Protein 6DM4 (pdb70)

Solvent-accessible surface area: 26187 Å² total

Foldseek 3Di:
DCLQVVQVVVQCVDPQEDAPQEDPVSVQVVVVPDPDQKHKYQHPVVPPDDDQFWRKIKMWGADPVGIDMWIWTAGPNGWIWTADPVVRDTHTFDADPVGDVVRVVCVRNVVVVVVRVVD/DADDDD/DPQQVVLVVVQCVDPQEDAPQDDPVSVVVDVVPDDDAKHKYQDPCVPPDPPQFWRKIKIWGQEVVGIDIWIWTAGPNRWIWTADPVVRDTHTFDADPVGDVVRVVCVRNVVRVVVNVVD/DCLQVVLVVVQCVDPQEDAPQADPVSVQVVVVPDPDQKHKYQDPVCPVDDPNFWRKIKMWGQEPVGIDMWIWTQGPNRWIWTADPVPRDTDTFDADPVGDVVRVVCVRNVVRVVVHVVD/DQDDD/DACQVVLVVVQCPDPQEDAVQADPVSVQVVVVPDQDAKHKYQHPVVVVDDPPQWRKIKMWGAAPVGIDMWIWTAGNNRWIWTADVPVRDTHTFDADPVGDVVSVVCVSNVVRVVVNVVD/DADDPD

B-factor: mean 51.55, std 21.87, range [19.97, 186.71]

Radius of gyration: 26.0 Å; Cα contacts (8 Å, |Δi|>4): 800; chains: 7; bounding box: 56×60×78 Å

Structure (mmCIF, N/CA/C/O backbone):
data_6DM4
#
_entry.id   6DM4
#
_cell.length_a   44.454
_cell.length_b   45.035
_cell.length_c   74.748
_cell.angle_alpha   72.60
_cell.angle_beta   90.14
_cell.angle_gamma   77.55
#
_symmetry.space_group_name_H-M   'P 1'
#
loop_
_entity.id
_entity.type
_entity.pdbx_description
1 polymer RavO
2 polymer 'Shc1 phospho-Tyr317 peptide'
3 non-polymer 'SULFATE ION'
4 water water
#
loop_
_atom_site.group_PDB
_atom_site.id
_atom_site.type_symbol
_atom_site.label_atom_id
_atom_site.label_alt_id
_atom_site.label_comp_id
_atom_site.label_asym_id
_atom_site.label_entity_id
_atom_site.label_seq_id
_atom_site.pdbx_PDB_ins_code
_atom_site.Cartn_x
_atom_site.Cartn_y
_atom_site.Cartn_z
_atom_site.occupancy
_atom_site.B_iso_or_equiv
_atom_site.auth_seq_id
_atom_site.auth_comp_id
_atom_site.auth_asym_id
_atom_site.auth_atom_id
_atom_site.pdbx_PDB_model_num
ATOM 1 N N . SER A 1 2 ? -19.706 20.554 -38.969 1.00 99.41 226 SER A N 1
ATOM 2 C CA . SER A 1 2 ? -20.576 19.582 -39.620 1.00 97.96 226 SER A CA 1
ATOM 3 C C . SER A 1 2 ? -21.347 20.220 -40.776 1.00 93.13 226 SER A C 1
ATOM 4 O O . SER A 1 2 ? -21.939 19.527 -41.605 1.00 91.32 226 SER A O 1
ATOM 7 N N . GLU A 1 3 ? -21.331 21.551 -40.831 1.00 90.11 227 GLU A N 1
ATOM 8 C CA . GLU A 1 3 ? -22.022 22.296 -41.873 1.00 83.25 227 GLU A CA 1
ATOM 9 C C . GLU A 1 3 ? -21.060 23.032 -42.794 1.00 73.73 227 GLU A C 1
ATOM 10 O O . GLU A 1 3 ? -21.499 23.837 -43.624 1.00 68.22 227 GLU A O 1
ATOM 16 N N . LYS A 1 4 ? -19.757 22.770 -42.676 1.00 70.39 228 LYS A N 1
ATOM 17 C CA . LYS A 1 4 ? -18.790 23.498 -43.487 1.00 65.14 228 LYS A CA 1
ATOM 18 C C . LYS A 1 4 ? -18.931 23.174 -44.969 1.00 56.98 228 LYS A C 1
ATOM 19 O O . LYS A 1 4 ? -18.514 23.974 -45.813 1.00 55.52 228 LYS A O 1
ATOM 25 N N . ILE A 1 5 ? -19.534 22.032 -45.311 1.00 54.15 229 ILE A N 1
ATOM 26 C CA . ILE A 1 5 ? -19.754 21.717 -46.722 1.00 51.28 229 ILE A CA 1
ATOM 27 C C . ILE A 1 5 ? -20.680 22.743 -47.361 1.00 49.71 229 ILE A C 1
ATOM 28 O O . ILE A 1 5 ? -20.478 23.151 -48.511 1.00 46.59 229 ILE A O 1
ATOM 33 N N . TYR A 1 6 ? -21.708 23.182 -46.633 1.00 51.76 230 TYR A N 1
ATOM 34 C CA . TYR A 1 6 ? -22.632 24.153 -47.207 1.00 50.93 230 TYR A CA 1
ATOM 35 C C . TYR A 1 6 ? -21.971 25.511 -47.397 1.00 48.59 230 TYR A C 1
ATOM 36 O O . TYR A 1 6 ? -22.315 26.239 -48.332 1.00 46.35 230 TYR A O 1
ATOM 45 N N . LYS A 1 7 ? -21.015 25.866 -46.537 1.00 50.30 231 LYS A N 1
ATOM 46 C CA . LYS A 1 7 ? -20.305 27.124 -46.737 1.00 51.48 231 LYS A CA 1
ATOM 47 C C . LYS A 1 7 ? -19.384 27.050 -47.951 1.00 46.29 231 LYS A C 1
ATOM 48 O O . LYS A 1 7 ? -19.233 28.038 -48.680 1.00 43.58 231 LYS A O 1
ATOM 54 N N . VAL A 1 8 ? -18.764 25.890 -48.190 1.00 43.35 232 VAL A N 1
ATOM 55 C CA . VAL A 1 8 ? -17.937 25.730 -49.383 1.00 40.91 232 VAL A CA 1
ATOM 56 C C . VAL A 1 8 ? -18.805 25.736 -50.635 1.00 39.65 232 VAL A C 1
ATOM 57 O O . VAL A 1 8 ? -18.446 26.340 -51.653 1.00 37.19 232 VAL A O 1
ATOM 61 N N . MET A 1 9 ? -19.962 25.070 -50.579 1.00 40.28 233 MET A N 1
ATOM 62 C CA . MET A 1 9 ? -20.883 25.083 -51.710 1.00 38.72 233 MET A CA 1
ATOM 63 C C . MET A 1 9 ? -21.395 26.488 -51.980 1.00 38.94 233 MET A C 1
ATOM 64 O O . MET A 1 9 ? -21.523 26.896 -53.140 1.00 37.96 233 MET A O 1
ATOM 69 N N . GLU A 1 10 ? -21.704 27.237 -50.919 1.00 35.31 234 GLU A N 1
ATOM 70 C CA . GLU A 1 10 ? -22.107 28.631 -51.076 1.00 38.16 234 GLU A CA 1
ATOM 71 C C . GLU A 1 10 ? -21.052 29.416 -51.840 1.00 36.82 234 GLU A C 1
ATOM 72 O O . GLU A 1 10 ? -21.368 30.148 -52.785 1.00 37.41 234 GLU A O 1
ATOM 78 N N . GLU A 1 11 ? -19.785 29.268 -51.445 1.00 39.11 235 GLU A N 1
ATOM 79 C CA . GLU A 1 11 ? -18.708 30.015 -52.084 1.00 39.02 235 GLU A CA 1
ATOM 80 C C . GLU A 1 11 ? -18.623 29.693 -53.571 1.00 35.61 235 GLU A C 1
ATOM 81 O O . GLU A 1 11 ? -18.377 30.582 -54.392 1.00 33.00 235 GLU A O 1
ATOM 87 N N . ILE A 1 12 ? -18.837 28.429 -53.936 1.00 29.34 236 ILE A N 1
ATOM 88 C CA . ILE A 1 12 ? -18.733 28.029 -55.338 1.00 32.88 236 ILE A CA 1
ATOM 89 C C . ILE A 1 12 ? -19.964 28.470 -56.118 1.00 32.35 236 ILE A C 1
ATOM 90 O O . ILE A 1 12 ? -19.854 29.068 -57.195 1.00 31.88 236 ILE A O 1
ATOM 95 N N . PHE A 1 13 ? -21.155 28.188 -55.587 1.00 32.62 237 PHE A N 1
ATOM 96 C CA . PHE A 1 13 ? -22.373 28.348 -56.373 1.00 30.62 237 PHE A CA 1
ATOM 97 C C . PHE A 1 13 ? -22.762 29.806 -56.580 1.00 31.64 237 PHE A C 1
ATOM 98 O O . PHE A 1 13 ? -23.514 30.101 -57.517 1.00 29.11 237 PHE A O 1
ATOM 106 N N . VAL A 1 14 ? -22.286 30.728 -55.738 1.00 31.68 238 VAL A N 1
ATOM 107 C CA . VAL A 1 14 ? -22.581 32.142 -55.970 1.00 38.70 238 VAL A CA 1
ATOM 108 C C . VAL A 1 14 ? -21.622 32.780 -56.961 1.00 36.38 238 VAL A C 1
ATOM 109 O O . VAL A 1 14 ? -21.870 33.908 -57.405 1.00 34.81 238 VAL A O 1
ATOM 113 N N . ASP A 1 15 ? -20.535 32.104 -57.313 1.00 30.45 239 ASP A N 1
ATOM 114 C CA . ASP A 1 15 ? -19.511 32.716 -58.143 1.00 33.42 239 ASP A CA 1
ATOM 115 C C . ASP A 1 15 ? -19.966 32.749 -59.598 1.00 32.60 239 ASP A C 1
ATOM 116 O O . ASP A 1 15 ? -20.653 31.841 -60.074 1.00 30.28 239 ASP A O 1
ATOM 121 N N . ARG A 1 16 ? -19.572 33.811 -60.306 1.00 35.51 240 ARG A N 1
ATOM 122 C CA . ARG A 1 16 ? -20.010 33.981 -61.689 1.00 34.71 240 ARG A CA 1
ATOM 123 C C . ARG A 1 16 ? -19.493 32.884 -62.608 1.00 33.30 240 ARG A C 1
ATOM 124 O O . ARG A 1 16 ? -20.094 32.642 -63.663 1.00 30.07 240 ARG A O 1
ATOM 132 N N . HIS A 1 17 ? -18.399 32.213 -62.239 1.00 30.66 241 HIS A N 1
ATOM 133 C CA . HIS A 1 17 ? -17.888 31.126 -63.062 1.00 31.14 241 HIS A CA 1
ATOM 134 C C . HIS A 1 17 ? -18.777 29.892 -63.020 1.00 30.22 241 HIS A C 1
ATOM 135 O O . HIS A 1 17 ? -18.679 29.051 -63.922 1.00 30.95 241 HIS A O 1
ATOM 142 N N . TYR A 1 18 ? -19.635 29.757 -62.010 1.00 28.13 242 TYR A N 1
ATOM 143 C CA . TYR A 1 18 ? -20.492 28.581 -61.917 1.00 28.73 242 TYR A CA 1
ATOM 144 C C . TYR A 1 18 ? -21.682 28.708 -62.862 1.00 30.98 242 TYR A C 1
ATOM 145 O O . TYR A 1 18 ? -22.434 29.684 -62.797 1.00 29.08 242 TYR A O 1
ATOM 154 N N . LYS A 1 19 ? -21.868 27.699 -63.712 1.00 29.79 243 LYS A N 1
ATOM 155 C CA . LYS A 1 19 ? -22.908 27.685 -64.743 1.00 30.88 243 LYS A CA 1
ATOM 156 C C . LYS A 1 19 ? -23.921 26.596 -64.407 1.00 31.49 243 LYS A C 1
ATOM 157 O O . LYS A 1 19 ? -23.721 25.429 -64.755 1.00 32.68 243 LYS A O 1
ATOM 163 N N . GLU A 1 20 ? -25.023 26.982 -63.749 1.00 29.14 244 GLU A N 1
ATOM 164 C CA . GLU A 1 20 ? -25.997 25.992 -63.301 1.00 31.47 244 GLU A CA 1
ATOM 165 C C . GLU A 1 20 ? -26.769 25.353 -64.449 1.00 34.07 244 GLU A C 1
ATOM 166 O O . GLU A 1 20 ? -27.334 24.270 -64.266 1.00 37.04 244 GLU A O 1
ATOM 172 N N . ASN A 1 21 ? -26.818 25.984 -65.618 1.00 32.93 245 ASN A N 1
ATOM 173 C CA . ASN A 1 21 ? -27.594 25.454 -66.729 1.00 38.14 245 ASN A CA 1
ATOM 174 C C . ASN A 1 21 ? -26.743 24.686 -67.733 1.00 38.93 245 ASN A C 1
ATOM 175 O O . ASN A 1 21 ? -27.236 24.345 -68.815 1.00 38.82 245 ASN A O 1
ATOM 180 N N . ILE A 1 22 ? -25.488 24.395 -67.399 1.00 36.67 246 ILE A N 1
ATOM 181 C CA . ILE A 1 22 ? -24.587 23.655 -68.276 1.00 37.06 246 ILE A CA 1
ATOM 182 C C . ILE A 1 22 ? -24.331 22.305 -67.627 1.00 40.46 246 ILE A C 1
ATOM 183 O O . ILE A 1 22 ? -23.615 22.211 -66.622 1.00 41.31 246 ILE A O 1
ATOM 188 N N . ARG A 1 23 ? -24.915 21.250 -68.186 1.00 45.25 247 ARG A N 1
ATOM 189 C CA . ARG A 1 23 ? -24.758 19.924 -67.597 1.00 51.16 247 ARG A CA 1
ATOM 190 C C . ARG A 1 23 ? -24.145 18.853 -68.497 1.00 51.87 247 ARG A C 1
ATOM 191 O O . ARG A 1 23 ? -23.319 18.063 -68.040 1.00 54.76 247 ARG A O 1
ATOM 199 N N . THR A 1 24 ? -24.539 18.814 -69.766 1.00 47.33 248 THR A N 1
ATOM 200 C CA . THR A 1 24 ? -24.017 17.787 -70.648 1.00 45.56 248 THR A CA 1
ATOM 201 C C . THR A 1 24 ? -22.722 18.243 -71.311 1.00 40.67 248 THR A C 1
ATOM 202 O O . THR A 1 24 ? -22.388 19.431 -71.334 1.00 38.06 248 THR A O 1
ATOM 206 N N . GLY A 1 25 ? -21.987 17.271 -71.858 1.00 40.82 249 GLY A N 1
ATOM 207 C CA . GLY A 1 25 ? -20.812 17.601 -72.647 1.00 38.44 249 GLY A CA 1
ATOM 208 C C . GLY A 1 25 ? -21.142 18.436 -73.867 1.00 36.55 249 GLY A C 1
ATOM 209 O O . GLY A 1 25 ? -20.364 19.314 -74.254 1.00 32.88 249 GLY A O 1
ATOM 210 N N . GLU A 1 26 ? -22.299 18.177 -74.484 1.00 38.85 250 GLU A N 1
ATOM 211 C CA . GLU A 1 26 ? -22.749 18.991 -75.610 1.00 41.15 250 GLU A CA 1
ATOM 212 C C . GLU A 1 26 ? -22.934 20.443 -75.196 1.00 37.56 250 GLU A C 1
ATOM 213 O O . GLU A 1 26 ? -22.539 21.360 -75.925 1.00 35.40 250 GLU A O 1
ATOM 219 N N . GLU A 1 27 ? -23.521 20.672 -74.019 1.00 37.92 251 GLU A N 1
ATOM 220 C CA . GLU A 1 27 ? -23.754 22.043 -73.577 1.00 36.23 251 GLU A CA 1
ATOM 221 C C . GLU A 1 27 ? -22.443 22.762 -73.287 1.00 32.53 251 GLU A C 1
ATOM 222 O O . GLU A 1 27 ? -22.326 23.968 -73.538 1.00 30.60 251 GLU A O 1
ATOM 228 N N . VAL A 1 28 ? -21.446 22.037 -72.759 1.00 31.66 252 VAL A N 1
ATOM 229 C CA . VAL A 1 28 ? -20.118 22.610 -72.541 1.00 28.45 252 VAL A CA 1
ATOM 230 C C . VAL A 1 28 ? -19.495 23.046 -73.862 1.00 27.97 252 VAL A C 1
ATOM 231 O O . VAL A 1 28 ? -18.968 24.158 -73.984 1.00 28.27 252 VAL A O 1
ATOM 235 N N . LYS A 1 29 ? -19.509 22.158 -74.861 1.00 29.24 253 LYS A N 1
ATOM 236 C CA . LYS A 1 29 ? -18.975 22.522 -76.170 1.00 31.08 253 LYS A CA 1
ATOM 237 C C . LYS A 1 29 ? -19.699 23.729 -76.748 1.00 31.40 253 LYS A C 1
ATOM 238 O O . LYS A 1 29 ? -19.067 24.638 -77.299 1.00 30.60 253 LYS A O 1
ATOM 244 N N . GLN A 1 30 ? -21.027 23.746 -76.646 1.00 30.76 254 GLN A N 1
ATOM 245 C CA . GLN A 1 30 ? -21.792 24.879 -77.153 1.00 32.07 254 GLN A CA 1
ATOM 246 C C . GLN A 1 30 ? -21.421 26.166 -76.426 1.00 30.46 254 GLN A C 1
ATOM 247 O O . GLN A 1 30 ? -21.336 27.232 -77.045 1.00 32.53 254 GLN A O 1
ATOM 253 N N . TYR A 1 31 ? -21.179 26.086 -75.114 1.00 28.45 255 TYR A N 1
ATOM 254 C CA . TYR A 1 31 ? -20.829 27.285 -74.357 1.00 30.78 255 TYR A CA 1
ATOM 255 C C . TYR A 1 31 ? -19.537 27.910 -74.877 1.00 29.13 255 TYR A C 1
ATOM 256 O O . TYR A 1 31 ? -19.484 29.110 -75.166 1.00 29.14 255 TYR A O 1
ATOM 265 N N . PHE A 1 32 ? -18.483 27.106 -75.013 1.00 28.16 256 PHE A N 1
ATOM 266 C CA . PHE A 1 32 ? -17.193 27.638 -75.431 1.00 28.54 256 PHE A CA 1
ATOM 267 C C . PHE A 1 32 ? -17.130 27.964 -76.911 1.00 33.80 256 PHE A C 1
ATOM 268 O O . PHE A 1 32 ? -16.120 28.520 -77.358 1.00 36.84 256 PHE A O 1
ATOM 276 N N . SER A 1 33 ? -18.176 27.648 -77.675 1.00 33.55 257 SER A N 1
ATOM 277 C CA . SER A 1 33 ? -18.214 28.063 -79.071 1.00 37.93 257 SER A CA 1
ATOM 278 C C . SER A 1 33 ? -18.234 29.580 -79.195 1.00 40.95 257 SER A C 1
ATOM 279 O O . SER A 1 33 ? -17.668 30.131 -80.145 1.00 43.77 257 SER A O 1
ATOM 282 N N . LYS A 1 34 ? -18.870 30.269 -78.248 1.00 39.12 258 LYS A N 1
ATOM 283 C CA A LYS A 1 34 ? -19.002 31.721 -78.263 0.50 42.01 258 LYS A CA 1
ATOM 284 C CA B LYS A 1 34 ? -18.968 31.720 -78.284 0.50 42.00 258 LYS A CA 1
ATOM 285 C C . LYS A 1 34 ? -18.297 32.416 -77.109 1.00 40.19 258 LYS A C 1
ATOM 286 O O . LYS A 1 34 ? -17.888 33.571 -77.253 1.00 43.38 258 LYS A O 1
ATOM 297 N N . SER A 1 35 ? -18.156 31.755 -75.968 1.00 50.27 259 SER A N 1
ATOM 298 C CA . SER A 1 35 ? -17.615 32.412 -74.788 1.00 46.31 259 SER A CA 1
ATOM 299 C C . SER A 1 35 ? -16.098 32.539 -74.858 1.00 45.49 259 SER A C 1
ATOM 300 O O . SER A 1 35 ? -15.399 31.650 -75.355 1.00 45.67 259 SER A O 1
ATOM 303 N N . LYS A 1 36 ? -15.594 33.666 -74.358 1.00 45.09 260 LYS A N 1
ATOM 304 C CA . LYS A 1 36 ? -14.170 33.881 -74.157 1.00 44.18 260 LYS A CA 1
ATOM 305 C C . LYS A 1 36 ? -13.765 33.727 -72.691 1.00 39.02 260 LYS A C 1
ATOM 306 O O . LYS A 1 36 ? -12.679 34.170 -72.306 1.00 38.21 260 LYS A O 1
ATOM 312 N N . ALA A 1 37 ? -14.619 33.113 -71.873 1.00 37.43 261 ALA A N 1
ATOM 313 C CA . ALA A 1 37 ? -14.311 32.916 -70.461 1.00 35.45 261 ALA A CA 1
ATOM 314 C C . ALA A 1 37 ? -13.094 32.014 -70.294 1.00 34.95 261 ALA A C 1
ATOM 315 O O . ALA A 1 37 ? -12.842 31.120 -71.104 1.00 35.23 261 ALA A O 1
ATOM 317 N N . GLU A 1 38 ? -12.335 32.243 -69.217 1.00 33.37 262 GLU A N 1
ATOM 318 C CA . GLU A 1 38 ? -11.144 31.428 -68.996 1.00 36.27 262 GLU A CA 1
ATOM 319 C C . GLU A 1 38 ? -11.510 30.028 -68.521 1.00 32.18 262 GLU A C 1
ATOM 320 O O . GLU A 1 38 ? -10.841 29.054 -68.881 1.00 34.44 262 GLU A O 1
ATOM 326 N N . PHE A 1 39 ? -12.554 29.903 -67.707 1.00 29.05 263 PHE A N 1
ATOM 327 C CA . PHE A 1 39 ? -13.032 28.586 -67.308 1.00 28.78 263 PHE A CA 1
ATOM 328 C C . PHE A 1 39 ? -14.455 28.718 -66.800 1.00 27.08 263 PHE A C 1
ATOM 329 O O . PHE A 1 39 ? -14.929 29.818 -66.512 1.00 28.20 263 PHE A O 1
ATOM 337 N N . ILE A 1 40 ? -15.136 27.578 -66.703 1.00 27.86 264 ILE A N 1
ATOM 338 C CA . ILE A 1 40 ? -16.406 27.508 -65.995 1.00 28.41 264 ILE A CA 1
ATOM 339 C C . ILE A 1 40 ? -16.332 26.426 -64.930 1.00 29.14 264 ILE A C 1
ATOM 340 O O . ILE A 1 40 ? -15.510 25.510 -64.986 1.00 29.37 264 ILE A O 1
ATOM 345 N N . LEU A 1 41 ? -17.221 26.547 -63.956 1.00 27.89 265 LEU A N 1
ATOM 346 C CA . LEU A 1 41 ? -17.528 25.487 -63.013 1.00 27.35 265 LEU A CA 1
ATOM 347 C C . LEU A 1 41 ? -18.948 25.003 -63.273 1.00 29.17 265 LEU A C 1
ATOM 348 O O . LEU A 1 41 ? -19.802 25.759 -63.752 1.00 28.28 265 LEU A O 1
ATOM 353 N N . ARG A 1 42 ? -19.195 23.732 -62.977 1.00 30.02 266 ARG A N 1
ATOM 354 C CA . ARG A 1 42 ? -20.481 23.149 -63.329 1.00 29.83 266 ARG A CA 1
ATOM 355 C C . ARG A 1 42 ? -20.744 21.955 -62.436 1.00 30.10 266 ARG A C 1
ATOM 356 O O . ARG A 1 42 ? -19.835 21.416 -61.798 1.00 30.15 266 ARG A O 1
ATOM 364 N N . TRP A 1 43 ? -22.005 21.540 -62.414 1.00 32.19 267 TRP A N 1
ATOM 365 C CA . TRP A 1 43 ? -22.398 20.356 -61.663 1.00 37.32 267 TRP A CA 1
ATOM 366 C C . TRP A 1 43 ? -21.861 19.107 -62.364 1.00 37.12 267 TRP A C 1
ATOM 367 O O . TRP A 1 43 ? -22.183 18.854 -63.526 1.00 36.38 267 TRP A O 1
ATOM 378 N N . SER A 1 44 ? -21.026 18.344 -61.663 1.00 36.50 268 SER A N 1
ATOM 379 C CA . SER A 1 44 ? -20.311 17.221 -62.257 1.00 37.35 268 SER A CA 1
ATOM 380 C C . SER A 1 44 ? -21.226 16.028 -62.498 1.00 41.98 268 SER A C 1
ATOM 381 O O . SER A 1 44 ? -22.178 15.784 -61.749 1.00 43.71 268 SER A O 1
ATOM 384 N N . SER A 1 45 ? -20.900 15.260 -63.543 1.00 44.49 269 SER A N 1
ATOM 385 C CA . SER A 1 45 ? -21.633 14.038 -63.851 1.00 48.59 269 SER A CA 1
ATOM 386 C C . SER A 1 45 ? -21.534 13.001 -62.740 1.00 49.92 269 SER A C 1
ATOM 387 O O . SER A 1 45 ? -22.406 12.130 -62.639 1.00 52.23 269 SER A O 1
ATOM 390 N N . ALA A 1 46 ? -20.491 13.066 -61.909 1.00 48.68 270 ALA A N 1
ATOM 391 C CA . ALA A 1 46 ? -20.297 12.062 -60.869 1.00 51.11 270 ALA A CA 1
ATOM 392 C C . ALA A 1 46 ? -21.353 12.125 -59.776 1.00 51.69 270 ALA A C 1
ATOM 393 O O . ALA A 1 46 ? -21.453 11.180 -58.987 1.00 52.25 270 ALA A O 1
ATOM 395 N N . ASN A 1 47 ? -22.137 13.203 -59.706 1.00 52.09 271 ASN A N 1
ATOM 396 C CA . ASN A 1 47 ? -23.134 13.319 -58.646 1.00 56.22 271 ASN A CA 1
ATOM 397 C C . ASN A 1 47 ? -24.255 12.299 -58.820 1.00 66.77 271 ASN A C 1
ATOM 398 O O . ASN A 1 47 ? -24.709 11.696 -57.841 1.00 66.38 271 ASN A O 1
ATOM 403 N N . GLU A 1 48 ? -24.709 12.089 -60.055 1.00 78.54 272 GLU A N 1
ATOM 404 C CA . GLU A 1 48 ? -25.709 11.074 -60.358 1.00 86.28 272 GLU A CA 1
ATOM 405 C C . GLU A 1 48 ? -25.094 9.735 -60.747 1.00 91.60 272 GLU A C 1
ATOM 406 O O . GLU A 1 48 ? -25.808 8.727 -60.779 1.00 96.65 272 GLU A O 1
ATOM 412 N N . SER A 1 49 ? -23.789 9.699 -61.018 1.00 92.27 273 SER A N 1
ATOM 413 C CA . SER A 1 49 ? -23.148 8.540 -61.626 1.00 98.03 273 SER A CA 1
ATOM 414 C C . SER A 1 49 ? -22.912 7.400 -60.642 1.00 101.53 273 SER A C 1
ATOM 415 O O . SER A 1 49 ? -23.693 6.445 -60.592 1.00 107.01 273 SER A O 1
ATOM 418 N N . ASP A 1 50 ? -21.834 7.479 -59.867 1.00 160.36 274 ASP A N 1
ATOM 419 C CA . ASP A 1 50 ? -21.371 6.342 -59.081 1.00 165.38 274 ASP A CA 1
ATOM 420 C C . ASP A 1 50 ? -21.130 6.796 -57.641 1.00 159.48 274 ASP A C 1
ATOM 421 O O . ASP A 1 50 ? -21.619 7.844 -57.200 1.00 152.13 274 ASP A O 1
ATOM 426 N N . THR A 1 51 ? -20.367 5.992 -56.893 1.00 163.09 275 THR A N 1
ATOM 427 C CA . THR A 1 51 ? -20.090 6.176 -55.469 1.00 158.19 275 THR A CA 1
ATOM 428 C C . THR A 1 51 ? -21.374 6.169 -54.648 1.00 153.83 275 THR A C 1
ATOM 429 O O . THR A 1 51 ? -22.468 5.976 -55.189 1.00 155.97 275 THR A O 1
ATOM 433 N N . GLU A 1 52 ? -21.253 6.362 -53.332 1.00 147.80 276 GLU A N 1
ATOM 434 C CA . GLU A 1 52 ? -22.406 6.398 -52.437 1.00 142.38 276 GLU A CA 1
ATOM 435 C C . GLU A 1 52 ? -22.269 7.595 -51.494 1.00 132.87 276 GLU A C 1
ATOM 436 O O . GLU A 1 52 ? -22.068 7.440 -50.288 1.00 133.60 276 GLU A O 1
ATOM 442 N N . ASN A 1 53 ? -22.364 8.790 -52.072 1.00 125.04 277 ASN A N 1
ATOM 443 C CA . ASN A 1 53 ? -22.565 10.040 -51.340 1.00 117.32 277 ASN A CA 1
ATOM 444 C C . ASN A 1 53 ? -21.501 10.260 -50.264 1.00 112.80 277 ASN A C 1
ATOM 445 O O . ASN A 1 53 ? -21.790 10.356 -49.070 1.00 108.94 277 ASN A O 1
ATOM 450 N N . LYS A 1 54 ? -20.250 10.346 -50.709 1.00 103.27 278 LYS A N 1
ATOM 451 C CA . LYS A 1 54 ? -19.177 10.831 -49.853 1.00 97.94 278 LYS A CA 1
ATOM 452 C C . LYS A 1 54 ? -18.693 12.217 -50.244 1.00 85.65 278 LYS A C 1
ATOM 453 O O . LYS A 1 54 ? -18.216 12.959 -49.383 1.00 81.67 278 LYS A O 1
ATOM 459 N N . TYR A 1 55 ? -18.827 12.590 -51.513 1.00 50.02 279 TYR A N 1
ATOM 460 C CA . TYR A 1 55 ? -18.458 13.914 -51.983 1.00 45.79 279 TYR A CA 1
ATOM 461 C C . TYR A 1 55 ? -19.619 14.534 -52.743 1.00 45.65 279 TYR A C 1
ATOM 462 O O . TYR A 1 55 ? -20.460 13.832 -53.309 1.00 49.50 279 TYR A O 1
ATOM 471 N N . VAL A 1 56 ? -19.652 15.858 -52.752 1.00 41.67 280 VAL A N 1
ATOM 472 C CA . VAL A 1 56 ? -20.372 16.605 -53.777 1.00 39.94 280 VAL A CA 1
ATOM 473 C C . VAL A 1 56 ? -19.362 16.963 -54.856 1.00 39.20 280 VAL A C 1
ATOM 474 O O . VAL A 1 56 ? -18.292 17.506 -54.556 1.00 38.34 280 VAL A O 1
ATOM 478 N N . PHE A 1 57 ? -19.686 16.647 -56.106 1.00 38.15 281 PHE A N 1
ATOM 479 C CA . PHE A 1 57 ? -18.725 16.738 -57.195 1.00 37.26 281 PHE A CA 1
ATOM 480 C C . PHE A 1 57 ? -18.978 17.993 -58.022 1.00 36.35 281 PHE A C 1
ATOM 481 O O . PHE A 1 57 ? -20.117 18.273 -58.411 1.00 34.88 281 PHE A O 1
ATOM 489 N N . ILE A 1 58 ? -17.909 18.739 -58.286 1.00 36.28 282 ILE A N 1
ATOM 490 C CA . ILE A 1 58 ? -17.946 19.939 -59.112 1.00 34.92 282 ILE A CA 1
ATOM 491 C C . ILE A 1 58 ? -16.864 19.806 -60.169 1.00 32.97 282 ILE A C 1
ATOM 492 O O . ILE A 1 58 ? -15.718 19.478 -59.846 1.00 32.59 282 ILE A O 1
ATOM 497 N N . ALA A 1 59 ? -17.217 20.061 -61.427 1.00 30.15 283 ALA A N 1
ATOM 498 C CA . ALA A 1 59 ? -16.245 20.004 -62.504 1.00 30.15 283 ALA A CA 1
ATOM 499 C C . ALA A 1 59 ? -15.897 21.407 -62.978 1.00 29.99 283 ALA A C 1
ATOM 500 O O . ALA A 1 59 ? -16.737 22.310 -62.976 1.00 31.17 283 ALA A O 1
ATOM 502 N N . ALA A 1 60 ? -14.639 21.582 -63.364 1.00 28.06 284 ALA A N 1
ATOM 503 C CA . ALA A 1 60 ? -14.211 22.750 -64.115 1.00 29.06 284 ALA A CA 1
ATOM 504 C C . ALA A 1 60 ? -14.029 22.367 -65.578 1.00 29.71 284 ALA A C 1
ATOM 505 O O . ALA A 1 60 ? -13.702 21.224 -65.895 1.00 31.48 284 ALA A O 1
ATOM 507 N N . SER A 1 61 ? -14.252 23.328 -66.469 1.00 29.73 285 SER A N 1
ATOM 508 C CA . SER A 1 61 ? -14.012 23.131 -67.891 1.00 31.80 285 SER A CA 1
ATOM 509 C C . SER A 1 61 ? -13.343 24.373 -68.454 1.00 31.87 285 SER A C 1
ATOM 510 O O . SER A 1 61 ? -13.638 25.492 -68.024 1.00 29.39 285 SER A O 1
ATOM 513 N N . PHE A 1 62 ? -12.429 24.174 -69.400 1.00 33.57 286 PHE A N 1
ATOM 514 C CA . PHE A 1 62 ? -11.816 25.285 -70.109 1.00 33.39 286 PHE A CA 1
ATOM 515 C C . PHE A 1 62 ? -11.451 24.813 -71.507 1.00 36.85 286 PHE A C 1
ATOM 516 O O . PHE A 1 62 ? -11.518 23.623 -71.821 1.00 38.01 286 PHE A O 1
ATOM 524 N N . GLN A 1 63 ? -11.069 25.763 -72.352 1.00 37.59 287 GLN A N 1
ATOM 525 C CA . GLN A 1 63 ? -10.769 25.480 -73.748 1.00 40.30 287 GLN A CA 1
ATOM 526 C C . GLN A 1 63 ? -9.339 25.886 -74.067 1.00 44.38 287 GLN A C 1
ATOM 527 O O . GLN A 1 63 ? -8.902 26.980 -73.697 1.00 44.27 287 GLN A O 1
ATOM 533 N N . ALA A 1 64 ? -8.621 24.999 -74.745 1.00 48.27 288 ALA A N 1
ATOM 534 C CA . ALA A 1 64 ? -7.341 25.286 -75.376 1.00 51.65 288 ALA A CA 1
ATOM 535 C C . ALA A 1 64 ? -7.466 25.008 -76.871 1.00 55.01 288 ALA A C 1
ATOM 536 O O . ALA A 1 64 ? -8.543 24.673 -77.371 1.00 53.93 288 ALA A O 1
ATOM 538 N N . SER A 1 65 ? -6.348 25.134 -77.592 1.00 60.10 289 SER A N 1
ATOM 539 C CA . SER A 1 65 ? -6.399 24.985 -79.042 1.00 63.75 289 SER A CA 1
ATOM 540 C C . SER A 1 65 ? -6.703 23.555 -79.473 1.00 64.72 289 SER A C 1
ATOM 541 O O . SER A 1 65 ? -7.124 23.344 -80.617 1.00 68.86 289 SER A O 1
ATOM 544 N N . ASP A 1 66 ? -6.514 22.572 -78.595 1.00 61.89 290 ASP A N 1
ATOM 545 C CA . ASP A 1 66 ? -6.826 21.187 -78.921 1.00 64.73 290 ASP A CA 1
ATOM 546 C C . ASP A 1 66 ? -8.198 20.756 -78.420 1.00 60.85 290 ASP A C 1
ATOM 547 O O . ASP A 1 66 ? -8.551 19.580 -78.553 1.00 63.07 290 ASP A O 1
ATOM 552 N N . GLY A 1 67 ? -8.981 21.672 -77.857 1.00 55.12 291 GLY A N 1
ATOM 553 C CA . GLY A 1 67 ? -10.327 21.342 -77.438 1.00 51.36 291 GLY A CA 1
ATOM 554 C C . GLY A 1 67 ? -10.623 21.664 -75.989 1.00 47.25 291 GLY A C 1
ATOM 555 O O . GLY A 1 67 ? -9.883 22.406 -75.337 1.00 44.72 291 GLY A O 1
ATOM 556 N N . ILE A 1 68 ? -11.705 21.109 -75.476 1.00 44.83 292 ILE A N 1
ATOM 557 C CA . ILE A 1 68 ? -12.147 21.381 -74.116 1.00 41.25 292 ILE A CA 1
ATOM 558 C C . ILE A 1 68 ? -11.505 20.372 -73.182 1.00 42.64 292 ILE A C 1
ATOM 559 O O . ILE A 1 68 ? -11.389 19.182 -73.508 1.00 40.76 292 ILE A O 1
ATOM 564 N N . HIS A 1 69 ? -11.047 20.865 -72.037 1.00 36.16 293 HIS A N 1
ATOM 565 C CA . HIS A 1 69 ? -10.502 20.051 -70.962 1.00 39.04 293 HIS A CA 1
ATOM 566 C C . HIS A 1 69 ? -11.321 20.277 -69.701 1.00 35.62 293 HIS A C 1
ATOM 567 O O . HIS A 1 69 ? -11.864 21.365 -69.477 1.00 35.45 293 HIS A O 1
ATOM 574 N N . SER A 1 70 ? -11.413 19.242 -68.874 1.00 34.21 294 SER A N 1
ATOM 575 C CA . SER A 1 70 ? -12.167 19.331 -67.638 1.00 33.18 294 SER A CA 1
ATOM 576 C C . SER A 1 70 ? -11.342 18.784 -66.480 1.00 34.66 294 SER A C 1
ATOM 577 O O . SER A 1 70 ? -10.408 18.002 -66.667 1.00 38.78 294 SER A O 1
ATOM 580 N N . ILE A 1 71 ? -11.677 19.246 -65.278 1.00 33.11 295 ILE A N 1
ATOM 581 C CA . ILE A 1 71 ? -11.082 18.772 -64.032 1.00 36.07 295 ILE A CA 1
ATOM 582 C C . ILE A 1 71 ? -12.224 18.499 -63.068 1.00 35.44 295 ILE A C 1
ATOM 583 O O . ILE A 1 71 ? -13.134 19.323 -62.937 1.00 32.94 295 ILE A O 1
ATOM 588 N N . ARG A 1 72 ? -12.189 17.355 -62.394 1.00 38.34 296 ARG A N 1
ATOM 589 C CA . ARG A 1 72 ? -13.237 17.018 -61.439 1.00 37.76 296 ARG A CA 1
ATOM 590 C C . ARG A 1 72 ? -12.761 17.287 -60.017 1.00 36.12 296 ARG A C 1
ATOM 591 O O . ARG A 1 72 ? -11.657 16.880 -59.640 1.00 38.11 296 ARG A O 1
ATOM 599 N N . TYR A 1 73 ? -13.599 17.970 -59.237 1.00 34.18 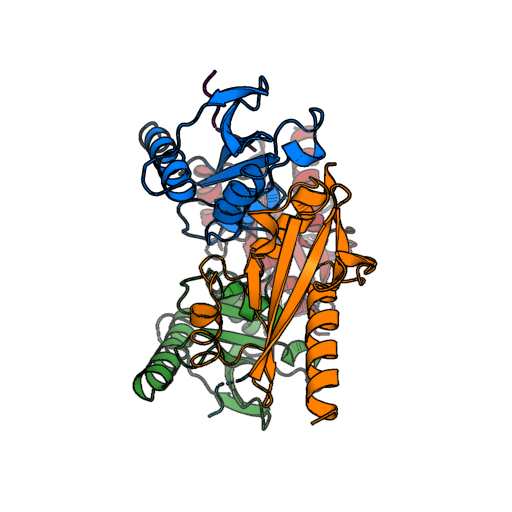297 TYR A N 1
ATOM 600 C CA . TYR A 1 73 ? -13.325 18.265 -57.838 1.00 35.57 297 TYR A CA 1
ATOM 601 C C . TYR A 1 73 ? -14.406 17.654 -56.958 1.00 36.63 297 TYR A C 1
ATOM 602 O O . TYR A 1 73 ? -15.535 17.423 -57.401 1.00 35.98 297 TYR A O 1
ATOM 611 N N . GLY A 1 74 ? -14.053 17.405 -55.704 1.00 37.34 298 GLY A N 1
ATOM 612 C CA . GLY A 1 74 ? -14.997 16.863 -54.745 1.00 37.97 298 GLY A CA 1
ATOM 613 C C . GLY A 1 74 ? -14.887 17.582 -53.418 1.00 38.73 298 GLY A C 1
ATOM 614 O O . GLY A 1 74 ? -13.805 18.004 -53.006 1.00 39.61 298 GLY A O 1
ATOM 615 N N . ILE A 1 75 ? -16.032 17.719 -52.751 1.00 38.61 299 ILE A N 1
ATOM 616 C CA . ILE A 1 75 ? -16.122 18.298 -51.414 1.00 40.07 299 ILE A CA 1
ATOM 617 C C . ILE A 1 75 ? -16.713 17.246 -50.487 1.00 42.45 299 ILE A C 1
ATOM 618 O O . ILE A 1 75 ? -17.801 16.724 -50.756 1.00 42.89 299 ILE A O 1
ATOM 623 N N . ASN A 1 76 ? -16.016 16.944 -49.393 1.00 43.65 300 ASN A N 1
ATOM 624 C CA . ASN A 1 76 ? -16.524 15.933 -48.480 1.00 44.89 300 ASN A CA 1
ATOM 625 C C . ASN A 1 76 ? -17.451 16.575 -47.446 1.00 46.45 300 ASN A C 1
ATOM 626 O O . ASN A 1 76 ? -17.646 17.791 -47.425 1.00 45.29 300 ASN A O 1
ATOM 631 N N . LYS A 1 77 ? -18.020 15.739 -46.568 1.00 62.25 301 LYS A N 1
ATOM 632 C CA . LYS A 1 77 ? -19.042 16.203 -45.629 1.00 65.05 301 LYS A CA 1
ATOM 633 C C . LYS A 1 77 ? -18.517 17.281 -44.688 1.00 65.29 301 LYS A C 1
ATOM 634 O O . LYS A 1 77 ? -19.290 18.129 -44.227 1.00 65.78 301 LYS A O 1
ATOM 640 N N . ASN A 1 78 ? -17.224 17.260 -44.374 1.00 64.89 302 ASN A N 1
ATOM 641 C CA . ASN A 1 78 ? -16.638 18.257 -43.492 1.00 65.31 302 ASN A CA 1
ATOM 642 C C . ASN A 1 78 ? -15.988 19.412 -44.252 1.00 60.74 302 ASN A C 1
ATOM 643 O O . ASN A 1 78 ? -15.184 20.148 -43.672 1.00 58.70 302 ASN A O 1
ATOM 648 N N . GLY A 1 79 ? -16.329 19.592 -45.528 1.00 56.48 303 GLY A N 1
ATOM 649 C CA . GLY A 1 79 ? -15.938 20.772 -46.273 1.00 53.70 303 GLY A CA 1
ATOM 650 C C . GLY A 1 79 ? -14.567 20.748 -46.909 1.00 52.78 303 GLY A C 1
ATOM 651 O O . GLY A 1 79 ? -14.130 21.781 -47.428 1.00 50.81 303 GLY A O 1
ATOM 652 N N . GLU A 1 80 ? -13.873 19.612 -46.890 1.00 54.50 304 GLU A N 1
ATOM 653 C CA . GLU A 1 80 ? -12.543 19.518 -47.475 1.00 50.16 304 GLU A CA 1
ATOM 654 C C . GLU A 1 80 ? -12.633 19.360 -48.989 1.00 47.06 304 GLU A C 1
ATOM 655 O O . GLU A 1 80 ? -13.500 18.644 -49.499 1.00 46.54 304 GLU A O 1
ATOM 661 N N . LEU A 1 81 ? -11.722 20.022 -49.701 1.00 45.56 305 LEU A N 1
ATOM 662 C CA . LEU A 1 81 ? -11.680 20.014 -51.158 1.00 44.68 305 LEU A CA 1
ATOM 663 C C . LEU A 1 81 ? -10.655 19.005 -51.663 1.00 44.07 305 LEU A C 1
ATOM 664 O O . LEU A 1 81 ? -9.614 18.780 -51.037 1.00 46.20 305 LEU A O 1
ATOM 669 N N . PHE A 1 82 ? -10.969 18.387 -52.801 1.00 42.96 306 PHE A N 1
ATOM 670 C CA . PHE A 1 82 ? -10.115 17.373 -53.404 1.00 44.14 306 PHE A CA 1
ATOM 671 C C . PHE A 1 82 ? -10.207 17.470 -54.919 1.00 42.40 306 PHE A C 1
ATOM 672 O O . PHE A 1 82 ? -11.280 17.740 -55.463 1.00 40.87 306 PHE A O 1
ATOM 680 N N . SER A 1 83 ? -9.083 17.246 -55.592 1.00 43.16 307 SER A N 1
ATOM 681 C CA . SER A 1 83 ? -9.091 16.964 -57.019 1.00 45.03 307 SER A CA 1
ATOM 682 C C . SER A 1 83 ? -9.237 15.460 -57.199 1.00 47.96 307 SER A C 1
ATOM 683 O O . SER A 1 83 ? -8.711 14.677 -56.403 1.00 46.85 307 SER A O 1
ATOM 686 N N . ILE A 1 84 ? -9.962 15.052 -58.236 1.00 44.27 308 ILE A N 1
ATOM 687 C CA . ILE A 1 84 ? -10.366 13.658 -58.366 1.00 46.41 308 ILE A CA 1
ATOM 688 C C . ILE A 1 84 ? -9.938 13.131 -59.727 1.00 51.35 308 ILE A C 1
ATOM 689 O O . ILE A 1 84 ? -10.310 13.693 -60.762 1.00 46.37 308 ILE A O 1
ATOM 694 N N . ASN A 1 85 ? -9.146 12.062 -59.718 1.00 51.11 309 ASN A N 1
ATOM 695 C CA . ASN A 1 85 ? -8.792 11.355 -60.943 1.00 52.32 309 ASN A CA 1
ATOM 696 C C . ASN A 1 85 ? -10.009 10.594 -61.457 1.00 52.64 309 ASN A C 1
ATOM 697 O O . ASN A 1 85 ? -10.475 9.654 -60.809 1.00 53.44 309 ASN A O 1
ATOM 702 N N . THR A 1 86 ? -10.521 10.983 -62.627 1.00 52.23 310 THR A N 1
ATOM 703 C CA . THR A 1 86 ? -11.781 10.419 -63.097 1.00 52.12 310 THR A CA 1
ATOM 704 C C . THR A 1 86 ? -11.653 8.985 -63.597 1.00 56.35 310 THR A C 1
ATOM 705 O O . THR A 1 86 ? -12.673 8.300 -63.724 1.00 57.70 310 THR A O 1
ATOM 709 N N . ALA A 1 87 ? -10.439 8.515 -63.888 1.00 58.68 311 ALA A N 1
ATOM 710 C CA . ALA A 1 87 ? -10.262 7.145 -64.353 1.00 63.10 311 ALA A CA 1
ATOM 711 C C . ALA A 1 87 ? -10.145 6.150 -63.210 1.00 66.05 311 ALA A C 1
ATOM 712 O O . ALA A 1 87 ? -10.531 4.986 -63.366 1.00 68.90 311 ALA A O 1
ATOM 714 N N . SER A 1 88 ? -9.621 6.586 -62.066 1.00 64.71 312 SER A N 1
ATOM 715 C CA . SER A 1 88 ? -9.413 5.727 -60.913 1.00 67.69 312 SER A CA 1
ATOM 716 C C . SER A 1 88 ? -10.246 6.127 -59.707 1.00 66.16 312 SER A C 1
ATOM 717 O O . SER A 1 88 ? -10.356 5.336 -58.763 1.00 69.18 312 SER A O 1
ATOM 720 N N . ASN A 1 89 ? -10.813 7.331 -59.713 1.00 61.69 313 ASN A N 1
ATOM 721 C CA . ASN A 1 89 ? -11.605 7.908 -58.631 1.00 61.23 313 ASN A CA 1
ATOM 722 C C . ASN A 1 89 ? -10.809 8.092 -57.344 1.00 62.23 313 ASN A C 1
ATOM 723 O O . ASN A 1 89 ? -11.403 8.327 -56.284 1.00 61.01 313 ASN A O 1
ATOM 728 N N . LYS A 1 90 ? -9.481 8.016 -57.411 1.00 65.09 314 LYS A N 1
ATOM 729 C CA . LYS A 1 90 ? -8.654 8.386 -56.271 1.00 67.39 314 LYS A CA 1
ATOM 730 C C . LYS A 1 90 ? -8.665 9.899 -56.081 1.00 63.62 314 LYS A C 1
ATOM 731 O O . LYS A 1 90 ? -8.683 10.666 -57.050 1.00 52.50 314 LYS A O 1
ATOM 737 N N . VAL A 1 91 ? -8.666 10.328 -54.821 1.00 61.38 315 VAL A N 1
ATOM 738 C CA . VAL A 1 91 ? -8.797 11.739 -54.481 1.00 55.19 315 VAL A CA 1
ATOM 739 C C . VAL A 1 91 ? -7.441 12.285 -54.058 1.00 54.96 315 VAL A C 1
ATOM 740 O O . VAL A 1 91 ? -6.555 11.555 -53.605 1.00 59.36 315 VAL A O 1
ATOM 744 N N . THR A 1 92 ? -7.283 13.599 -54.219 1.00 51.43 316 THR A N 1
ATOM 745 C CA . THR A 1 92 ? -6.068 14.303 -53.829 1.00 53.16 316 THR A CA 1
ATOM 746 C C . THR A 1 92 ? -6.434 15.604 -53.126 1.00 50.72 316 THR A C 1
ATOM 747 O O . THR A 1 92 ? -7.082 16.473 -53.724 1.00 47.86 316 THR A O 1
ATOM 751 N N . PRO A 1 93 ? -6.026 15.778 -51.871 1.00 52.82 317 PRO A N 1
ATOM 752 C CA . PRO A 1 93 ? -6.495 16.932 -51.096 1.00 50.78 317 PRO A CA 1
ATOM 753 C C . PRO A 1 93 ? -5.928 18.245 -51.610 1.00 49.81 317 PRO A C 1
ATOM 754 O O . PRO A 1 93 ? -4.795 18.321 -52.092 1.00 52.27 317 PRO A O 1
ATOM 758 N N . ILE A 1 94 ? -6.748 19.286 -51.498 1.00 45.21 318 ILE A N 1
ATOM 759 C CA . ILE A 1 94 ? -6.397 20.645 -51.892 1.00 52.70 318 ILE A CA 1
ATOM 760 C C . ILE A 1 94 ? -6.591 21.540 -50.677 1.00 51.45 318 ILE A C 1
ATOM 761 O O . ILE A 1 94 ? -7.704 21.633 -50.144 1.00 50.51 318 ILE A O 1
ATOM 766 N N . ASP A 1 95 ? -5.522 22.198 -50.240 1.00 53.67 319 ASP A N 1
ATOM 767 C CA . ASP A 1 95 ? -5.627 23.137 -49.130 1.00 55.38 319 ASP A CA 1
ATOM 768 C C . ASP A 1 95 ? -6.097 24.490 -49.643 1.00 49.42 319 ASP A C 1
ATOM 769 O O . ASP A 1 95 ? -5.650 24.959 -50.692 1.00 47.43 319 ASP A O 1
ATOM 774 N N . ILE A 1 96 ? -6.997 25.120 -48.895 1.00 47.70 320 ILE A N 1
ATOM 775 C CA . ILE A 1 96 ? -7.621 26.362 -49.342 1.00 47.10 320 ILE A CA 1
ATOM 776 C C . ILE A 1 96 ? -6.644 27.518 -49.173 1.00 49.52 320 ILE A C 1
ATOM 777 O O . ILE A 1 96 ? -6.112 27.747 -48.080 1.00 45.64 320 ILE A O 1
ATOM 782 N N . LEU A 1 97 ? -6.429 28.266 -50.253 1.00 41.62 321 LEU A N 1
ATOM 783 C CA . LEU A 1 97 ? -5.538 29.416 -50.234 1.00 46.38 321 LEU A CA 1
ATOM 784 C C . LEU A 1 97 ? -6.148 30.538 -49.391 1.00 44.78 321 LEU A C 1
ATOM 785 O O . LEU A 1 97 ? -7.348 30.520 -49.100 1.00 42.02 321 LEU A O 1
ATOM 790 N N . PRO A 1 98 ? -5.342 31.530 -48.989 1.00 46.69 322 PRO A N 1
ATOM 791 C CA . PRO A 1 98 ? -5.837 32.522 -48.012 1.00 47.47 322 PRO A CA 1
ATOM 792 C C . PRO A 1 98 ? -7.112 33.245 -48.422 1.00 50.15 322 PRO A C 1
ATOM 793 O O . PRO A 1 98 ? -7.926 33.570 -47.549 1.00 48.66 322 PRO A O 1
ATOM 797 N N . LEU A 1 99 ? -7.317 33.518 -49.708 1.00 47.59 323 LEU A N 1
ATOM 798 C CA . LEU A 1 99 ? -8.481 34.284 -50.139 1.00 47.44 323 LEU A CA 1
ATOM 799 C C . LEU A 1 99 ? -9.716 33.420 -50.377 1.00 47.52 323 LEU A C 1
ATOM 800 O O . LEU A 1 99 ? -10.747 33.942 -50.818 1.00 46.98 323 LEU A O 1
ATOM 805 N N . GLY A 1 100 ? -9.646 32.128 -50.103 1.00 46.59 324 GLY A N 1
ATOM 806 C CA . GLY A 1 100 ? -10.841 31.313 -50.064 1.00 45.20 324 GLY A CA 1
ATOM 807 C C . GLY A 1 100 ? -10.909 30.294 -51.188 1.00 40.97 324 GLY A C 1
ATOM 808 O O . GLY A 1 100 ? -9.957 30.074 -51.947 1.00 39.35 324 GLY A O 1
ATOM 809 N N . VAL A 1 101 ? -12.083 29.668 -51.282 1.00 41.15 325 VAL A N 1
ATOM 810 C CA . VAL A 1 101 ? -12.238 28.489 -52.126 1.00 39.75 325 VAL A CA 1
ATOM 811 C C . VAL A 1 101 ? -12.147 28.864 -53.599 1.00 36.86 325 VAL A C 1
ATOM 812 O O . VAL A 1 101 ? -11.445 28.207 -54.377 1.00 35.96 325 VAL A O 1
ATOM 816 N N . MET A 1 102 ? -12.860 29.915 -54.010 1.00 35.49 326 MET A N 1
ATOM 817 C CA . MET A 1 102 ? -12.825 30.290 -55.421 1.00 36.49 326 MET A CA 1
ATOM 818 C C . MET A 1 102 ? -11.432 30.756 -55.820 1.00 36.81 326 MET A C 1
ATOM 819 O O . MET A 1 102 ? -10.961 30.458 -56.923 1.00 35.29 326 MET A O 1
ATOM 824 N N . ALA A 1 103 ? -10.752 31.483 -54.929 1.00 37.34 327 ALA A N 1
ATOM 825 C CA . ALA A 1 103 ? -9.364 31.848 -55.192 1.00 38.91 327 ALA A CA 1
ATOM 826 C C . ALA A 1 103 ? -8.493 30.615 -55.355 1.00 38.49 327 ALA A C 1
ATOM 827 O O . ALA A 1 103 ? -7.534 30.630 -56.137 1.00 41.32 327 ALA A O 1
ATOM 829 N N . THR A 1 104 ? -8.825 29.533 -54.646 1.00 37.92 328 THR A N 1
ATOM 830 C CA . THR A 1 104 ? -8.050 28.301 -54.744 1.00 37.76 328 THR A CA 1
ATOM 831 C C . THR A 1 104 ? -8.319 27.590 -56.062 1.00 36.70 328 THR A C 1
ATOM 832 O O . THR A 1 104 ? -7.384 27.243 -56.797 1.00 35.48 328 THR A O 1
ATOM 836 N N . LEU A 1 105 ? -9.598 27.354 -56.368 1.00 33.75 329 LEU A N 1
ATOM 837 C CA . LEU A 1 105 ? -9.966 26.691 -57.614 1.00 34.27 329 LEU A CA 1
ATOM 838 C C . LEU A 1 105 ? -9.438 27.453 -58.820 1.00 33.65 329 LEU A C 1
ATOM 839 O O . LEU A 1 105 ? -8.935 26.845 -59.773 1.00 36.22 329 LEU A O 1
ATOM 844 N N . THR A 1 106 ? -9.515 28.785 -58.784 1.00 32.38 330 THR A N 1
ATOM 845 C CA . THR A 1 106 ? -9.013 29.586 -59.896 1.00 34.86 330 THR A CA 1
ATOM 846 C C . THR A 1 106 ? -7.538 29.298 -60.159 1.00 35.50 330 THR A C 1
ATOM 847 O O . THR A 1 106 ? -7.121 29.135 -61.313 1.00 34.77 330 THR A O 1
ATOM 851 N N . GLN A 1 107 ? -6.734 29.219 -59.097 1.00 33.78 331 GLN A N 1
ATOM 852 C CA . GLN A 1 107 ? -5.317 28.915 -59.276 1.00 35.33 331 GLN A CA 1
ATOM 853 C C . GLN A 1 107 ? -5.109 27.497 -59.793 1.00 35.41 331 GLN A C 1
ATOM 854 O O . GLN A 1 107 ? -4.279 27.274 -60.678 1.00 38.50 331 GLN A O 1
ATOM 860 N N . HIS A 1 108 ? -5.847 26.525 -59.257 1.00 33.99 332 HIS A N 1
ATOM 861 C CA A HIS A 1 108 ? -5.681 25.140 -59.694 0.50 33.24 332 HIS A CA 1
ATOM 862 C CA B HIS A 1 108 ? -5.661 25.147 -59.698 0.50 33.26 332 HIS A CA 1
ATOM 863 C C . HIS A 1 108 ? -6.077 24.972 -61.154 1.00 32.13 332 HIS A C 1
ATOM 864 O O . HIS A 1 108 ? -5.439 24.216 -61.897 1.00 31.75 332 HIS A O 1
ATOM 877 N N . ILE A 1 109 ? -7.128 25.674 -61.584 1.00 30.90 333 ILE A N 1
ATOM 878 C CA . ILE A 1 109 ? -7.629 25.527 -62.947 1.00 33.57 333 ILE A CA 1
ATOM 879 C C . ILE A 1 109 ? -6.760 26.293 -63.937 1.00 34.88 333 ILE A C 1
ATOM 880 O O . ILE A 1 109 ? -6.375 25.761 -64.984 1.00 36.98 333 ILE A O 1
ATOM 885 N N . THR A 1 110 ? -6.457 27.561 -63.642 1.00 33.61 334 THR A N 1
ATOM 886 C CA . THR A 1 110 ? -5.740 28.375 -64.619 1.00 36.48 334 THR A CA 1
ATOM 887 C C . THR A 1 110 ? -4.288 27.939 -64.760 1.00 35.62 334 THR A C 1
ATOM 888 O O . THR A 1 110 ? -3.738 27.979 -65.866 1.00 37.61 334 THR A O 1
ATOM 892 N N . GLN A 1 111 ? -3.653 27.512 -63.666 1.00 34.74 335 GLN A N 1
ATOM 893 C CA . GLN A 1 111 ? -2.306 26.967 -63.782 1.00 36.04 335 GLN A CA 1
ATOM 894 C C . GLN A 1 111 ? -2.315 25.667 -64.573 1.00 38.09 335 GLN A C 1
ATOM 895 O O . GLN A 1 111 ? -1.404 25.414 -65.369 1.00 38.69 335 GLN A O 1
ATOM 901 N N . ASN A 1 112 ? -3.344 24.833 -64.378 1.00 37.33 336 ASN A N 1
ATOM 902 C CA . ASN A 1 112 ? -3.455 23.605 -65.161 1.00 39.17 336 ASN A CA 1
ATOM 903 C C . ASN A 1 112 ? -3.687 23.915 -66.634 1.00 39.74 336 ASN A C 1
ATOM 904 O O . ASN A 1 112 ? -3.125 23.249 -67.513 1.00 42.89 336 ASN A O 1
ATOM 909 N N . LYS A 1 113 ? -4.517 24.920 -66.922 1.00 39.19 337 LYS A N 1
ATOM 910 C CA . LYS A 1 113 ? -4.686 25.360 -68.301 1.00 41.29 337 LYS A CA 1
ATOM 911 C C . LYS A 1 113 ? -3.365 25.853 -68.879 1.00 42.84 337 LYS A C 1
ATOM 912 O O . LYS A 1 113 ? -3.076 25.646 -70.066 1.00 44.03 337 LYS A O 1
ATOM 918 N N . GLU A 1 114 ? -2.550 26.511 -68.052 1.00 42.30 338 GLU A N 1
ATOM 919 C CA . GLU A 1 114 ? -1.257 27.002 -68.516 1.00 46.56 338 GLU A CA 1
ATOM 920 C C . GLU A 1 114 ? -0.346 25.853 -68.927 1.00 45.23 338 GLU A C 1
ATOM 921 O O . GLU A 1 114 ? 0.330 25.929 -69.960 1.00 46.65 338 GLU A O 1
ATOM 927 N N . LEU A 1 115 ? -0.317 24.778 -68.131 1.00 41.55 339 LEU A N 1
ATOM 928 C CA . LEU A 1 115 ? 0.495 23.615 -68.484 1.00 42.44 339 LEU A CA 1
ATOM 929 C C . LEU A 1 115 ? 0.053 23.020 -69.814 1.00 42.15 339 LEU A C 1
ATOM 930 O O . LEU A 1 115 ? 0.889 22.654 -70.649 1.00 44.92 339 LEU A O 1
ATOM 935 N N . ILE A 1 116 ? -1.261 22.913 -70.021 1.00 40.05 340 ILE A N 1
ATOM 936 C CA . ILE A 1 116 ? -1.788 22.367 -71.270 1.00 43.64 340 ILE A CA 1
ATOM 937 C C . ILE A 1 116 ? -1.362 23.228 -72.452 1.00 48.57 340 ILE A C 1
ATOM 938 O O . ILE A 1 116 ? -0.857 22.723 -73.463 1.00 51.30 340 ILE A O 1
ATOM 943 N N . GLU A 1 117 ? -1.555 24.546 -72.339 1.00 51.25 341 GLU A N 1
ATOM 944 C CA A GLU A 1 117 ? -1.276 25.451 -73.451 0.50 56.82 341 GLU A CA 1
ATOM 945 C CA B GLU A 1 117 ? -1.282 25.412 -73.479 0.50 56.82 341 GLU A CA 1
ATOM 946 C C . GLU A 1 117 ? 0.206 25.473 -73.803 1.00 58.92 341 GLU A C 1
ATOM 947 O O . GLU A 1 117 ? 0.572 25.598 -74.977 1.00 62.01 341 GLU A O 1
ATOM 958 N N . LYS A 1 118 ? 1.076 25.378 -72.796 1.00 57.28 342 LYS A N 1
ATOM 959 C CA . LYS A 1 118 ? 2.508 25.412 -73.080 1.00 62.90 342 LYS A CA 1
ATOM 960 C C . LYS A 1 118 ? 2.982 24.121 -73.735 1.00 62.31 342 LYS A C 1
ATOM 961 O O . LYS A 1 118 ? 3.950 24.137 -74.504 1.00 65.01 342 LYS A O 1
ATOM 967 N N . ALA A 1 119 ? 2.314 23.000 -73.454 1.00 59.28 343 ALA A N 1
ATOM 968 C CA . ALA A 1 119 ? 2.686 21.737 -74.080 1.00 59.33 343 ALA A CA 1
ATOM 969 C C . ALA A 1 119 ? 2.243 21.669 -75.536 1.00 62.89 343 ALA A C 1
ATOM 970 O O . ALA A 1 119 ? 2.857 20.953 -76.333 1.00 64.34 343 ALA A O 1
ATOM 972 N N . LEU A 1 120 ? 1.191 22.397 -75.897 1.00 92.06 344 LEU A N 1
ATOM 973 C CA . LEU A 1 120 ? 0.705 22.419 -77.270 1.00 96.06 344 LEU A CA 1
ATOM 974 C C . LEU A 1 120 ? 1.634 23.238 -78.161 1.00 100.73 344 LEU A C 1
ATOM 975 O O . LEU A 1 120 ? 1.693 23.038 -79.376 1.00 106.57 344 LEU A O 1
ATOM 980 N N . PRO B 2 1 ? -16.119 13.671 -72.373 1.00 101.51 902 PRO E N 1
ATOM 981 C CA . PRO B 2 1 ? -15.323 14.736 -71.756 1.00 97.42 902 PRO E CA 1
ATOM 982 C C . PRO B 2 1 ? -13.908 14.289 -71.399 1.00 95.46 902 PRO E C 1
ATOM 983 O O . PRO B 2 1 ? -13.732 13.244 -70.773 1.00 95.66 902 PRO E O 1
ATOM 987 N N . SER B 2 2 ? -12.913 15.076 -71.798 1.00 89.73 903 SER E N 1
ATOM 988 C CA . SER B 2 2 ? -11.522 14.771 -71.483 1.00 85.51 903 SER E CA 1
ATOM 989 C C . SER B 2 2 ? -11.088 15.450 -70.187 1.00 76.97 903 SER E C 1
ATOM 990 O O . SER B 2 2 ? -11.008 16.678 -70.111 1.00 73.18 903 SER E O 1
ATOM 1009 N N . VAL B 2 4 ? -8.488 16.154 -66.833 1.00 72.41 905 VAL E N 1
ATOM 1010 C CA . VAL B 2 4 ? -7.091 16.250 -66.428 1.00 76.68 905 VAL E CA 1
ATOM 1011 C C . VAL B 2 4 ? -6.869 15.391 -65.190 1.00 78.96 905 VAL E C 1
ATOM 1012 O O . VAL B 2 4 ? -7.345 15.720 -64.103 1.00 77.96 905 VAL E O 1
ATOM 1016 N N . ASN B 2 5 ? -6.148 14.287 -65.360 1.00 81.53 906 ASN E N 1
ATOM 1017 C CA . ASN B 2 5 ? -5.938 13.309 -64.303 1.00 83.30 906 ASN E CA 1
ATOM 1018 C C . ASN B 2 5 ? -4.459 13.236 -63.952 1.00 90.93 906 ASN E C 1
ATOM 1019 O O . ASN B 2 5 ? -3.602 13.197 -64.840 1.00 93.32 906 ASN E O 1
ATOM 1024 N N . VAL B 2 6 ? -4.165 13.213 -62.653 1.00 95.66 907 VAL E N 1
ATOM 1025 C CA . VAL B 2 6 ? -2.787 13.212 -62.176 1.00 104.76 907 VAL E CA 1
ATOM 1026 C C . VAL B 2 6 ? -2.362 11.797 -61.811 1.00 117.60 907 VAL E C 1
ATOM 1027 O O . VAL B 2 6 ? -1.463 11.223 -62.436 1.00 122.16 907 VAL E O 1
ATOM 1031 N N . GLN B 2 7 ? -2.999 11.232 -60.793 1.00 126.70 908 GLN E N 1
ATOM 1032 C CA . GLN B 2 7 ? -2.606 9.928 -60.281 1.00 135.09 908 GLN E CA 1
ATOM 1033 C C . GLN B 2 7 ? -3.602 8.844 -60.676 1.00 134.74 908 GLN E C 1
ATOM 1034 O O . GLN B 2 7 ? -3.314 7.999 -61.525 1.00 139.30 908 GLN E O 1
ATOM 1040 N N . SER C 1 2 ? -29.769 11.198 -48.067 1.00 104.39 226 SER B N 1
ATOM 1041 C CA . SER C 1 2 ? -29.337 12.556 -47.759 1.00 98.55 226 SER B CA 1
ATOM 1042 C C . SER C 1 2 ? -28.594 13.170 -48.937 1.00 95.09 226 SER B C 1
ATOM 1043 O O . SER C 1 2 ? -27.620 13.900 -48.755 1.00 93.54 226 SER B O 1
ATOM 1046 N N . GLU C 1 3 ? -29.059 12.872 -50.147 1.00 94.38 227 GLU B N 1
ATOM 1047 C CA . GLU C 1 3 ? -28.395 13.320 -51.365 1.00 91.95 227 GLU B CA 1
ATOM 1048 C C . GLU C 1 3 ? -29.011 14.577 -51.959 1.00 83.33 227 GLU B C 1
ATOM 1049 O O . GLU C 1 3 ? -28.284 15.436 -52.468 1.00 80.60 227 GLU B O 1
ATOM 1055 N N . LYS C 1 4 ? -30.340 14.628 -51.973 1.00 78.79 228 LYS B N 1
ATOM 1056 C CA . LYS C 1 4 ? -31.095 15.721 -52.589 1.00 73.05 228 LYS B CA 1
ATOM 1057 C C . LYS C 1 4 ? -30.917 17.128 -52.024 1.00 68.12 228 LYS B C 1
ATOM 1058 O O . LYS C 1 4 ? -31.168 18.109 -52.724 1.00 52.07 228 LYS B O 1
ATOM 1064 N N . ILE C 1 5 ? -30.492 17.240 -50.773 1.00 54.19 229 ILE B N 1
ATOM 1065 C CA . ILE C 1 5 ? -30.340 18.563 -50.173 1.00 49.11 229 ILE B CA 1
ATOM 1066 C C . ILE C 1 5 ? -29.270 19.365 -50.896 1.00 46.89 229 ILE B C 1
ATOM 1067 O O . ILE C 1 5 ? -29.357 20.594 -50.979 1.00 42.67 229 ILE B O 1
ATOM 1072 N N . TYR C 1 6 ? -28.260 18.693 -51.451 1.00 50.13 230 TYR B N 1
ATOM 1073 C CA . TYR C 1 6 ? -27.157 19.411 -52.079 1.00 48.75 230 TYR B CA 1
ATOM 1074 C C . TYR C 1 6 ? -27.608 20.141 -53.338 1.00 50.58 230 TYR B C 1
ATOM 1075 O O . TYR C 1 6 ? -27.162 21.265 -53.604 1.00 47.94 230 TYR B O 1
ATOM 1084 N N . LYS C 1 7 ? -28.516 19.510 -54.076 1.00 52.91 231 LYS B N 1
ATOM 1085 C CA . LYS C 1 7 ? -29.071 20.092 -55.288 1.00 54.45 231 LYS B CA 1
ATOM 1086 C C . LYS C 1 7 ? -29.950 21.274 -54.903 1.00 49.27 231 LYS B C 1
ATOM 1087 O O . LYS C 1 7 ? -29.798 22.370 -55.444 1.00 47.56 231 LYS B O 1
ATOM 1093 N N . VAL C 1 8 ? -30.871 21.054 -53.966 1.00 47.49 232 VAL B N 1
ATOM 1094 C CA . VAL C 1 8 ? -31.744 22.138 -53.515 1.00 42.02 232 VAL B CA 1
ATOM 1095 C C . VAL C 1 8 ? -30.910 23.350 -53.120 1.00 38.35 232 VAL B C 1
ATOM 1096 O O . VAL C 1 8 ? -31.250 24.494 -53.448 1.00 33.33 232 VAL B O 1
ATOM 1100 N N . MET C 1 9 ? -29.789 23.115 -52.431 1.00 38.23 233 MET B N 1
ATOM 1101 C CA . MET C 1 9 ? -28.919 24.216 -52.030 1.00 37.07 233 MET B CA 1
ATOM 1102 C C . MET C 1 9 ? -28.293 24.897 -53.238 1.00 35.93 233 MET B C 1
ATOM 1103 O O . MET C 1 9 ? -28.087 26.116 -53.233 1.00 32.42 233 MET B O 1
ATOM 1108 N N . GLU C 1 10 ? -27.995 24.133 -54.291 1.00 38.06 234 GLU B N 1
ATOM 1109 C CA . GLU C 1 10 ? -27.486 24.752 -55.508 1.00 38.09 234 GLU B CA 1
ATOM 1110 C C . GLU C 1 10 ? -28.525 25.679 -56.126 1.00 34.93 234 GLU B C 1
ATOM 1111 O O . GLU C 1 10 ? -28.192 26.785 -56.569 1.00 34.85 234 GLU B O 1
ATOM 1117 N N . GLU C 1 11 ? -29.791 25.247 -56.170 1.00 35.09 235 GLU B N 1
ATOM 1118 C CA . GLU C 1 11 ? -30.843 26.101 -56.720 1.00 34.74 235 GLU B CA 1
ATOM 1119 C C . GLU C 1 11 ? -30.941 27.412 -55.965 1.00 29.92 235 GLU B C 1
ATOM 1120 O O . GLU C 1 11 ? -31.199 28.458 -56.567 1.00 28.86 235 GLU B O 1
ATOM 1126 N N . ILE C 1 12 ? -30.770 27.372 -54.643 1.00 27.49 236 ILE B N 1
ATOM 1127 C CA . ILE C 1 12 ? -30.916 28.572 -53.823 1.00 26.98 236 ILE B CA 1
ATOM 1128 C C . ILE C 1 12 ? -29.695 29.473 -53.963 1.00 25.93 236 ILE B C 1
ATOM 1129 O O . ILE C 1 12 ? -29.824 30.677 -54.218 1.00 25.53 236 ILE B O 1
ATOM 1134 N N . PHE C 1 13 ? -28.496 28.899 -53.822 1.00 23.94 237 PHE B N 1
ATOM 1135 C CA . PHE C 1 13 ? -27.276 29.703 -53.813 1.00 25.75 237 PHE B CA 1
ATOM 1136 C C . PHE C 1 13 ? -27.022 30.408 -55.144 1.00 28.80 237 PHE B C 1
ATOM 1137 O O . PHE C 1 13 ? -26.446 31.503 -55.165 1.00 28.45 237 PHE B O 1
ATOM 1145 N N . VAL C 1 14 ? -27.391 29.784 -56.268 1.00 30.19 238 VAL B N 1
ATOM 1146 C CA . VAL C 1 14 ? -27.120 30.406 -57.564 1.00 31.63 238 VAL B CA 1
ATOM 1147 C C . VAL C 1 14 ? -28.111 31.515 -57.879 1.00 30.41 238 VAL B C 1
ATOM 1148 O O . VAL C 1 14 ? -27.849 32.338 -58.767 1.00 32.74 238 VAL B O 1
ATOM 1152 N N . ASP C 1 15 ? -29.234 31.563 -57.171 1.00 28.06 239 ASP B N 1
ATOM 1153 C CA . ASP C 1 15 ? -30.294 32.501 -57.500 1.00 29.94 239 ASP B CA 1
ATOM 1154 C C . ASP C 1 15 ? -29.854 33.941 -57.260 1.00 30.43 239 ASP B C 1
ATOM 1155 O O . ASP C 1 15 ? -29.096 34.234 -56.329 1.00 28.10 239 ASP B O 1
ATOM 1160 N N . ARG C 1 16 ? -30.335 34.843 -58.122 1.00 28.72 240 ARG B N 1
ATOM 1161 C CA . ARG C 1 16 ? -29.974 36.251 -58.012 1.00 26.60 240 ARG B CA 1
ATOM 1162 C C . ARG C 1 16 ? -30.388 36.850 -56.674 1.00 25.51 240 ARG B C 1
ATOM 1163 O O . ARG C 1 16 ? -29.797 37.843 -56.239 1.00 27.14 240 ARG B O 1
ATOM 1171 N N . HIS C 1 17 ? -31.412 36.288 -56.023 1.00 21.92 241 HIS B N 1
ATOM 1172 C CA . HIS C 1 17 ? -31.895 36.842 -54.767 1.00 23.03 241 HIS B CA 1
ATOM 1173 C C . HIS C 1 17 ? -31.000 36.479 -53.588 1.00 24.55 241 HIS B C 1
ATOM 1174 O O . HIS C 1 17 ? -31.081 37.135 -52.545 1.00 23.98 241 HIS B O 1
ATOM 1181 N N . TYR C 1 18 ? -30.173 35.449 -53.719 1.00 23.92 242 TYR B N 1
ATOM 1182 C CA . TYR C 1 18 ? -29.347 35.022 -52.596 1.00 25.43 242 TYR B CA 1
ATOM 1183 C C . TYR C 1 18 ? -28.153 35.958 -52.452 1.00 27.14 242 TYR B C 1
ATOM 1184 O O . TYR C 1 18 ? -27.405 36.174 -53.410 1.00 27.87 242 TYR B O 1
ATOM 1193 N N . LYS C 1 19 ? -27.968 36.510 -51.254 1.00 25.82 243 LYS B N 1
ATOM 1194 C CA . LYS C 1 19 ? -26.918 37.497 -51.008 1.00 29.38 243 LYS B CA 1
ATOM 1195 C C . LYS C 1 19 ? -25.938 36.939 -49.978 1.00 31.48 243 LYS B C 1
ATOM 1196 O O . LYS C 1 19 ? -26.189 37.006 -48.772 1.00 28.86 243 LYS B O 1
ATOM 1202 N N . GLU C 1 20 ? -24.813 36.401 -50.456 1.00 33.34 244 GLU B N 1
ATOM 1203 C CA . GLU C 1 20 ? -23.850 35.763 -49.563 1.00 35.87 244 GLU B CA 1
ATOM 1204 C C . GLU C 1 20 ? -23.152 36.752 -48.638 1.00 38.68 244 GLU B C 1
ATOM 1205 O O . GLU C 1 20 ? -22.593 36.335 -47.618 1.00 39.24 244 GLU B O 1
ATOM 1211 N N . ASN C 1 21 ? -23.164 38.043 -48.964 1.00 39.00 245 ASN B N 1
ATOM 1212 C CA . ASN C 1 21 ? -22.451 39.041 -48.181 1.00 42.75 245 ASN B CA 1
ATOM 1213 C C . ASN C 1 21 ? -23.353 39.801 -47.216 1.00 41.28 245 ASN B C 1
ATOM 1214 O O . ASN C 1 21 ? -22.901 40.770 -46.602 1.00 43.61 245 ASN B O 1
ATOM 1219 N N . ILE C 1 22 ? -24.605 39.382 -47.057 1.00 36.62 246 ILE B N 1
ATOM 1220 C CA . ILE C 1 22 ? -25.554 40.055 -46.173 1.00 37.16 246 ILE B CA 1
ATOM 1221 C C . ILE C 1 22 ? -25.840 39.126 -45.001 1.00 37.01 246 ILE B C 1
ATOM 1222 O O . ILE C 1 22 ? -26.494 38.087 -45.162 1.00 35.76 246 ILE B O 1
ATOM 1227 N N . ARG C 1 23 ? -25.360 39.500 -43.817 1.00 40.45 247 ARG B N 1
ATOM 1228 C CA . ARG C 1 23 ? -25.477 38.671 -42.623 1.00 42.15 247 ARG B CA 1
ATOM 1229 C C . ARG C 1 23 ? -26.163 39.368 -41.458 1.00 41.50 247 ARG B C 1
ATOM 1230 O O . ARG C 1 23 ? -26.888 38.719 -40.701 1.00 41.40 247 ARG B O 1
ATOM 1238 N N . THR C 1 24 ? -25.961 40.668 -41.294 1.00 41.35 248 THR B N 1
ATOM 1239 C CA . THR C 1 24 ? -26.513 41.409 -40.171 1.00 43.53 248 THR B CA 1
ATOM 1240 C C . THR C 1 24 ? -27.737 42.209 -40.600 1.00 39.83 248 THR B C 1
ATOM 1241 O O . THR C 1 24 ? -27.957 42.470 -41.785 1.00 35.86 248 THR B O 1
ATOM 1245 N N . GLY C 1 25 ? -28.541 42.598 -39.609 1.00 39.88 249 GLY B N 1
ATOM 1246 C CA . GLY C 1 25 ? -29.705 43.417 -39.896 1.00 39.77 249 GLY B CA 1
ATOM 1247 C C . GLY C 1 25 ? -29.344 44.773 -40.462 1.00 40.30 249 GLY B C 1
ATOM 1248 O O . GLY C 1 25 ? -30.103 45.340 -41.255 1.00 38.34 249 GLY B O 1
ATOM 1249 N N . GLU C 1 26 ? -28.188 45.311 -40.067 1.00 41.97 250 GLU B N 1
ATOM 1250 C CA . GLU C 1 26 ? -27.713 46.557 -40.656 1.00 44.60 250 GLU B CA 1
ATOM 1251 C C . GLU C 1 26 ? -27.440 46.389 -42.149 1.00 41.91 250 GLU B C 1
ATOM 1252 O O . GLU C 1 26 ? -27.772 47.268 -42.953 1.00 40.76 250 GLU B O 1
ATOM 1258 N N . GLU C 1 27 ? -26.841 45.261 -42.541 1.00 39.88 251 GLU B N 1
ATOM 1259 C CA . GLU C 1 27 ? -26.571 45.028 -43.958 1.00 38.46 251 GLU B CA 1
ATOM 1260 C C . GLU C 1 27 ? -27.851 44.761 -44.739 1.00 35.58 251 GLU B C 1
ATOM 1261 O O . GLU C 1 27 ? -27.924 45.089 -45.930 1.00 36.69 251 GLU B O 1
ATOM 1267 N N . VAL C 1 28 ? -28.862 44.173 -44.096 1.00 32.35 252 VAL B N 1
ATOM 1268 C CA . VAL C 1 28 ? -30.157 44.001 -44.750 1.00 32.50 252 VAL B CA 1
ATOM 1269 C C . VAL C 1 28 ? -30.800 45.360 -44.998 1.00 36.19 252 VAL B C 1
ATOM 1270 O O . VAL C 1 28 ? -31.325 45.632 -46.085 1.00 37.60 252 VAL B O 1
ATOM 1274 N N . LYS C 1 29 ? -30.754 46.238 -43.997 1.00 37.61 253 LYS B N 1
ATOM 1275 C CA . LYS C 1 29 ? -31.324 47.571 -44.156 1.00 41.48 253 LYS B CA 1
ATOM 1276 C C . LYS C 1 29 ? -30.578 48.368 -45.214 1.00 43.60 253 LYS B C 1
ATOM 1277 O O . LYS C 1 29 ? -31.195 49.088 -46.007 1.00 45.35 253 LYS B O 1
ATOM 1283 N N . GLN C 1 30 ? -29.248 48.251 -45.242 1.00 42.87 254 GLN B N 1
ATOM 1284 C CA A GLN C 1 30 ? -28.460 48.983 -46.227 0.50 46.13 254 GLN B CA 1
ATOM 1285 C CA B GLN C 1 30 ? -28.472 48.993 -46.228 0.50 46.15 254 GLN B CA 1
ATOM 1286 C C . GLN C 1 30 ? -28.807 48.550 -47.645 1.00 44.99 254 GLN B C 1
ATOM 1287 O O . GLN C 1 30 ? -28.807 49.372 -48.570 1.00 47.20 254 GLN B O 1
ATOM 1298 N N . TYR C 1 31 ? -29.108 47.263 -47.832 1.00 42.84 255 TYR B N 1
ATOM 1299 C CA . TYR C 1 31 ? -29.447 46.770 -49.162 1.00 42.86 255 TYR B CA 1
ATOM 1300 C C . TYR C 1 31 ? -30.765 47.358 -49.650 1.00 44.79 255 TYR B C 1
ATOM 1301 O O . TYR C 1 31 ? -30.842 47.901 -50.758 1.00 46.39 255 TYR B O 1
ATOM 1310 N N . PHE C 1 32 ? -31.821 47.243 -48.843 1.00 44.16 256 PHE B N 1
ATOM 1311 C CA . PHE C 1 32 ? -33.127 47.741 -49.256 1.00 47.25 256 PHE B CA 1
ATOM 1312 C C . PHE C 1 32 ? -33.205 49.261 -49.266 1.00 55.36 256 PHE B C 1
ATOM 1313 O O . PHE C 1 32 ? -34.195 49.806 -49.766 1.00 58.03 256 PHE B O 1
ATOM 1321 N N . SER C 1 33 ? -32.196 49.956 -48.738 1.00 59.53 257 SER B N 1
ATOM 1322 C CA . SER C 1 33 ? -32.150 51.405 -48.890 1.00 67.82 257 SER B CA 1
ATOM 1323 C C . SER C 1 33 ? -31.714 51.810 -50.292 1.00 71.81 257 SER B C 1
ATOM 1324 O O . SER C 1 33 ? -32.138 52.859 -50.789 1.00 77.09 257 SER B O 1
ATOM 1327 N N . LYS C 1 34 ? -30.888 50.992 -50.947 1.00 71.29 258 LYS B N 1
ATOM 1328 C CA . LYS C 1 34 ? -30.360 51.310 -52.266 1.00 76.82 258 LYS B CA 1
ATOM 1329 C C . LYS C 1 34 ? -30.937 50.454 -53.386 1.00 77.46 258 LYS B C 1
ATOM 1330 O O . LYS C 1 34 ? -30.749 50.798 -54.559 1.00 80.71 258 LYS B O 1
ATOM 1336 N N . SER C 1 35 ? -31.626 49.360 -53.071 1.00 75.56 259 SER B N 1
ATOM 1337 C CA . SER C 1 35 ? -32.181 48.473 -54.081 1.00 72.39 259 SER B CA 1
ATOM 1338 C C . SER C 1 35 ? -33.695 48.408 -53.951 1.00 71.53 259 SER B C 1
ATOM 1339 O O . SER C 1 35 ? -34.267 48.716 -52.901 1.00 73.88 259 SER B O 1
ATOM 1342 N N . LYS C 1 36 ? -34.340 47.988 -55.041 1.00 68.96 260 LYS B N 1
ATOM 1343 C CA . LYS C 1 36 ? -35.793 47.880 -55.103 1.00 68.74 260 LYS B CA 1
ATOM 1344 C C . LYS C 1 36 ? -36.253 46.458 -55.404 1.00 62.70 260 LYS B C 1
ATOM 1345 O O . LYS C 1 36 ? -37.412 46.252 -55.779 1.00 62.29 260 LYS B O 1
ATOM 1351 N N . ALA C 1 37 ? -35.369 45.473 -55.254 1.00 56.40 261 ALA B N 1
ATOM 1352 C CA . ALA C 1 37 ? -35.774 44.082 -55.382 1.00 48.64 261 ALA B CA 1
ATOM 1353 C C . ALA C 1 37 ? -36.836 43.746 -54.336 1.00 43.15 261 ALA B C 1
ATOM 1354 O O . ALA C 1 37 ? -36.927 44.376 -53.280 1.00 43.53 261 ALA B O 1
ATOM 1356 N N . GLU C 1 38 ? -37.658 42.742 -54.647 1.00 38.47 262 GLU B N 1
ATOM 1357 C CA . GLU C 1 38 ? -38.782 42.417 -53.775 1.00 39.14 262 GLU B CA 1
ATOM 1358 C C . GLU C 1 38 ? -38.350 41.663 -52.523 1.00 34.94 262 GLU B C 1
ATOM 1359 O O . GLU C 1 38 ? -38.995 41.792 -51.475 1.00 35.51 262 GLU B O 1
ATOM 1365 N N . PHE C 1 39 ? -37.279 40.880 -52.599 1.00 30.99 263 PHE B N 1
ATOM 1366 C CA . PHE C 1 39 ? -36.803 40.174 -51.417 1.00 30.21 263 PHE B CA 1
ATOM 1367 C C . PHE C 1 39 ? -35.357 39.768 -51.643 1.00 30.99 263 PHE B C 1
ATOM 1368 O O . PHE C 1 39 ? -34.837 39.835 -52.759 1.00 31.46 263 PHE B O 1
ATOM 1376 N N . ILE C 1 40 ? -34.706 39.352 -50.555 1.00 24.55 264 ILE B N 1
ATOM 1377 C CA . ILE C 1 40 ? -33.409 38.695 -50.636 1.00 27.19 264 ILE B CA 1
ATOM 1378 C C . ILE C 1 40 ? -33.495 37.386 -49.872 1.00 27.08 264 ILE B C 1
ATOM 1379 O O . ILE C 1 40 ? -34.390 37.175 -49.051 1.00 25.87 264 ILE B O 1
ATOM 1384 N N . LEU C 1 41 ? -32.548 36.501 -50.166 1.00 24.75 265 LEU B N 1
ATOM 1385 C CA . LEU C 1 41 ? -32.302 35.301 -49.383 1.00 24.21 265 LEU B CA 1
ATOM 1386 C C . LEU C 1 41 ? -30.925 35.428 -48.757 1.00 25.45 265 LEU B C 1
ATOM 1387 O O . LEU C 1 41 ? -30.014 35.996 -49.367 1.00 26.98 265 LEU B O 1
ATOM 1392 N N . ARG C 1 42 ? -30.781 34.939 -47.525 1.00 23.10 266 ARG B N 1
ATOM 1393 C CA . ARG C 1 42 ? -29.515 35.086 -46.827 1.00 24.62 266 ARG B CA 1
ATOM 1394 C C . ARG C 1 42 ? -29.302 33.882 -45.924 1.00 25.56 266 ARG B C 1
ATOM 1395 O O . ARG C 1 42 ? -30.238 33.149 -45.602 1.00 26.01 266 ARG B O 1
ATOM 1403 N N . TRP C 1 43 ? -28.043 33.679 -45.543 1.00 27.10 267 TRP B N 1
ATOM 1404 C CA . TRP C 1 43 ? -27.676 32.613 -44.619 1.00 27.14 267 TRP B CA 1
ATOM 1405 C C . TRP C 1 43 ? -28.260 32.920 -43.246 1.00 27.25 267 TRP B C 1
ATOM 1406 O O . TRP C 1 43 ? -27.952 33.958 -42.656 1.00 29.72 267 TRP B O 1
ATOM 1417 N N . SER C 1 44 ? -29.108 32.029 -42.741 1.00 25.04 268 SER B N 1
ATOM 1418 C CA . SER C 1 44 ? -29.858 32.333 -41.531 1.00 25.11 268 SER B CA 1
ATOM 1419 C C . SER C 1 44 ? -28.949 32.328 -40.311 1.00 30.63 268 SER B C 1
ATOM 1420 O O . SER C 1 44 ? -28.002 31.540 -40.223 1.00 27.28 268 SER B O 1
ATOM 1423 N N . SER C 1 45 ? -29.243 33.225 -39.366 1.00 31.74 269 SER B N 1
ATOM 1424 C CA . SER C 1 45 ? -28.516 33.274 -38.102 1.00 34.46 269 SER B CA 1
ATOM 1425 C C . SER C 1 45 ? -28.711 32.023 -37.258 1.00 32.55 269 SER B C 1
ATOM 1426 O O . SER C 1 45 ? -27.985 31.837 -36.268 1.00 34.30 269 SER B O 1
ATOM 1429 N N . ALA C 1 46 ? -29.671 31.170 -37.609 1.00 31.15 270 ALA B N 1
ATOM 1430 C CA . ALA C 1 46 ? -29.938 29.972 -36.827 1.00 34.83 270 ALA B CA 1
ATOM 1431 C C . ALA C 1 46 ? -28.972 28.838 -37.128 1.00 34.98 270 ALA B C 1
ATOM 1432 O O . ALA C 1 46 ? -28.942 27.862 -36.374 1.00 36.39 270 ALA B O 1
ATOM 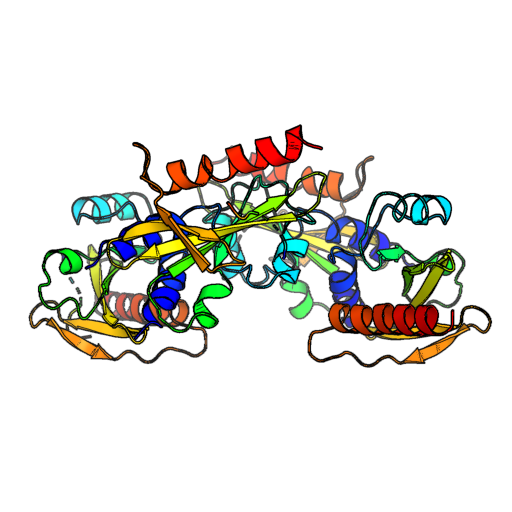1434 N N . ASN C 1 47 ? -28.178 28.937 -38.196 1.00 32.67 271 ASN B N 1
ATOM 1435 C CA . ASN C 1 47 ? -27.212 27.880 -38.484 1.00 33.97 271 ASN B CA 1
ATOM 1436 C C . ASN C 1 47 ? -26.098 27.826 -37.439 1.00 39.89 271 ASN B C 1
ATOM 1437 O O . ASN C 1 47 ? -25.667 26.735 -37.050 1.00 40.35 271 ASN B O 1
ATOM 1442 N N . GLU C 1 48 ? -25.614 28.984 -36.982 1.00 45.12 272 GLU B N 1
ATOM 1443 C CA . GLU C 1 48 ? -24.413 29.011 -36.147 1.00 54.77 272 GLU B CA 1
ATOM 1444 C C . GLU C 1 48 ? -24.613 28.243 -34.845 1.00 60.25 272 GLU B C 1
ATOM 1445 O O . GLU C 1 48 ? -23.815 27.365 -34.501 1.00 61.83 272 GLU B O 1
ATOM 1451 N N . SER C 1 49 ? -25.673 28.562 -34.106 1.00 66.47 273 SER B N 1
ATOM 1452 C CA . SER C 1 49 ? -25.860 28.038 -32.760 1.00 70.07 273 SER B CA 1
ATOM 1453 C C . SER C 1 49 ? -26.800 26.842 -32.710 1.00 68.22 273 SER B C 1
ATOM 1454 O O . SER C 1 49 ? -27.132 26.376 -31.616 1.00 72.81 273 SER B O 1
ATOM 1457 N N . ASP C 1 50 ? -27.235 26.328 -33.857 1.00 86.27 274 ASP B N 1
ATOM 1458 C CA . ASP C 1 50 ? -28.151 25.195 -33.845 1.00 86.55 274 ASP B CA 1
ATOM 1459 C C . ASP C 1 50 ? -27.407 23.918 -33.471 1.00 89.51 274 ASP B C 1
ATOM 1460 O O . ASP C 1 50 ? -26.340 23.621 -34.018 1.00 88.25 274 ASP B O 1
ATOM 1465 N N . THR C 1 51 ? -27.987 23.158 -32.543 1.00 92.02 275 THR B N 1
ATOM 1466 C CA . THR C 1 51 ? -27.426 21.913 -32.040 1.00 96.78 275 THR B CA 1
ATOM 1467 C C . THR C 1 51 ? -28.010 20.682 -32.733 1.00 97.40 275 THR B C 1
ATOM 1468 O O . THR C 1 51 ? -27.469 19.582 -32.570 1.00 101.93 275 THR B O 1
ATOM 1472 N N . GLU C 1 52 ? -29.063 20.847 -33.542 1.00 92.69 276 GLU B N 1
ATOM 1473 C CA . GLU C 1 52 ? -29.974 19.744 -33.836 1.00 94.55 276 GLU B CA 1
ATOM 1474 C C . GLU C 1 52 ? -29.598 18.870 -35.030 1.00 93.36 276 GLU B C 1
ATOM 1475 O O . GLU C 1 52 ? -30.100 17.740 -35.104 1.00 96.93 276 GLU B O 1
ATOM 1481 N N . ASN C 1 53 ? -28.785 19.350 -35.982 1.00 90.08 277 ASN B N 1
ATOM 1482 C CA . ASN C 1 53 ? -28.340 18.614 -37.165 1.00 90.13 277 ASN B CA 1
ATOM 1483 C C . ASN C 1 53 ? -29.386 18.550 -38.293 1.00 83.69 277 ASN B C 1
ATOM 1484 O O . ASN C 1 53 ? -29.025 18.196 -39.417 1.00 79.46 277 ASN B O 1
ATOM 1489 N N . LYS C 1 54 ? -30.636 18.962 -38.068 1.00 75.63 278 LYS B N 1
ATOM 1490 C CA A LYS C 1 54 ? -31.729 18.558 -38.951 0.50 77.79 278 LYS B CA 1
ATOM 1491 C CA B LYS C 1 54 ? -31.714 18.545 -38.961 0.50 77.81 278 LYS B CA 1
ATOM 1492 C C . LYS C 1 54 ? -31.860 19.438 -40.192 1.00 73.39 278 LYS B C 1
ATOM 1493 O O . LYS C 1 54 ? -32.092 18.930 -41.297 1.00 51.42 278 LYS B O 1
ATOM 1504 N N . TYR C 1 55 ? -31.746 20.754 -40.046 1.00 50.61 279 TYR B N 1
ATOM 1505 C CA . TYR C 1 55 ? -32.015 21.641 -41.172 1.00 47.70 279 TYR B CA 1
ATOM 1506 C C . TYR C 1 55 ? -30.825 22.529 -41.503 1.00 46.33 279 TYR B C 1
ATOM 1507 O O . TYR C 1 55 ? -30.019 22.872 -40.635 1.00 43.65 279 TYR B O 1
ATOM 1516 N N . VAL C 1 56 ? -30.739 22.906 -42.777 1.00 33.68 280 VAL B N 1
ATOM 1517 C CA . VAL C 1 56 ? -30.000 24.092 -43.196 1.00 32.15 280 VAL B CA 1
ATOM 1518 C C . VAL C 1 56 ? -30.992 25.242 -43.265 1.00 30.42 280 VAL B C 1
ATOM 1519 O O . VAL C 1 56 ? -32.043 25.129 -43.910 1.00 29.82 280 VAL B O 1
ATOM 1523 N N . PHE C 1 57 ? -30.679 26.345 -42.593 1.00 30.10 281 PHE B N 1
ATOM 1524 C CA . PHE C 1 57 ? -31.620 27.449 -42.467 1.00 26.50 281 PHE B CA 1
ATOM 1525 C C . PHE C 1 57 ? -31.271 28.574 -43.429 1.00 25.46 281 PHE B C 1
ATOM 1526 O O . PHE C 1 57 ? -30.125 29.031 -43.480 1.00 25.05 281 PHE B O 1
ATOM 1534 N N . ILE C 1 58 ? -32.269 29.011 -44.193 1.00 26.74 282 ILE B N 1
ATOM 1535 C CA . ILE C 1 58 ? -32.147 30.114 -45.136 1.00 27.07 282 ILE B CA 1
ATOM 1536 C C . ILE C 1 58 ? -33.237 31.116 -44.797 1.00 25.55 282 ILE B C 1
ATOM 1537 O O . ILE C 1 58 ? -34.394 30.733 -44.601 1.00 27.01 282 ILE B O 1
ATOM 1542 N N . ALA C 1 59 ? -32.868 32.384 -44.686 1.00 23.33 283 ALA B N 1
ATOM 1543 C CA . ALA C 1 59 ? -33.827 33.411 -44.323 1.00 24.37 283 ALA B CA 1
ATOM 1544 C C . ALA C 1 59 ? -34.135 34.276 -45.530 1.00 23.11 283 ALA B C 1
ATOM 1545 O O . ALA C 1 59 ? -33.260 34.564 -46.347 1.00 24.18 283 ALA B O 1
ATOM 1547 N N . ALA C 1 60 ? -35.389 34.685 -45.626 1.00 23.32 284 ALA B N 1
ATOM 1548 C CA . ALA C 1 60 ? -35.810 35.675 -46.599 1.00 25.49 284 ALA B CA 1
ATOM 1549 C C . ALA C 1 60 ? -36.076 36.981 -45.869 1.00 25.83 284 ALA B C 1
ATOM 1550 O O . ALA C 1 60 ? -36.573 36.976 -44.742 1.00 27.43 284 ALA B O 1
ATOM 1552 N N . SER C 1 61 ? -35.710 38.091 -46.491 1.00 27.36 285 SER B N 1
ATOM 1553 C CA . SER C 1 61 ? -35.991 39.409 -45.944 1.00 29.00 285 SER B CA 1
ATOM 1554 C C . SER C 1 61 ? -36.624 40.265 -47.030 1.00 29.14 285 SER B C 1
ATOM 1555 O O . SER C 1 61 ? -36.300 40.133 -48.212 1.00 30.49 285 SER B O 1
ATOM 1558 N N . PHE C 1 62 ? -37.546 41.133 -46.620 1.00 31.45 286 PHE B N 1
ATOM 1559 C CA . PHE C 1 62 ? -38.189 42.055 -47.544 1.00 34.62 286 PHE B CA 1
ATOM 1560 C C . PHE C 1 62 ? -38.627 43.293 -46.776 1.00 38.01 286 PHE B C 1
ATOM 1561 O O . PHE C 1 62 ? -38.733 43.284 -45.548 1.00 32.82 286 PHE B O 1
ATOM 1569 N N . GLN C 1 63 ? -38.883 44.362 -47.519 1.00 41.15 287 GLN B N 1
ATOM 1570 C CA . GLN C 1 63 ? -39.213 45.656 -46.946 1.00 46.82 287 GLN B CA 1
ATOM 1571 C C . GLN C 1 63 ? -40.672 45.968 -47.226 1.00 50.58 287 GLN B C 1
ATOM 1572 O O . GLN C 1 63 ? -41.109 45.930 -48.381 1.00 53.87 287 GLN B O 1
ATOM 1578 N N . ALA C 1 64 ? -41.424 46.246 -46.172 1.00 51.52 288 ALA B N 1
ATOM 1579 C CA . ALA C 1 64 ? -42.755 46.821 -46.281 1.00 57.08 288 ALA B CA 1
ATOM 1580 C C . ALA C 1 64 ? -42.699 48.273 -45.819 1.00 62.74 288 ALA B C 1
ATOM 1581 O O . ALA C 1 64 ? -41.662 48.762 -45.364 1.00 62.35 288 ALA B O 1
ATOM 1583 N N . SER C 1 65 ? -43.821 48.981 -45.960 1.00 70.18 289 SER B N 1
ATOM 1584 C CA . SER C 1 65 ? -43.916 50.292 -45.327 1.00 76.63 289 SER B CA 1
ATOM 1585 C C . SER C 1 65 ? -43.758 50.169 -43.818 1.00 77.93 289 SER B C 1
ATOM 1586 O O . SER C 1 65 ? -43.267 51.094 -43.161 1.00 81.61 289 SER B O 1
ATOM 1589 N N . ASP C 1 66 ? -44.166 49.025 -43.266 1.00 78.22 290 ASP B N 1
ATOM 1590 C CA . ASP C 1 66 ? -43.933 48.700 -41.863 1.00 79.39 290 ASP B CA 1
ATOM 1591 C C . ASP C 1 66 ? -42.453 48.783 -41.503 1.00 75.62 290 ASP B C 1
ATOM 1592 O O . ASP C 1 66 ? -42.086 49.320 -40.452 1.00 77.82 290 ASP B O 1
ATOM 1597 N N . GLY C 1 67 ? -41.596 48.262 -42.361 1.00 67.07 291 GLY B N 1
ATOM 1598 C CA . GLY C 1 67 ? -40.197 48.046 -42.077 1.00 61.60 291 GLY B CA 1
ATOM 1599 C C . GLY C 1 67 ? -39.774 46.735 -42.693 1.00 52.51 291 GLY B C 1
ATOM 1600 O O . GLY C 1 67 ? -40.499 46.148 -43.492 1.00 49.37 291 GLY B O 1
ATOM 1601 N N . ILE C 1 68 ? -38.595 46.255 -42.305 1.00 46.03 292 ILE B N 1
ATOM 1602 C CA . ILE C 1 68 ? -38.034 45.035 -42.870 1.00 43.77 292 ILE B CA 1
ATOM 1603 C C . ILE C 1 68 ? -38.556 43.831 -42.100 1.00 42.41 292 ILE B C 1
ATOM 1604 O O . ILE C 1 68 ? -38.497 43.795 -40.863 1.00 39.39 292 ILE B O 1
ATOM 1609 N N . HIS C 1 69 ? -39.061 42.841 -42.829 1.00 38.38 293 HIS B N 1
ATOM 1610 C CA . HIS C 1 69 ? -39.537 41.602 -42.239 1.00 38.91 293 HIS B CA 1
ATOM 1611 C C . HIS C 1 69 ? -38.678 40.445 -42.728 1.00 35.64 293 HIS B C 1
ATOM 1612 O O . HIS C 1 69 ? -38.100 40.493 -43.820 1.00 31.75 293 HIS B O 1
ATOM 1619 N N . SER C 1 70 ? -38.598 39.397 -41.916 1.00 34.14 294 SER B N 1
ATOM 1620 C CA . SER C 1 70 ? -37.862 38.206 -42.302 1.00 32.81 294 SER B CA 1
ATOM 1621 C C . SER C 1 70 ? -38.731 36.971 -42.119 1.00 34.09 294 SER B C 1
ATOM 1622 O O . SER C 1 70 ? -39.659 36.946 -41.306 1.00 36.53 294 SER B O 1
ATOM 1625 N N . ILE C 1 71 ? -38.400 35.941 -42.891 1.00 31.81 295 ILE B N 1
ATOM 1626 C CA . ILE C 1 71 ? -38.995 34.618 -42.777 1.00 31.49 295 ILE B CA 1
ATOM 1627 C C . ILE C 1 71 ? -37.854 33.614 -42.744 1.00 29.54 295 ILE B C 1
ATOM 1628 O O . ILE C 1 71 ? -36.911 33.723 -43.533 1.00 30.19 295 ILE B O 1
ATOM 1633 N N . ARG C 1 72 ? -37.922 32.647 -41.833 1.00 29.95 296 ARG B N 1
ATOM 1634 C CA . ARG C 1 72 ? -36.910 31.600 -41.759 1.00 27.62 296 ARG B CA 1
ATOM 1635 C C . ARG C 1 72 ? -37.410 30.335 -42.447 1.00 27.64 296 ARG B C 1
ATOM 1636 O O . ARG C 1 72 ? -38.523 29.868 -42.175 1.00 30.20 296 ARG B O 1
ATOM 1644 N N . TYR C 1 73 ? -36.584 29.786 -43.330 1.00 24.97 297 TYR B N 1
ATOM 1645 C CA . TYR C 1 73 ? -36.859 28.525 -43.996 1.00 27.43 297 TYR B CA 1
ATOM 1646 C C . TYR C 1 73 ? -35.812 27.502 -43.589 1.00 27.79 297 TYR B C 1
ATOM 1647 O O . TYR C 1 73 ? -34.694 27.855 -43.214 1.00 27.18 297 TYR B O 1
ATOM 1656 N N . GLY C 1 74 ? -36.189 26.235 -43.667 1.00 31.88 298 GLY B N 1
ATOM 1657 C CA . GLY C 1 74 ? -35.270 25.152 -43.391 1.00 31.86 298 GLY B CA 1
ATOM 1658 C C . GLY C 1 74 ? -35.412 24.064 -44.432 1.00 31.02 298 GLY B C 1
ATOM 1659 O O . GLY C 1 74 ? -36.503 23.792 -44.935 1.00 34.56 298 GLY B O 1
ATOM 1660 N N . ILE C 1 75 ? -34.284 23.443 -44.753 1.00 30.34 299 ILE B N 1
ATOM 1661 C CA . ILE C 1 75 ? -34.222 22.376 -45.743 1.00 34.65 299 ILE B CA 1
ATOM 1662 C C . ILE C 1 75 ? -33.584 21.170 -45.076 1.00 36.87 299 ILE B C 1
ATOM 1663 O O . ILE C 1 75 ? -32.462 21.264 -44.562 1.00 35.02 299 ILE B O 1
ATOM 1668 N N . ASN C 1 76 ? -34.298 20.046 -45.068 1.00 42.56 300 ASN B N 1
ATOM 1669 C CA . ASN C 1 76 ? -33.799 18.838 -44.432 1.00 46.72 300 ASN B CA 1
ATOM 1670 C C . ASN C 1 76 ? -32.914 18.059 -45.408 1.00 49.05 300 ASN B C 1
ATOM 1671 O O . ASN C 1 76 ? -32.737 18.441 -46.567 1.00 47.03 300 ASN B O 1
ATOM 1676 N N . LYS C 1 77 ? -32.359 16.939 -44.936 1.00 54.56 301 LYS B N 1
ATOM 1677 C CA . LYS C 1 77 ? -31.435 16.167 -45.763 1.00 58.93 301 LYS B CA 1
ATOM 1678 C C . LYS C 1 77 ? -32.113 15.593 -47.002 1.00 59.89 301 LYS B C 1
ATOM 1679 O O . LYS C 1 77 ? -31.447 15.348 -48.015 1.00 60.73 301 LYS B O 1
ATOM 1685 N N . ASN C 1 78 ? -33.426 15.379 -46.948 1.00 59.91 302 ASN B N 1
ATOM 1686 C CA . ASN C 1 78 ? -34.183 14.929 -48.110 1.00 60.56 302 ASN B CA 1
ATOM 1687 C C . ASN C 1 78 ? -34.442 16.043 -49.116 1.00 55.03 302 ASN B C 1
ATOM 1688 O O . ASN C 1 78 ? -35.148 15.814 -50.102 1.00 55.50 302 ASN B O 1
ATOM 1693 N N . GLY C 1 79 ? -33.894 17.236 -48.894 1.00 51.05 303 GLY B N 1
ATOM 1694 C CA . GLY C 1 79 ? -34.175 18.362 -49.758 1.00 47.04 303 GLY B CA 1
ATOM 1695 C C . GLY C 1 79 ? -35.573 18.923 -49.636 1.00 44.56 303 GLY B C 1
ATOM 1696 O O . GLY C 1 79 ? -35.993 19.696 -50.502 1.00 42.57 303 GLY B O 1
ATOM 1697 N N . GLU C 1 80 ? -36.311 18.554 -48.594 1.00 44.37 304 GLU B N 1
ATOM 1698 C CA . GLU C 1 80 ? -37.666 19.048 -48.413 1.00 43.05 304 GLU B CA 1
ATOM 1699 C C . GLU C 1 80 ? -37.642 20.411 -47.731 1.00 38.09 304 GLU B C 1
ATOM 1700 O O . GLU C 1 80 ? -36.771 20.702 -46.909 1.00 36.88 304 GLU B O 1
ATOM 1706 N N . LEU C 1 81 ? -38.607 21.250 -48.090 1.00 36.35 305 LEU B N 1
ATOM 1707 C CA . LEU C 1 81 ? -38.633 22.648 -47.682 1.00 35.50 305 LEU B CA 1
ATOM 1708 C C . LEU C 1 81 ? -39.655 22.862 -46.573 1.00 35.22 305 LEU B C 1
ATOM 1709 O O . LEU C 1 81 ? -40.725 22.245 -46.571 1.00 36.96 305 LEU B O 1
ATOM 1714 N N . PHE C 1 82 ? -39.316 23.739 -45.629 1.00 35.00 306 PHE B N 1
ATOM 1715 C CA . PHE C 1 82 ? -40.158 24.031 -44.478 1.00 34.86 306 PHE B CA 1
ATOM 1716 C C . PHE C 1 82 ? -40.063 25.516 -44.165 1.00 31.86 306 PHE B C 1
ATOM 1717 O O . PHE C 1 82 ? -38.993 26.111 -44.299 1.00 32.73 306 PHE B O 1
ATOM 1725 N N . SER C 1 83 ? -41.180 26.118 -43.775 1.00 30.94 307 SER B N 1
ATOM 1726 C CA . SER C 1 83 ? -41.119 27.400 -43.089 1.00 33.46 307 SER B CA 1
ATOM 1727 C C . SER C 1 83 ? -41.040 27.140 -41.590 1.00 32.99 307 SER B C 1
ATOM 1728 O O . SER C 1 83 ? -41.564 26.141 -41.089 1.00 33.93 307 SER B O 1
ATOM 1731 N N . ILE C 1 84 ? -40.377 28.045 -40.875 1.00 34.34 308 ILE B N 1
ATOM 1732 C CA . ILE C 1 84 ? -40.063 27.834 -39.466 1.00 36.43 308 ILE B CA 1
ATOM 1733 C C . ILE C 1 84 ? -40.539 29.030 -38.656 1.00 37.82 308 ILE B C 1
ATOM 1734 O O . ILE C 1 84 ? -40.107 30.163 -38.899 1.00 38.04 308 ILE B O 1
ATOM 1739 N N . ASN C 1 85 ? -41.430 28.779 -37.703 1.00 40.26 309 ASN B N 1
ATOM 1740 C CA . ASN C 1 85 ? -41.768 29.778 -36.699 1.00 42.95 309 ASN B CA 1
ATOM 1741 C C . ASN C 1 85 ? -40.596 29.915 -35.737 1.00 41.96 309 ASN B C 1
ATOM 1742 O O . ASN C 1 85 ? -40.223 28.948 -35.067 1.00 44.05 309 ASN B O 1
ATOM 1747 N N . THR C 1 86 ? -40.005 31.107 -35.677 1.00 39.97 310 THR B N 1
ATOM 1748 C CA . THR C 1 86 ? -38.775 31.299 -34.922 1.00 39.85 310 THR B CA 1
ATOM 174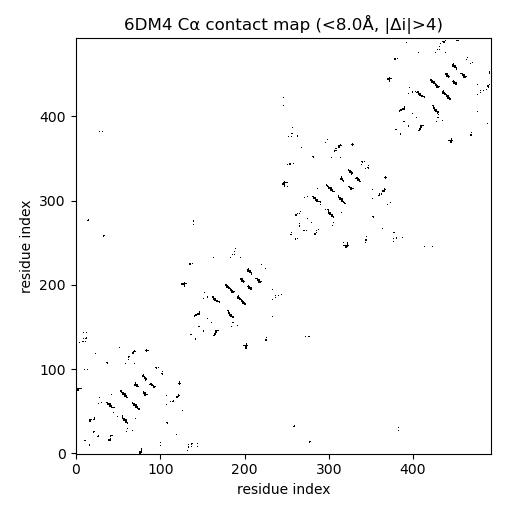9 C C . THR C 1 86 ? -39.004 31.478 -33.426 1.00 43.27 310 THR B C 1
ATOM 1750 O O . THR C 1 86 ? -38.031 31.471 -32.663 1.00 44.68 310 THR B O 1
ATOM 1754 N N . ALA C 1 87 ? -40.253 31.635 -32.984 1.00 45.73 311 ALA B N 1
ATOM 1755 C CA . ALA C 1 87 ? -40.519 31.724 -31.553 1.00 49.55 311 ALA B CA 1
ATOM 1756 C C . ALA C 1 87 ? -40.679 30.351 -30.915 1.00 54.50 311 ALA B C 1
ATOM 1757 O O . ALA C 1 87 ? -40.303 30.163 -29.751 1.00 58.53 311 ALA B O 1
ATOM 1759 N N . SER C 1 88 ? -41.229 29.387 -31.656 1.00 54.60 312 SER B N 1
ATOM 1760 C CA . SER C 1 88 ? -41.496 28.049 -31.147 1.00 57.56 312 SER B CA 1
ATOM 1761 C C . SER C 1 88 ? -40.644 26.965 -31.789 1.00 56.74 312 SER B C 1
ATOM 1762 O O . SER C 1 88 ? -40.579 25.858 -31.244 1.00 58.21 312 SER B O 1
ATOM 1765 N N . ASN C 1 89 ? -40.008 27.254 -32.926 1.00 53.06 313 ASN B N 1
ATOM 1766 C CA . ASN C 1 89 ? -39.216 26.330 -33.738 1.00 54.38 313 ASN B CA 1
ATOM 1767 C C . ASN C 1 89 ? -40.061 25.260 -34.420 1.00 55.35 313 ASN B C 1
ATOM 1768 O O . ASN C 1 89 ? -39.506 24.284 -34.943 1.00 55.44 313 ASN B O 1
ATOM 1773 N N . LYS C 1 90 ? -41.383 25.418 -34.445 1.00 55.24 314 LYS B N 1
ATOM 1774 C CA . LYS C 1 90 ? -42.242 24.487 -35.163 1.00 56.36 314 LYS B CA 1
ATOM 1775 C C . LYS C 1 90 ? -42.097 24.681 -36.669 1.00 51.34 314 LYS B C 1
ATOM 1776 O O . LYS C 1 90 ? -42.011 25.809 -37.162 1.00 48.83 314 LYS B O 1
ATOM 1782 N N . VAL C 1 91 ? -42.074 23.571 -37.406 1.00 50.99 315 VAL B N 1
ATOM 1783 C CA . VAL C 1 91 ? -41.867 23.603 -38.849 1.00 48.93 315 VAL B CA 1
ATOM 1784 C C . VAL C 1 91 ? -43.191 23.364 -39.560 1.00 50.11 315 VAL B C 1
ATOM 1785 O O . VAL C 1 91 ? -44.099 22.703 -39.035 1.00 52.89 315 VAL B O 1
ATOM 1789 N N . THR C 1 92 ? -43.302 23.921 -40.762 1.00 46.64 316 THR B N 1
ATOM 1790 C CA . THR C 1 92 ? -44.474 23.754 -41.620 1.00 47.91 316 THR B CA 1
ATOM 1791 C C . THR C 1 92 ? -43.992 23.364 -43.009 1.00 44.69 316 THR B C 1
ATOM 1792 O O . THR C 1 92 ? -43.306 24.171 -43.670 1.00 40.70 316 THR B O 1
ATOM 1796 N N . PRO C 1 93 ? -44.314 22.165 -43.491 1.00 48.03 317 PRO B N 1
ATOM 1797 C CA . PRO C 1 93 ? -43.812 21.747 -44.803 1.00 46.02 317 PRO B CA 1
ATOM 1798 C C . PRO C 1 93 ? -44.366 22.614 -45.922 1.00 45.08 317 PRO B C 1
ATOM 1799 O O . PRO C 1 93 ? -45.495 23.106 -45.866 1.00 45.46 317 PRO B O 1
ATOM 1803 N N . ILE C 1 94 ? -43.540 22.802 -46.946 1.00 42.48 318 ILE B N 1
ATOM 1804 C CA . ILE C 1 94 ? -43.893 23.571 -48.131 1.00 41.24 318 ILE B CA 1
ATOM 1805 C C . ILE C 1 94 ? -43.632 22.682 -49.337 1.00 43.06 318 ILE B C 1
ATOM 1806 O O . ILE C 1 94 ? -42.485 22.300 -49.591 1.00 41.43 318 ILE B O 1
ATOM 1811 N N . ASP C 1 95 ? -44.684 22.338 -50.069 1.00 46.52 319 ASP B N 1
ATOM 1812 C CA . ASP C 1 95 ? -44.490 21.528 -51.261 1.00 49.81 319 ASP B CA 1
ATOM 1813 C C . ASP C 1 95 ? -43.922 22.380 -52.388 1.00 45.94 319 ASP B C 1
ATOM 1814 O O . ASP C 1 95 ? -44.147 23.591 -52.455 1.00 44.52 319 ASP B O 1
ATOM 1819 N N . ILE C 1 96 ? -43.179 21.734 -53.281 1.00 45.11 320 ILE B N 1
ATOM 1820 C CA . ILE C 1 96 ? -42.483 22.429 -54.356 1.00 41.54 320 ILE B CA 1
ATOM 1821 C C . ILE C 1 96 ? -43.429 22.623 -55.534 1.00 41.08 320 ILE B C 1
ATOM 1822 O O . ILE C 1 96 ? -44.043 21.663 -56.019 1.00 41.61 320 ILE B O 1
ATOM 1827 N N . LEU C 1 97 ? -43.544 23.867 -55.998 1.00 38.92 321 LEU B N 1
ATOM 1828 C CA . LEU C 1 97 ? -44.414 24.186 -57.119 1.00 40.24 321 LEU B CA 1
ATOM 1829 C C . LEU C 1 97 ? -43.783 23.656 -58.407 1.00 40.97 321 LEU B C 1
ATOM 1830 O O . LEU C 1 97 ? -42.605 23.289 -58.422 1.00 41.84 321 LEU B O 1
ATOM 1835 N N . PRO C 1 98 ? -44.550 23.582 -59.501 1.00 42.39 322 PRO B N 1
ATOM 1836 C CA . PRO C 1 98 ? -44.022 22.945 -60.724 1.00 45.46 322 PRO B CA 1
ATOM 1837 C C . PRO C 1 98 ? -42.706 23.514 -61.236 1.00 43.73 322 PRO B C 1
ATOM 1838 O O . PRO C 1 98 ? -41.907 22.758 -61.801 1.00 41.57 322 PRO B O 1
ATOM 1842 N N . LEU C 1 99 ? -42.444 24.807 -61.064 1.00 42.42 323 LEU B N 1
ATOM 1843 C CA . LEU C 1 99 ? -41.247 25.409 -61.640 1.00 43.26 323 LEU B CA 1
ATOM 1844 C C . LEU C 1 99 ? -40.038 25.343 -60.712 1.00 39.46 323 LEU B C 1
ATOM 1845 O O . LEU C 1 99 ? -38.987 25.905 -61.042 1.00 39.38 323 LEU B O 1
ATOM 1850 N N . GLY C 1 100 ? -40.153 24.676 -59.576 1.00 37.31 324 GLY B N 1
ATOM 1851 C CA . GLY C 1 100 ? -38.996 24.367 -58.758 1.00 34.89 324 GLY B CA 1
ATOM 1852 C C . GLY C 1 100 ? -38.937 25.155 -57.461 1.00 32.39 324 GLY B C 1
ATOM 1853 O O . GLY C 1 100 ? -39.869 25.871 -57.073 1.00 32.04 324 GLY B O 1
ATOM 1854 N N . VAL C 1 101 ? -37.787 25.014 -56.788 1.00 35.71 325 VAL B N 1
ATOM 1855 C CA . VAL C 1 101 ? -37.625 25.512 -55.423 1.00 32.72 325 VAL B CA 1
ATOM 1856 C C . VAL C 1 101 ? -37.686 27.034 -55.385 1.00 31.44 325 VAL B C 1
ATOM 1857 O O . VAL C 1 101 ? -38.378 27.623 -54.546 1.00 31.06 325 VAL B O 1
ATOM 1861 N N . MET C 1 102 ? -36.942 27.702 -56.269 1.00 30.32 326 MET B N 1
ATOM 1862 C CA . MET C 1 102 ? -36.934 29.163 -56.213 1.00 31.99 326 MET B CA 1
ATOM 1863 C C . MET C 1 102 ? -38.296 29.740 -56.584 1.00 32.25 326 MET B C 1
ATOM 1864 O O . MET C 1 102 ? -38.724 30.751 -56.014 1.00 31.01 326 MET B O 1
ATOM 1869 N N . ALA C 1 103 ? -38.984 29.124 -57.551 1.00 33.84 327 ALA B N 1
ATOM 1870 C CA . ALA C 1 103 ? -40.335 29.572 -57.882 1.00 35.07 327 ALA B CA 1
ATOM 1871 C C . ALA C 1 103 ? -41.271 29.420 -56.693 1.00 36.44 327 ALA B C 1
ATOM 1872 O O . ALA C 1 103 ? -42.204 30.216 -56.529 1.00 39.55 327 ALA B O 1
ATOM 1874 N N . THR C 1 104 ? -41.036 28.405 -55.858 1.00 34.83 328 THR B N 1
ATOM 1875 C CA . THR C 1 104 ? -41.861 28.191 -54.674 1.00 36.14 328 THR B CA 1
ATOM 1876 C C . THR C 1 104 ? -41.545 29.218 -53.597 1.00 35.02 328 THR B C 1
ATOM 1877 O O . THR C 1 104 ? -42.453 29.800 -52.992 1.00 35.29 328 THR B O 1
ATOM 1881 N N . LEU C 1 105 ? -40.257 29.445 -53.338 1.00 32.16 329 LEU B N 1
ATOM 1882 C CA . LEU C 1 105 ? -39.869 30.457 -52.366 1.00 31.29 329 LEU B CA 1
ATOM 1883 C C . LEU C 1 105 ? -40.357 31.835 -52.789 1.00 32.09 329 LEU B C 1
ATOM 1884 O O . LEU C 1 105 ? -40.861 32.601 -51.960 1.00 32.73 329 LEU B O 1
ATOM 1889 N N . THR C 1 106 ? -40.221 32.166 -54.076 1.00 32.69 330 THR B N 1
ATOM 1890 C CA . THR C 1 106 ? -40.711 33.450 -54.571 1.00 32.98 330 THR B CA 1
ATOM 1891 C C . THR C 1 106 ? -42.186 33.643 -54.228 1.00 34.46 330 THR B C 1
ATOM 1892 O O . THR C 1 106 ? -42.590 34.700 -53.728 1.00 35.28 330 THR B O 1
ATOM 1896 N N . GLN C 1 107 ? -43.005 32.618 -54.470 1.00 33.36 331 GLN B N 1
ATOM 1897 C CA . GLN C 1 107 ? -44.430 32.734 -54.171 1.00 34.37 331 GLN B CA 1
ATOM 1898 C C . GLN C 1 107 ? -44.673 32.849 -52.669 1.00 36.77 331 GLN B C 1
ATOM 1899 O O . GLN C 1 107 ? -45.418 33.726 -52.217 1.00 37.94 331 GLN B O 1
ATOM 1905 N N . HIS C 1 108 ? -44.045 31.977 -51.875 1.00 33.88 332 HIS B N 1
ATOM 1906 C CA . HIS C 1 108 ? -44.263 32.028 -50.430 1.00 36.04 332 HIS B CA 1
ATOM 1907 C C . HIS C 1 108 ? -43.824 33.368 -49.854 1.00 34.77 332 HIS B C 1
ATOM 1908 O O . HIS C 1 108 ? -44.497 33.927 -48.981 1.00 36.47 332 HIS B O 1
ATOM 1915 N N . ILE C 1 109 ? -42.715 33.914 -50.354 1.00 31.36 333 ILE B N 1
ATOM 1916 C CA . ILE C 1 109 ? -42.198 35.169 -49.813 1.00 32.29 333 ILE B CA 1
ATOM 1917 C C . ILE C 1 109 ? -43.058 36.348 -50.257 1.00 35.30 333 ILE B C 1
ATOM 1918 O O . ILE C 1 109 ? -43.496 37.155 -49.431 1.00 36.80 333 ILE B O 1
ATOM 1923 N N . THR C 1 110 ? -43.307 36.477 -51.567 1.00 33.68 334 THR B N 1
ATOM 1924 C CA . THR C 1 110 ? -44.035 37.650 -52.054 1.00 37.24 334 THR B CA 1
ATOM 1925 C C . THR C 1 110 ? -45.493 37.643 -51.606 1.00 38.89 334 THR B C 1
ATOM 1926 O O . THR C 1 110 ? -46.073 38.711 -51.376 1.00 42.98 334 THR B O 1
ATOM 1930 N N . GLN C 1 111 ? -46.107 36.466 -51.485 1.00 37.34 335 GLN B N 1
ATOM 1931 C CA . GLN C 1 111 ? -47.479 36.422 -50.995 1.00 37.23 335 GLN B CA 1
ATOM 1932 C C . GLN C 1 111 ? -47.542 36.817 -49.524 1.00 37.85 335 GLN B C 1
ATOM 1933 O O . GLN C 1 111 ? -48.486 37.488 -49.097 1.00 40.86 335 GLN B O 1
ATOM 1939 N N . ASN C 1 112 ? -46.537 36.426 -48.741 1.00 38.00 336 ASN B N 1
ATOM 1940 C CA . ASN C 1 112 ? -46.480 36.869 -47.351 1.00 40.68 336 ASN B CA 1
ATOM 1941 C C . ASN C 1 112 ? -46.289 38.379 -47.263 1.00 42.52 336 ASN B C 1
ATOM 1942 O O . ASN C 1 112 ? -46.951 39.047 -46.462 1.00 44.44 336 ASN B O 1
ATOM 1947 N N . LYS C 1 113 ? -45.394 38.937 -48.086 1.00 42.13 337 LYS B N 1
ATOM 1948 C CA . LYS C 1 113 ? -45.211 40.387 -48.100 1.00 43.22 337 LYS B CA 1
ATOM 1949 C C . LYS C 1 113 ? -46.508 41.106 -48.451 1.00 45.78 337 LYS B C 1
ATOM 1950 O O . LYS C 1 113 ? -46.856 42.119 -47.828 1.00 47.74 337 LYS B O 1
ATOM 1956 N N . GLU C 1 114 ? -47.239 40.599 -49.446 1.00 46.77 338 GLU B N 1
ATOM 1957 C CA . GLU C 1 114 ? -48.504 41.221 -49.820 1.00 52.82 338 GLU B CA 1
ATOM 1958 C C . GLU C 1 114 ? -49.534 41.076 -48.708 1.00 55.25 338 GLU B C 1
ATOM 1959 O O . GLU C 1 114 ? -50.320 41.997 -48.455 1.00 59.47 338 GLU B O 1
ATOM 1965 N N . LEU C 1 115 ? -49.534 39.928 -48.026 1.00 54.67 339 LEU B N 1
ATOM 1966 C CA . LEU C 1 115 ? -50.421 39.732 -46.883 1.00 58.06 339 LEU B CA 1
ATOM 1967 C C . LEU C 1 115 ? -50.156 40.766 -45.794 1.00 60.35 339 LEU B C 1
ATOM 1968 O O . LEU C 1 115 ? -51.093 41.278 -45.171 1.00 63.21 339 LEU B O 1
ATOM 1973 N N . ILE C 1 116 ? -48.882 41.091 -45.561 1.00 59.30 340 ILE B N 1
ATOM 1974 C CA . ILE C 1 116 ? -48.527 42.073 -44.540 1.00 62.34 340 ILE B CA 1
ATOM 1975 C C . ILE C 1 116 ? -48.964 43.471 -44.963 1.00 67.98 340 ILE B C 1
ATOM 1976 O O . ILE C 1 116 ? -49.565 44.216 -44.179 1.00 72.28 340 ILE B O 1
ATOM 1981 N N . GLU C 1 117 ? -48.676 43.845 -46.213 1.00 68.57 341 GLU B N 1
ATOM 1982 C CA . GLU C 1 117 ? -48.948 45.207 -46.665 1.00 75.05 341 GLU B CA 1
ATOM 1983 C C . GLU C 1 117 ? -50.438 45.526 -46.628 1.00 80.10 341 GLU B C 1
ATOM 1984 O O . GLU C 1 117 ? -50.828 46.663 -46.335 1.00 85.38 341 GLU B O 1
ATOM 1990 N N . LYS C 1 118 ? -51.286 44.540 -46.930 1.00 79.36 342 LYS B N 1
ATOM 1991 C CA . LYS C 1 118 ? -52.727 44.769 -46.873 1.00 85.32 342 LYS B CA 1
ATOM 1992 C C . LYS C 1 118 ? -53.177 45.085 -45.455 1.00 90.60 342 LYS B C 1
ATOM 1993 O O . LYS C 1 118 ? -54.018 45.967 -45.243 1.00 94.35 342 LYS B O 1
ATOM 1999 N N . ALA C 1 119 ? -52.620 44.382 -44.468 1.00 90.99 343 ALA B N 1
ATOM 2000 C CA . ALA C 1 119 ? -52.991 44.570 -43.071 1.00 95.90 343 ALA B CA 1
ATOM 2001 C C . ALA C 1 119 ? -52.572 45.925 -42.513 1.00 99.97 343 ALA B C 1
ATOM 2002 O O . ALA C 1 119 ? -52.823 46.187 -41.331 1.00 103.79 343 ALA B O 1
ATOM 2004 N N . LEU C 1 120 ? -51.951 46.783 -43.315 1.00 99.79 344 LEU B N 1
ATOM 2005 C CA . LEU C 1 120 ? -51.527 48.098 -42.853 1.00 106.33 344 LEU B CA 1
ATOM 2006 C C . LEU C 1 120 ? -52.512 49.176 -43.294 1.00 115.46 344 LEU B C 1
ATOM 2007 O O . LEU C 1 120 ? -52.456 50.316 -42.830 1.00 122.05 344 LEU B O 1
ATOM 2012 N N . SER D 1 2 ? -35.408 38.243 -101.341 1.00 112.31 226 SER C N 1
ATOM 2013 C CA . SER D 1 2 ? -36.309 37.601 -100.390 1.00 110.46 226 SER C CA 1
ATOM 2014 C C . SER D 1 2 ? -35.528 36.986 -99.234 1.00 102.44 226 SER C C 1
ATOM 2015 O O . SER D 1 2 ? -36.060 36.800 -98.138 1.00 98.75 226 SER C O 1
ATOM 2018 N N . GLU D 1 3 ? -34.257 36.673 -99.487 1.00 99.07 227 GLU C N 1
ATOM 2019 C CA . GLU D 1 3 ? -33.387 36.043 -98.504 1.00 91.68 227 GLU C CA 1
ATOM 2020 C C . GLU D 1 3 ? -32.501 37.050 -97.777 1.00 82.91 227 GLU C C 1
ATOM 2021 O O . GLU D 1 3 ? -31.519 36.656 -97.139 1.00 78.48 227 GLU C O 1
ATOM 2027 N N . LYS D 1 4 ? -32.828 38.342 -97.862 1.00 79.45 228 LYS C N 1
ATOM 2028 C CA . LYS D 1 4 ? -32.023 39.350 -97.183 1.00 72.47 228 LYS C CA 1
ATOM 2029 C C . LYS D 1 4 ? -32.176 39.251 -95.672 1.00 65.15 228 LYS C C 1
ATOM 2030 O O . LYS D 1 4 ? -31.208 39.452 -94.929 1.00 60.18 228 LYS C O 1
ATOM 2036 N N . ILE D 1 5 ? -33.388 38.940 -95.200 1.00 62.64 229 ILE C N 1
ATOM 2037 C CA . ILE D 1 5 ? -33.635 38.851 -93.763 1.00 58.88 229 ILE C CA 1
ATOM 2038 C C . ILE D 1 5 ? -32.800 37.743 -93.142 1.00 56.02 229 ILE C C 1
ATOM 2039 O O . ILE D 1 5 ? -32.353 37.859 -91.995 1.00 52.12 229 ILE C O 1
ATOM 2044 N N . TYR D 1 6 ? -32.554 36.666 -93.887 1.00 58.99 230 TYR C N 1
ATOM 2045 C CA . TYR D 1 6 ? -31.836 35.535 -93.313 1.00 57.22 230 TYR C CA 1
ATOM 2046 C C . TYR D 1 6 ? -30.355 35.838 -93.127 1.00 54.43 230 TYR C C 1
ATOM 2047 O O . TYR D 1 6 ? -29.735 35.314 -92.197 1.00 50.37 230 TYR C O 1
ATOM 2056 N N . LYS D 1 7 ? -29.771 36.690 -93.975 1.00 55.59 231 LYS C N 1
ATOM 2057 C CA . LYS D 1 7 ? -28.373 37.056 -93.766 1.00 55.78 231 LYS C CA 1
ATOM 2058 C C . LYS D 1 7 ? -28.224 38.048 -92.615 1.00 52.16 231 LYS C C 1
ATOM 2059 O O . LYS D 1 7 ? -27.231 38.007 -91.879 1.00 48.28 231 LYS C O 1
ATOM 2065 N N . VAL D 1 8 ? -29.193 38.950 -92.441 1.00 52.22 232 VAL C N 1
ATOM 2066 C CA . VAL D 1 8 ? -29.191 39.797 -91.250 1.00 45.63 232 VAL C CA 1
ATOM 2067 C C . VAL D 1 8 ? -29.344 38.939 -90.001 1.00 44.20 232 VAL C C 1
ATOM 2068 O O . VAL D 1 8 ? -28.642 39.140 -89.001 1.00 42.53 232 VAL C O 1
ATOM 2072 N N . MET D 1 9 ? -30.248 37.955 -90.046 1.00 44.26 233 MET C N 1
ATOM 2073 C CA . MET D 1 9 ? -30.399 37.045 -88.916 1.00 42.89 233 MET C CA 1
ATOM 2074 C C . MET D 1 9 ? -29.124 36.248 -88.683 1.00 41.54 233 MET C C 1
ATOM 2075 O O . MET D 1 9 ? -28.735 36.015 -87.535 1.00 38.87 233 MET C O 1
ATOM 2080 N N . GLU D 1 10 ? -28.459 35.823 -89.761 1.00 43.18 234 GLU C N 1
ATOM 2081 C CA . GLU D 1 10 ? -27.203 35.097 -89.605 1.00 44.41 234 GLU C CA 1
ATOM 2082 C C . GLU D 1 10 ? -26.186 35.928 -88.828 1.00 42.51 234 GLU C C 1
ATOM 2083 O O . GLU D 1 10 ? -25.559 35.435 -87.884 1.00 42.06 234 GLU C O 1
ATOM 2089 N N . GLU D 1 11 ? -26.028 37.202 -89.202 1.00 42.76 235 GLU C N 1
ATOM 2090 C CA . GLU D 1 11 ? -25.064 38.070 -88.529 1.00 42.43 235 GLU C CA 1
ATOM 2091 C C . GLU D 1 11 ? -25.382 38.208 -87.047 1.00 40.42 235 GLU C C 1
ATOM 2092 O O . GLU D 1 11 ? -24.475 38.249 -86.209 1.00 38.49 235 GLU C O 1
ATOM 2098 N N . ILE D 1 12 ? -26.669 38.280 -86.706 1.00 38.25 236 ILE C N 1
ATOM 2099 C CA . ILE D 1 12 ? -27.054 38.475 -85.314 1.00 35.14 236 ILE C CA 1
ATOM 2100 C C . ILE D 1 12 ? -26.876 37.183 -84.522 1.00 34.44 236 ILE C C 1
ATOM 2101 O O . ILE D 1 12 ? -26.274 37.179 -83.440 1.00 33.80 236 ILE C O 1
ATOM 2106 N N . PHE D 1 13 ? -27.388 36.064 -85.045 1.00 32.23 237 PHE C N 1
ATOM 2107 C CA . PHE D 1 13 ? -27.443 34.845 -84.243 1.00 32.52 237 PHE C CA 1
ATOM 2108 C C . PHE D 1 13 ? -26.080 34.191 -84.053 1.00 33.71 237 PHE C C 1
ATOM 2109 O O . PHE D 1 13 ? -25.894 33.470 -83.068 1.00 34.26 237 PHE C O 1
ATOM 2117 N N . VAL D 1 14 ? -25.126 34.417 -84.962 1.00 42.48 238 VAL C N 1
ATOM 2118 C CA . VAL D 1 14 ? -23.782 33.874 -84.763 1.00 41.74 238 VAL C CA 1
ATOM 2119 C C . VAL D 1 14 ? -22.952 34.692 -83.787 1.00 40.32 238 VAL C C 1
ATOM 2120 O O . VAL D 1 14 ? -21.880 34.236 -83.369 1.00 41.30 238 VAL C O 1
ATOM 2124 N N . ASP D 1 15 ? -23.404 35.883 -83.418 1.00 37.51 239 ASP C N 1
ATOM 2125 C CA . ASP D 1 15 ? -22.595 36.773 -82.600 1.00 37.71 239 ASP C CA 1
ATOM 2126 C C . ASP D 1 15 ? -22.590 36.303 -81.151 1.00 35.61 239 ASP C C 1
ATOM 2127 O O . ASP D 1 15 ? -23.586 35.773 -80.649 1.00 34.80 239 ASP C O 1
ATOM 2132 N N . ARG D 1 16 ? -21.453 36.494 -80.480 1.00 34.29 240 ARG C N 1
ATOM 2133 C CA . ARG D 1 16 ? -21.342 36.030 -79.102 1.00 35.89 240 ARG C CA 1
ATOM 2134 C C . ARG D 1 16 ? -22.293 36.766 -78.169 1.00 31.53 240 ARG C C 1
ATOM 2135 O O . ARG D 1 16 ? -22.662 36.218 -77.129 1.00 32.92 240 ARG C O 1
ATOM 2143 N N . HIS D 1 17 ? -22.724 37.976 -78.530 1.00 29.42 241 HIS C N 1
ATOM 2144 C CA . HIS D 1 17 ? -23.668 38.712 -77.695 1.00 29.12 241 HIS C CA 1
ATOM 2145 C C . HIS D 1 17 ? -25.071 38.114 -77.713 1.00 29.46 241 HIS C C 1
ATOM 2146 O O . HIS D 1 17 ? -25.838 38.347 -76.774 1.00 29.79 241 HIS C O 1
ATOM 2153 N N . TYR D 1 18 ? -25.438 37.359 -78.749 1.00 29.71 242 TYR C N 1
ATOM 2154 C CA . TYR D 1 18 ? -26.787 36.810 -78.810 1.00 29.91 242 TYR C CA 1
ATOM 2155 C C . TYR D 1 18 ? -26.894 35.590 -77.906 1.00 32.56 242 TYR C C 1
ATOM 2156 O O . TYR D 1 18 ? -26.105 34.649 -78.023 1.00 33.10 242 TYR C O 1
ATOM 2165 N N . LYS D 1 19 ? -27.871 35.611 -77.002 1.00 31.82 243 LYS C N 1
ATOM 2166 C CA . LYS D 1 19 ? -28.052 34.580 -75.985 1.00 33.23 243 LYS C CA 1
ATOM 2167 C C . LYS D 1 19 ? -29.335 33.813 -76.288 1.00 36.32 243 LYS C C 1
ATOM 2168 O O . LYS D 1 19 ? -30.424 34.210 -75.867 1.00 39.01 243 LYS C O 1
ATOM 2174 N N . GLU D 1 20 ? -29.195 32.686 -76.995 1.00 36.00 244 GLU C N 1
ATOM 2175 C CA . GLU D 1 20 ? -30.361 31.917 -77.416 1.00 38.37 244 GLU C CA 1
ATOM 2176 C C . GLU D 1 20 ? -31.143 31.325 -76.246 1.00 38.83 244 GLU C C 1
ATOM 2177 O O . GLU D 1 20 ? -32.328 31.009 -76.405 1.00 40.78 244 GLU C O 1
ATOM 2183 N N . ASN D 1 21 ? -30.526 31.168 -75.076 1.00 38.03 245 ASN C N 1
ATOM 2184 C CA . ASN D 1 21 ? -31.180 30.510 -73.953 1.00 40.31 245 ASN C CA 1
ATOM 2185 C C . ASN D 1 21 ? -31.830 31.488 -72.978 1.00 41.31 245 ASN C C 1
ATOM 2186 O O . ASN D 1 21 ? -32.320 31.061 -71.930 1.00 40.91 245 ASN C O 1
ATOM 2191 N N . ILE D 1 22 ? -31.860 32.776 -73.297 1.00 41.82 246 ILE C N 1
ATOM 2192 C CA . ILE D 1 22 ? -32.400 33.793 -72.402 1.00 43.23 246 ILE C CA 1
ATOM 2193 C C . ILE D 1 22 ? -33.705 34.285 -73.012 1.00 49.41 246 ILE C C 1
ATOM 2194 O O . ILE D 1 22 ? -33.707 35.118 -73.925 1.00 50.23 246 ILE C O 1
ATOM 2199 N N . ARG D 1 23 ? -34.831 33.787 -72.512 1.00 56.83 247 ARG C N 1
ATOM 2200 C CA . ARG D 1 23 ? -36.122 34.164 -73.088 1.00 61.75 247 ARG C CA 1
ATOM 2201 C C . ARG D 1 23 ? -37.062 35.035 -72.249 1.00 60.49 247 ARG C C 1
ATOM 2202 O O . ARG D 1 23 ? -37.758 35.889 -72.797 1.00 63.94 247 ARG C O 1
ATOM 2210 N N . THR D 1 24 ? -37.093 34.832 -70.936 1.00 52.05 248 THR C N 1
ATOM 2211 C CA . THR D 1 24 ? -38.007 35.598 -70.109 1.00 46.72 248 THR C CA 1
ATOM 2212 C C . THR D 1 24 ? -37.287 36.738 -69.395 1.00 40.59 248 THR C C 1
ATOM 2213 O O . THR D 1 24 ? -36.057 36.799 -69.338 1.00 36.17 248 THR C O 1
ATOM 2217 N N . GLY D 1 25 ? -38.083 37.650 -68.834 1.00 39.02 249 GLY C N 1
ATOM 2218 C CA . GLY D 1 25 ? -37.509 38.730 -68.049 1.00 36.10 249 GLY C CA 1
ATOM 2219 C C . GLY D 1 25 ? -36.786 38.226 -66.813 1.00 34.63 249 GLY C C 1
ATOM 2220 O O . GLY D 1 25 ? -35.764 38.785 -66.407 1.00 33.41 249 GLY C O 1
ATOM 2221 N N . GLU D 1 26 ? -37.299 37.156 -66.205 1.00 35.12 250 GLU C N 1
ATOM 2222 C CA . GLU D 1 26 ? -36.602 36.565 -65.065 1.00 36.37 250 GLU C CA 1
ATOM 2223 C C . GLU D 1 26 ? -35.240 36.026 -65.481 1.00 3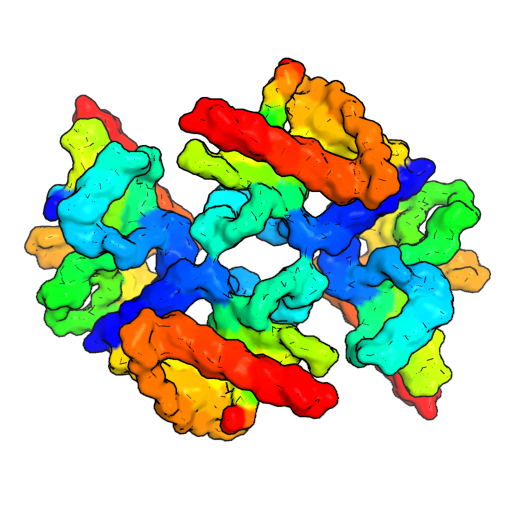4.04 250 GLU C C 1
ATOM 2224 O O . GLU D 1 26 ? -34.255 36.171 -64.748 1.00 32.90 250 GLU C O 1
ATOM 2230 N N . GLU D 1 27 ? -35.159 35.415 -66.668 1.00 32.30 251 GLU C N 1
ATOM 2231 C CA . GLU D 1 27 ? -33.872 34.900 -67.128 1.00 31.28 251 GLU C CA 1
ATOM 2232 C C . GLU D 1 27 ? -32.898 36.030 -67.442 1.00 28.97 251 GLU C C 1
ATOM 2233 O O . GLU D 1 27 ? -31.691 35.879 -67.228 1.00 28.10 251 GLU C O 1
ATOM 2239 N N . VAL D 1 28 ? -33.400 37.167 -67.936 1.00 28.49 252 VAL C N 1
ATOM 2240 C CA . VAL D 1 28 ? -32.543 38.331 -68.164 1.00 26.77 252 VAL C CA 1
ATOM 2241 C C . VAL D 1 28 ? -31.957 38.828 -66.845 1.00 27.67 252 VAL C C 1
ATOM 2242 O O . VAL D 1 28 ? -30.748 39.075 -66.734 1.00 27.79 252 VAL C O 1
ATOM 2246 N N . LYS D 1 29 ? -32.806 38.974 -65.820 1.00 27.50 253 LYS C N 1
ATOM 2247 C CA . LYS D 1 29 ? -32.325 39.419 -64.513 1.00 28.56 253 LYS C CA 1
ATOM 2248 C C . LYS D 1 29 ? -31.301 38.447 -63.943 1.00 28.79 253 LYS C C 1
ATOM 2249 O O . LYS D 1 29 ? -30.260 38.865 -63.426 1.00 29.80 253 LYS C O 1
ATOM 2255 N N . GLN D 1 30 ? -31.585 37.147 -64.031 1.00 28.89 254 GLN C N 1
ATOM 2256 C CA . GLN D 1 30 ? -30.647 36.142 -63.542 1.00 30.29 254 GLN C CA 1
ATOM 2257 C C . GLN D 1 30 ? -29.306 36.232 -64.266 1.00 29.16 254 GLN C C 1
ATOM 2258 O O . GLN D 1 30 ? -28.247 36.100 -63.640 1.00 30.98 254 GLN C O 1
ATOM 2264 N N . TYR D 1 31 ? -29.331 36.473 -65.581 1.00 27.60 255 TYR C N 1
ATOM 2265 C CA . TYR D 1 31 ? -28.091 36.560 -66.348 1.00 28.07 255 TYR C CA 1
ATOM 2266 C C . TYR D 1 31 ? -27.215 37.705 -65.852 1.00 29.91 255 TYR C C 1
ATOM 2267 O O . TYR D 1 31 ? -26.031 37.514 -65.544 1.00 30.45 255 TYR C O 1
ATOM 2276 N N . PHE D 1 32 ? -27.781 38.909 -65.763 1.00 28.12 256 PHE C N 1
ATOM 2277 C CA . PHE D 1 32 ? -26.987 40.065 -65.373 1.00 29.58 256 PHE C CA 1
ATOM 2278 C C . PHE D 1 32 ? -26.626 40.070 -63.893 1.00 33.15 256 PHE C C 1
ATOM 2279 O O . PHE D 1 32 ? -25.773 40.865 -63.488 1.00 35.19 256 PHE C O 1
ATOM 2287 N N . SER D 1 33 ? -27.237 39.205 -63.086 1.00 32.16 257 SER C N 1
ATOM 2288 C CA A SER D 1 33 ? -26.843 39.092 -61.686 0.50 35.62 257 SER C CA 1
ATOM 2289 C CA B SER D 1 33 ? -26.841 39.102 -61.686 0.50 35.63 257 SER C CA 1
ATOM 2290 C C . SER D 1 33 ? -25.419 38.580 -61.525 1.00 38.83 257 SER C C 1
ATOM 2291 O O . SER D 1 33 ? -24.807 38.801 -60.476 1.00 43.44 257 SER C O 1
ATOM 2296 N N . LYS D 1 34 ? -24.887 37.888 -62.525 1.00 38.65 258 LYS C N 1
ATOM 2297 C CA . LYS D 1 34 ? -23.526 37.374 -62.463 1.00 44.50 258 LYS C CA 1
ATOM 2298 C C . LYS D 1 34 ? -22.627 37.886 -63.577 1.00 42.42 258 LYS C C 1
ATOM 2299 O O . LYS D 1 34 ? -21.413 37.970 -63.379 1.00 47.50 258 LYS C O 1
ATOM 2305 N N . SER D 1 35 ? -23.181 38.262 -64.720 1.00 36.39 259 SER C N 1
ATOM 2306 C CA . SER D 1 35 ? -22.359 38.601 -65.869 1.00 34.79 259 SER C CA 1
ATOM 2307 C C . SER D 1 35 ? -21.865 40.043 -65.807 1.00 35.27 259 SER C C 1
ATOM 2308 O O . SER D 1 35 ? -22.536 40.936 -65.281 1.00 34.72 259 SER C O 1
ATOM 2311 N N . LYS D 1 36 ? -20.679 40.263 -66.372 1.00 35.97 260 LYS C N 1
ATOM 2312 C CA . LYS D 1 36 ? -20.126 41.596 -66.564 1.00 38.65 260 LYS C CA 1
ATOM 2313 C C . LYS D 1 36 ? -20.286 42.095 -67.997 1.00 37.13 260 LYS C C 1
ATOM 2314 O O . LYS D 1 36 ? -19.734 43.146 -68.340 1.00 38.71 260 LYS C O 1
ATOM 2320 N N . ALA D 1 37 ? -21.031 41.372 -68.829 1.00 34.47 261 ALA C N 1
ATOM 2321 C CA . ALA D 1 37 ? -21.180 41.735 -70.235 1.00 34.94 261 ALA C CA 1
ATOM 2322 C C . ALA D 1 37 ? -21.809 43.114 -70.394 1.00 35.89 261 ALA C C 1
ATOM 2323 O O . ALA D 1 37 ? -22.707 43.500 -69.642 1.00 35.70 261 ALA C O 1
ATOM 2325 N N . GLU D 1 38 ? -21.342 43.858 -71.401 1.00 37.35 262 GLU C N 1
ATOM 2326 C CA . GLU D 1 38 ? -21.886 45.192 -71.620 1.00 39.96 262 GLU C CA 1
ATOM 2327 C C . GLU D 1 38 ? -23.310 45.139 -72.160 1.00 35.98 262 GLU C C 1
ATOM 2328 O O . GLU D 1 38 ? -24.130 45.992 -71.809 1.00 36.00 262 GLU C O 1
ATOM 2334 N N . PHE D 1 39 ? -23.633 44.150 -72.994 1.00 34.50 263 PHE C N 1
ATOM 2335 C CA . PHE D 1 39 ? -25.013 43.962 -73.426 1.00 34.18 263 PHE C CA 1
ATOM 2336 C C . PHE D 1 39 ? -25.187 42.551 -73.968 1.00 32.05 263 PHE C C 1
ATOM 2337 O O . PHE D 1 39 ? -24.213 41.845 -74.245 1.00 33.65 263 PHE C O 1
ATOM 2345 N N . ILE D 1 40 ? -26.451 42.137 -74.081 1.00 29.77 264 ILE C N 1
ATOM 2346 C CA . ILE D 1 40 ? -26.818 40.901 -74.760 1.00 29.48 264 ILE C CA 1
ATOM 2347 C C . ILE D 1 40 ? -27.874 41.215 -75.812 1.00 29.39 264 ILE C C 1
ATOM 2348 O O . ILE D 1 40 ? -28.595 42.210 -75.727 1.00 29.31 264 ILE C O 1
ATOM 2353 N N . LEU D 1 41 ? -27.957 40.339 -76.810 1.00 28.76 265 LEU C N 1
ATOM 2354 C CA . LEU D 1 41 ? -29.086 40.283 -77.724 1.00 30.03 265 LEU C CA 1
ATOM 2355 C C . LEU D 1 41 ? -29.866 39.000 -77.457 1.00 32.37 265 LEU C C 1
ATOM 2356 O O . LEU D 1 41 ? -29.302 37.989 -77.016 1.00 31.86 265 LEU C O 1
ATOM 2361 N N . ARG D 1 42 ? -31.171 39.046 -77.716 1.00 31.07 266 ARG C N 1
ATOM 2362 C CA . ARG D 1 42 ? -32.029 37.935 -77.337 1.00 30.13 266 ARG C CA 1
ATOM 2363 C C . ARG D 1 42 ? -33.291 37.952 -78.181 1.00 29.52 266 ARG C C 1
ATOM 2364 O O . ARG D 1 42 ? -33.652 38.971 -78.775 1.00 30.76 266 ARG C O 1
ATOM 2372 N N . TRP D 1 43 ? -33.966 36.807 -78.200 1.00 29.55 267 TRP C N 1
ATOM 2373 C CA . TRP D 1 43 ? -35.226 36.662 -78.917 1.00 34.05 267 TRP C CA 1
ATOM 2374 C C . TRP D 1 43 ? -36.316 37.473 -78.222 1.00 34.82 267 TRP C C 1
ATOM 2375 O O . TRP D 1 43 ? -36.642 37.214 -77.060 1.00 36.33 267 TRP C O 1
ATOM 2386 N N . SER D 1 44 ? -36.886 38.445 -78.930 1.00 35.32 268 SER C N 1
ATOM 2387 C CA . SER D 1 44 ? -37.843 39.360 -78.320 1.00 36.02 268 SER C CA 1
ATOM 2388 C C . SER D 1 44 ? -39.184 38.677 -78.068 1.00 41.23 268 SER C C 1
ATOM 2389 O O . SER D 1 44 ? -39.605 37.786 -78.811 1.00 44.79 268 SER C O 1
ATOM 2392 N N . SER D 1 45 ? -39.858 39.107 -76.997 1.00 44.12 269 SER C N 1
ATOM 2393 C CA . SER D 1 45 ? -41.185 38.582 -76.695 1.00 47.12 269 SER C CA 1
ATOM 2394 C C . SER D 1 45 ? -42.219 39.014 -77.725 1.00 48.22 269 SER C C 1
ATOM 2395 O O . SER D 1 45 ? -43.272 38.377 -77.837 1.00 50.44 269 SER C O 1
ATOM 2398 N N . ALA D 1 46 ? -41.939 40.074 -78.483 1.00 47.49 270 ALA C N 1
ATOM 2399 C CA . ALA D 1 46 ? -42.867 40.552 -79.498 1.00 51.42 270 ALA C CA 1
ATOM 2400 C C . ALA D 1 46 ? -43.035 39.578 -80.657 1.00 54.53 270 ALA C C 1
ATOM 2401 O O . ALA D 1 46 ? -43.976 39.740 -81.441 1.00 56.44 270 ALA C O 1
ATOM 2403 N N . ASN D 1 47 ? -42.158 38.576 -80.782 1.00 55.35 271 ASN C N 1
ATOM 2404 C CA . ASN D 1 47 ? -42.233 37.657 -81.913 1.00 60.02 271 ASN C CA 1
ATOM 2405 C C . ASN D 1 47 ? -43.506 36.822 -81.891 1.00 72.47 271 ASN C C 1
ATOM 2406 O O . ASN D 1 47 ? -43.976 36.384 -82.947 1.00 73.52 271 ASN C O 1
ATOM 2411 N N . GLU D 1 48 ? -44.077 36.582 -80.711 1.00 85.07 272 GLU C N 1
ATOM 2412 C CA . GLU D 1 48 ? -45.318 35.825 -80.604 1.00 94.80 272 GLU C CA 1
ATOM 2413 C C . GLU D 1 48 ? -46.439 36.620 -79.947 1.00 98.40 272 GLU C C 1
ATOM 2414 O O . GLU D 1 48 ? -47.451 36.031 -79.547 1.00 103.81 272 GLU C O 1
ATOM 2420 N N . SER D 1 49 ? -46.292 37.940 -79.829 1.00 97.12 273 SER C N 1
ATOM 2421 C CA . SER D 1 49 ? -47.359 38.797 -79.330 1.00 100.98 273 SER C CA 1
ATOM 2422 C C . SER D 1 49 ? -47.949 39.712 -80.392 1.00 101.70 273 SER C C 1
ATOM 2423 O O . SER D 1 49 ? -49.106 40.117 -80.261 1.00 106.83 273 SER C O 1
ATOM 2426 N N . ASP D 1 50 ? -47.193 40.044 -81.436 1.00 96.81 274 ASP C N 1
ATOM 2427 C CA . ASP D 1 50 ? -47.717 40.868 -82.515 1.00 98.41 274 ASP C CA 1
ATOM 2428 C C . ASP D 1 50 ? -48.469 40.008 -83.524 1.00 102.56 274 ASP C C 1
ATOM 2429 O O . ASP D 1 50 ? -48.189 38.818 -83.691 1.00 101.56 274 ASP C O 1
ATOM 2434 N N . THR D 1 51 ? -49.430 40.629 -84.207 1.00 107.32 275 THR C N 1
ATOM 2435 C CA . THR D 1 51 ? -50.364 39.900 -85.057 1.00 112.02 275 THR C CA 1
ATOM 2436 C C . THR D 1 51 ? -50.085 40.038 -86.547 1.00 110.84 275 THR C C 1
ATOM 2437 O O . THR D 1 51 ? -50.472 39.152 -87.316 1.00 115.01 275 THR C O 1
ATOM 2439 N N . GLU D 1 52 ? -49.432 41.119 -86.982 1.00 106.25 276 GLU C N 1
ATOM 2440 C CA . GLU D 1 52 ? -49.252 41.352 -88.412 1.00 108.05 276 GLU C CA 1
ATOM 2441 C C . GLU D 1 52 ? -48.083 40.570 -89.003 1.00 102.71 276 GLU C C 1
ATOM 2442 O O . GLU D 1 52 ? -48.051 40.369 -90.223 1.00 105.37 276 GLU C O 1
ATOM 2448 N N . ASN D 1 53 ? -47.132 40.131 -88.176 1.00 94.80 277 ASN C N 1
ATOM 2449 C CA . ASN D 1 53 ? -46.005 39.305 -88.620 1.00 89.27 277 ASN C CA 1
ATOM 2450 C C . ASN D 1 53 ? -45.213 39.991 -89.733 1.00 83.40 277 ASN C C 1
ATOM 2451 O O . ASN D 1 53 ? -44.940 39.407 -90.785 1.00 84.19 277 ASN C O 1
ATOM 2456 N N . LYS D 1 54 ? -44.842 41.248 -89.495 1.00 77.66 278 LYS C N 1
ATOM 2457 C CA . LYS D 1 54 ? -44.062 42.003 -90.465 1.00 75.05 278 LYS C CA 1
ATOM 2458 C C . LYS D 1 54 ? -42.574 42.030 -90.149 1.00 69.88 278 LYS C C 1
ATOM 2459 O O . LYS D 1 54 ? -41.776 42.373 -91.029 1.00 56.89 278 LYS C O 1
ATOM 2465 N N . TYR D 1 55 ? -42.185 41.666 -88.928 1.00 62.65 279 TYR C N 1
ATOM 2466 C CA . TYR D 1 55 ? -40.802 41.762 -88.491 1.00 54.88 279 TYR C CA 1
ATOM 2467 C C . TYR D 1 55 ? -40.400 40.499 -87.746 1.00 49.63 279 TYR C C 1
ATOM 2468 O O . TYR D 1 55 ? -41.236 39.779 -87.197 1.00 50.51 279 TYR C O 1
ATOM 2477 N N . VAL D 1 56 ? -39.100 40.241 -87.734 1.00 45.57 280 VAL C N 1
ATOM 2478 C CA . VAL D 1 56 ? -38.479 39.406 -86.718 1.00 41.72 280 VAL C CA 1
ATOM 2479 C C . VAL D 1 56 ? -37.945 40.350 -85.657 1.00 40.10 280 VAL C C 1
ATOM 2480 O O . VAL D 1 56 ? -37.209 41.294 -85.975 1.00 40.26 280 VAL C O 1
ATOM 2484 N N . PHE D 1 57 ? -38.341 40.124 -84.410 1.00 37.69 281 PHE C N 1
ATOM 2485 C CA . PHE D 1 57 ? -38.050 41.041 -83.319 1.00 36.63 281 PHE C CA 1
ATOM 2486 C C . PHE D 1 57 ? -36.864 40.527 -82.515 1.00 36.11 281 PHE C C 1
ATOM 2487 O O . PHE D 1 57 ? -36.864 39.377 -82.066 1.00 37.81 281 PHE C O 1
ATOM 2495 N N . ILE D 1 58 ? -35.859 41.380 -82.349 1.00 34.22 282 ILE C N 1
ATOM 2496 C CA . ILE D 1 58 ? -34.682 41.093 -81.543 1.00 32.15 282 ILE C CA 1
ATOM 2497 C C . ILE D 1 58 ? -34.582 42.173 -80.478 1.00 31.93 282 ILE C C 1
ATOM 2498 O O . ILE D 1 58 ? -34.768 43.358 -80.769 1.00 35.01 282 ILE C O 1
ATOM 2503 N N . ALA D 1 59 ? -34.299 41.770 -79.247 1.00 31.14 283 ALA C N 1
ATOM 2504 C CA . ALA D 1 59 ? -34.175 42.705 -78.141 1.00 30.71 283 ALA C CA 1
ATOM 2505 C C . ALA D 1 59 ? -32.728 42.766 -77.673 1.00 31.04 283 ALA C C 1
ATOM 2506 O O . ALA D 1 59 ? -32.008 41.763 -77.719 1.00 31.47 283 ALA C O 1
ATOM 2508 N N . ALA D 1 60 ? -32.305 43.951 -77.244 1.00 31.07 284 ALA C N 1
ATOM 2509 C CA . ALA D 1 60 ? -31.037 44.128 -76.558 1.00 31.40 284 ALA C CA 1
ATOM 2510 C C . ALA D 1 60 ? -31.299 44.427 -75.086 1.00 29.66 284 ALA C C 1
ATOM 2511 O O . ALA D 1 60 ? -32.306 45.044 -74.742 1.00 32.05 284 ALA C O 1
ATOM 2513 N N . SER D 1 61 ? -30.394 43.981 -74.220 1.00 27.79 285 SER C N 1
ATOM 2514 C CA . SER D 1 61 ? -30.510 44.249 -72.791 1.00 30.47 285 SER C CA 1
ATOM 2515 C C . SER D 1 61 ? -29.148 44.616 -72.228 1.00 31.19 285 SER C C 1
ATOM 2516 O O . SER D 1 61 ? -28.122 44.077 -72.648 1.00 29.43 285 SER C O 1
ATOM 2519 N N . PHE D 1 62 ? -29.148 45.542 -71.267 1.00 34.24 286 PHE C N 1
ATOM 2520 C CA . PHE D 1 62 ? -27.918 45.920 -70.591 1.00 33.48 286 PHE C CA 1
ATOM 2521 C C . PHE D 1 62 ? -28.255 46.390 -69.183 1.00 33.91 286 PHE C C 1
ATOM 2522 O O . PHE D 1 62 ? -29.411 46.663 -68.849 1.00 33.84 286 PHE C O 1
ATOM 2530 N N . GLN D 1 63 ? -27.224 46.468 -68.356 1.00 34.53 287 GLN C N 1
ATOM 2531 C CA . GLN D 1 63 ? -27.367 46.827 -66.954 1.00 42.75 287 GLN C CA 1
ATOM 2532 C C . GLN D 1 63 ? -26.729 48.183 -66.701 1.00 47.95 287 GLN C C 1
ATOM 2533 O O . GLN D 1 63 ? -25.631 48.461 -67.187 1.00 48.68 287 GLN C O 1
ATOM 2539 N N . ALA D 1 64 ? -27.430 49.027 -65.952 1.00 53.38 288 ALA C N 1
ATOM 2540 C CA . ALA D 1 64 ? -26.910 50.306 -65.489 1.00 60.22 288 ALA C CA 1
ATOM 2541 C C . ALA D 1 64 ? -27.093 50.383 -63.979 1.00 65.80 288 ALA C C 1
ATOM 2542 O O . ALA D 1 64 ? -27.643 49.470 -63.357 1.00 65.96 288 ALA C O 1
ATOM 2544 N N . SER D 1 65 ? -26.618 51.482 -63.383 1.00 74.21 289 SER C N 1
ATOM 2545 C CA . SER D 1 65 ? -26.914 51.751 -61.977 1.00 81.08 289 SER C CA 1
ATOM 2546 C C . SER D 1 65 ? -28.414 51.721 -61.739 1.00 82.00 289 SER C C 1
ATOM 2547 O O . SER D 1 65 ? -28.885 51.297 -60.676 1.00 85.34 289 SER C O 1
ATOM 2550 N N . ASP D 1 66 ? -29.171 52.181 -62.736 1.00 80.82 290 ASP C N 1
ATOM 2551 C CA . ASP D 1 66 ? -30.628 52.169 -62.706 1.00 81.45 290 ASP C CA 1
ATOM 2552 C C . ASP D 1 66 ? -31.194 50.763 -62.555 1.00 73.09 290 ASP C C 1
ATOM 2553 O O . ASP D 1 66 ? -32.301 50.594 -62.032 1.00 73.39 290 ASP C O 1
ATOM 2558 N N . GLY D 1 67 ? -30.464 49.748 -63.015 1.00 66.37 291 GLY C N 1
ATOM 2559 C CA . GLY D 1 67 ? -31.016 48.430 -63.225 1.00 60.85 291 GLY C CA 1
ATOM 2560 C C . GLY D 1 67 ? -30.888 48.012 -64.677 1.00 54.01 291 GLY C C 1
ATOM 2561 O O . GLY D 1 67 ? -29.978 48.473 -65.394 1.00 45.00 291 GLY C O 1
ATOM 2562 N N . ILE D 1 68 ? -31.796 47.160 -65.118 1.00 44.73 292 ILE C N 1
ATOM 2563 C CA . ILE D 1 68 ? -31.725 46.579 -66.452 1.00 46.17 292 ILE C CA 1
ATOM 2564 C C . ILE D 1 68 ? -32.584 47.395 -67.407 1.00 39.72 292 ILE C C 1
ATOM 2565 O O . ILE D 1 68 ? -33.686 47.833 -67.063 1.00 42.48 292 ILE C O 1
ATOM 2570 N N . HIS D 1 69 ? -32.082 47.588 -68.617 1.00 36.82 293 HIS C N 1
ATOM 2571 C CA . HIS D 1 69 ? -32.793 48.314 -69.655 1.00 36.55 293 HIS C CA 1
ATOM 2572 C C . HIS D 1 69 ? -32.780 47.472 -70.914 1.00 32.95 293 HIS C C 1
ATOM 2573 O O . HIS D 1 69 ? -31.848 46.729 -71.148 1.00 30.79 293 HIS C O 1
ATOM 2580 N N . SER D 1 70 ? -33.820 47.591 -71.716 1.00 36.37 294 SER C N 1
ATOM 2581 C CA . SER D 1 70 ? -33.897 46.835 -72.953 1.00 33.81 294 SER C CA 1
ATOM 2582 C C . SER D 1 70 ? -34.289 47.749 -74.105 1.00 34.57 294 SER C C 1
ATOM 2583 O O . SER D 1 70 ? -34.858 48.823 -73.913 1.00 37.32 294 SER C O 1
ATOM 2586 N N . ILE D 1 71 ? -33.939 47.318 -75.313 1.00 34.77 295 ILE C N 1
ATOM 2587 C CA . ILE D 1 71 ? -34.338 47.983 -76.547 1.00 35.56 295 ILE C CA 1
ATOM 2588 C C . ILE D 1 71 ? -34.861 46.910 -77.484 1.00 36.04 295 ILE C C 1
ATOM 2589 O O . ILE D 1 71 ? -34.270 45.831 -77.585 1.00 35.15 295 ILE C O 1
ATOM 2594 N N . ARG D 1 72 ? -35.956 47.197 -78.176 1.00 38.13 296 ARG C N 1
ATOM 2595 C CA . ARG D 1 72 ? -36.521 46.249 -79.124 1.00 37.33 296 ARG C CA 1
ATOM 2596 C C . ARG D 1 72 ? -36.155 46.656 -80.544 1.00 34.65 296 ARG C C 1
ATOM 2597 O O . ARG D 1 72 ? -36.294 47.825 -80.919 1.00 35.55 296 ARG C O 1
ATOM 2605 N N . TYR D 1 73 ? -35.679 45.694 -81.326 1.00 33.08 297 TYR C N 1
ATOM 2606 C CA . TYR D 1 73 ? -35.382 45.921 -82.731 1.00 35.16 297 TYR C CA 1
ATOM 2607 C C . TYR D 1 73 ? -36.243 45.010 -83.594 1.00 35.06 297 TYR C C 1
ATOM 2608 O O . TYR D 1 73 ? -36.803 44.014 -83.125 1.00 35.45 297 TYR C O 1
ATOM 2617 N N . GLY D 1 74 ? -36.340 45.366 -84.869 1.00 38.04 298 GLY C N 1
ATOM 2618 C CA . GLY D 1 74 ? -37.101 44.576 -85.812 1.00 38.17 298 GLY C CA 1
ATOM 2619 C C . GLY D 1 74 ? -36.434 44.532 -87.168 1.00 38.15 298 GLY C C 1
ATOM 2620 O O . GLY D 1 74 ? -35.808 45.507 -87.591 1.00 39.23 298 GLY C O 1
ATOM 2621 N N . ILE D 1 75 ? -36.554 43.399 -87.851 1.00 39.31 299 ILE C N 1
ATOM 2622 C CA . ILE D 1 75 ? -36.029 43.213 -89.199 1.00 41.25 299 ILE C CA 1
ATOM 2623 C C . ILE D 1 75 ? -37.204 42.861 -90.097 1.00 45.14 299 ILE C C 1
ATOM 2624 O O . ILE D 1 75 ? -37.866 41.840 -89.879 1.00 45.72 299 ILE C O 1
ATOM 2629 N N . ASN D 1 76 ? -37.473 43.698 -91.097 1.00 47.47 300 ASN C N 1
ATOM 2630 C CA . ASN D 1 76 ? -38.552 43.378 -92.018 1.00 51.11 300 ASN C CA 1
ATOM 2631 C C . ASN D 1 76 ? -38.050 42.381 -93.059 1.00 54.90 300 ASN C C 1
ATOM 2632 O O . ASN D 1 76 ? -36.897 41.942 -93.030 1.00 47.42 300 ASN C O 1
ATOM 2637 N N . LYS D 1 77 ? -38.920 42.010 -93.998 1.00 57.87 301 LYS C N 1
ATOM 2638 C CA . LYS D 1 77 ? -38.580 40.898 -94.875 1.00 61.18 301 LYS C CA 1
ATOM 2639 C C . LYS D 1 77 ? -37.529 41.255 -95.918 1.00 59.61 301 LYS C C 1
ATOM 2640 O O . LYS D 1 77 ? -36.937 40.346 -96.508 1.00 60.32 301 LYS C O 1
ATOM 2646 N N . ASN D 1 78 ? -37.268 42.537 -96.149 1.00 58.06 302 ASN C N 1
ATOM 2647 C CA . ASN D 1 78 ? -36.174 42.954 -97.013 1.00 58.85 302 ASN C CA 1
ATOM 2648 C C . ASN D 1 78 ? -34.852 43.075 -96.264 1.00 54.44 302 ASN C C 1
ATOM 2649 O O . ASN D 1 78 ? -33.867 43.546 -96.841 1.00 54.20 302 ASN C O 1
ATOM 2654 N N . GLY D 1 79 ? -34.809 42.665 -94.996 1.00 50.94 303 GLY C N 1
ATOM 2655 C CA . GLY D 1 79 ? -33.597 42.751 -94.211 1.00 46.79 303 GLY C CA 1
ATOM 2656 C C . GLY D 1 79 ? -33.306 44.109 -93.618 1.00 45.08 303 GLY C C 1
ATOM 2657 O O . GLY D 1 79 ? -32.213 44.306 -93.077 1.00 45.55 303 GLY C O 1
ATOM 2658 N N . GLU D 1 80 ? -34.241 45.052 -93.699 1.00 44.70 304 GLU C N 1
ATOM 2659 C CA . GLU D 1 80 ? -34.024 46.382 -93.146 1.00 45.27 304 GLU C CA 1
ATOM 2660 C C . GLU D 1 80 ? -34.256 46.384 -91.641 1.00 42.87 304 GLU C C 1
ATOM 2661 O O . GLU D 1 80 ? -35.151 45.706 -91.130 1.00 43.39 304 GLU C O 1
ATOM 2667 N N . LEU D 1 81 ? -33.452 47.179 -90.936 1.00 41.31 305 LEU C N 1
ATOM 2668 C CA . LEU D 1 81 ? -33.422 47.191 -89.480 1.00 40.41 305 LEU C CA 1
ATOM 2669 C C . LEU D 1 81 ? -34.179 48.392 -88.927 1.00 40.61 305 LEU C C 1
ATOM 2670 O O . LEU D 1 81 ? -34.093 49.501 -89.467 1.00 41.70 305 LEU C O 1
ATOM 2675 N N . PHE D 1 82 ? -34.903 48.169 -87.833 1.00 40.88 306 PHE C N 1
ATOM 2676 C CA . PHE D 1 82 ? -35.688 49.214 -87.194 1.00 41.84 306 PHE C CA 1
ATOM 2677 C C . PHE D 1 82 ? -35.554 49.112 -85.683 1.00 39.27 306 PHE C C 1
ATOM 2678 O O . PHE D 1 82 ? -35.431 48.016 -85.130 1.00 39.60 306 PHE C O 1
ATOM 2686 N N . SER D 1 83 ? -35.569 50.264 -85.023 1.00 40.44 307 SER C N 1
ATOM 2687 C CA . SER D 1 83 ? -35.852 50.311 -83.597 1.00 43.02 307 SER C CA 1
ATOM 2688 C C . SER D 1 83 ? -37.357 50.447 -83.418 1.00 46.43 307 SER C C 1
ATOM 2689 O O . SER D 1 83 ? -38.052 51.007 -84.271 1.00 48.04 307 SER C O 1
ATOM 2692 N N . ILE D 1 84 ? -37.867 49.903 -82.317 1.00 46.36 308 ILE C N 1
ATOM 2693 C CA . ILE D 1 84 ? -39.306 49.793 -82.116 1.00 50.40 308 ILE C CA 1
ATOM 2694 C C . ILE D 1 84 ? -39.672 50.397 -80.770 1.00 52.13 308 ILE C C 1
ATOM 2695 O O . ILE D 1 84 ? -39.092 50.031 -79.742 1.00 46.51 308 ILE C O 1
ATOM 2700 N N . ASN D 1 85 ? -40.621 51.329 -80.786 1.00 55.34 309 ASN C N 1
ATOM 2701 C CA . ASN D 1 85 ? -41.226 51.828 -79.559 1.00 56.49 309 ASN C CA 1
ATOM 2702 C C . ASN D 1 85 ? -42.182 50.772 -79.014 1.00 54.25 309 ASN C C 1
ATOM 2703 O O . ASN D 1 85 ? -43.189 50.453 -79.652 1.00 55.66 309 ASN C O 1
ATOM 2708 N N . THR D 1 86 ? -41.870 50.216 -77.841 1.00 53.47 310 THR C N 1
ATOM 2709 C CA . THR D 1 86 ? -42.687 49.127 -77.319 1.00 54.06 310 THR C CA 1
ATOM 2710 C C . THR D 1 86 ? -44.045 49.602 -76.813 1.00 58.58 310 THR C C 1
ATOM 2711 O O . THR D 1 86 ? -44.956 48.780 -76.660 1.00 60.11 310 THR C O 1
ATOM 2715 N N . ALA D 1 87 ? -44.211 50.902 -76.563 1.00 61.11 311 ALA C N 1
ATOM 2716 C CA . ALA D 1 87 ? -45.501 51.398 -76.095 1.00 65.78 311 ALA C CA 1
ATOM 2717 C C . ALA D 1 87 ? -46.455 51.679 -77.252 1.00 70.96 311 ALA C C 1
ATOM 2718 O O . ALA D 1 87 ? -47.654 51.395 -77.152 1.00 70.77 311 ALA C O 1
ATOM 2720 N N . SER D 1 88 ? -45.946 52.227 -78.356 1.00 66.68 312 SER C N 1
ATOM 2721 C CA . SER D 1 88 ? -46.779 52.610 -79.486 1.00 72.15 312 SER C CA 1
ATOM 2722 C C . SER D 1 88 ? -46.650 51.685 -80.688 1.00 69.08 312 SER C C 1
ATOM 2723 O O . SER D 1 88 ? -47.484 51.767 -81.596 1.00 71.03 312 SER C O 1
ATOM 2726 N N . ASN D 1 89 ? -45.635 50.819 -80.721 1.00 64.13 313 ASN C N 1
ATOM 2727 C CA . ASN D 1 89 ? -45.317 49.891 -81.805 1.00 63.68 313 ASN C CA 1
ATOM 2728 C C . ASN D 1 89 ? -44.845 50.592 -83.074 1.00 63.18 313 ASN C C 1
ATOM 2729 O O . ASN D 1 89 ? -44.635 49.917 -84.092 1.00 61.68 313 ASN C O 1
ATOM 2734 N N . LYS D 1 90 ? -44.661 51.911 -83.054 1.00 64.98 314 LYS C N 1
ATOM 2735 C CA . LYS D 1 90 ? -44.098 52.609 -84.201 1.00 65.19 314 LYS C CA 1
ATOM 2736 C C . LYS D 1 90 ? -42.638 52.215 -84.394 1.00 60.92 314 LYS C C 1
ATOM 2737 O O . LYS D 1 90 ? -41.918 51.910 -83.437 1.00 54.32 314 LYS C O 1
ATOM 2743 N N . VAL D 1 91 ? -42.199 52.228 -85.647 1.00 59.04 315 VAL C N 1
ATOM 2744 C CA . VAL D 1 91 ? -40.851 51.805 -85.999 1.00 55.85 315 VAL C CA 1
ATOM 2745 C C . VAL D 1 91 ? -40.065 53.001 -86.514 1.00 57.36 315 VAL C C 1
ATOM 2746 O O . VAL D 1 91 ? -40.625 53.955 -87.069 1.00 56.37 315 VAL C O 1
ATOM 2750 N N . THR D 1 92 ? -38.748 52.943 -86.323 1.00 53.22 316 THR C N 1
ATOM 2751 C CA . THR D 1 92 ? -37.836 53.975 -86.788 1.00 53.67 316 THR C CA 1
ATOM 2752 C C . THR D 1 92 ? -36.698 53.289 -87.537 1.00 50.66 316 THR C C 1
ATOM 2753 O O . THR D 1 92 ? -36.052 52.385 -86.983 1.00 48.36 316 THR C O 1
ATOM 2757 N N . PRO D 1 93 ? -36.428 53.673 -88.781 1.00 51.84 317 PRO C N 1
ATOM 2758 C CA . PRO D 1 93 ? -35.411 52.956 -89.556 1.00 49.94 317 PRO C CA 1
ATOM 2759 C C . PRO D 1 93 ? -34.016 53.194 -89.002 1.00 47.93 317 PRO C C 1
ATOM 2760 O O . PRO D 1 93 ? -33.687 54.289 -88.538 1.00 49.95 317 PRO C O 1
ATOM 2764 N N . ILE D 1 94 ? -33.204 52.144 -89.047 1.00 44.91 318 ILE C N 1
ATOM 2765 C CA . ILE D 1 94 ? -31.798 52.193 -88.667 1.00 45.09 318 ILE C CA 1
ATOM 2766 C C . ILE D 1 94 ? -30.977 51.820 -89.889 1.00 47.50 318 ILE C C 1
ATOM 2767 O O . ILE D 1 94 ? -31.058 50.683 -90.372 1.00 48.13 318 ILE C O 1
ATOM 2772 N N . ASP D 1 95 ? -30.185 52.765 -90.385 1.00 48.84 319 ASP C N 1
ATOM 2773 C CA . ASP D 1 95 ? -29.300 52.476 -91.504 1.00 49.76 319 ASP C CA 1
ATOM 2774 C C . ASP D 1 95 ? -28.061 51.748 -91.002 1.00 46.86 319 ASP C C 1
ATOM 2775 O O . ASP D 1 95 ? -27.564 52.015 -89.900 1.00 45.37 319 ASP C O 1
ATOM 2780 N N . ILE D 1 96 ? -27.579 50.805 -91.803 1.00 45.14 320 ILE C N 1
ATOM 2781 C CA . ILE D 1 96 ? -26.480 49.941 -91.388 1.00 44.69 320 ILE C CA 1
ATOM 2782 C C . ILE D 1 96 ? -25.159 50.662 -91.616 1.00 44.85 320 ILE C C 1
ATOM 2783 O O . ILE D 1 96 ? -24.883 51.150 -92.718 1.00 45.80 320 ILE C O 1
ATOM 2788 N N . LEU D 1 97 ? -24.347 50.741 -90.564 1.00 41.11 321 LEU C N 1
ATOM 2789 C CA . LEU D 1 97 ? -23.053 51.392 -90.634 1.00 42.06 321 LEU C CA 1
ATOM 2790 C C . LEU D 1 97 ? -22.077 50.530 -91.438 1.00 41.91 321 LEU C C 1
ATOM 2791 O O . LEU D 1 97 ? -22.316 49.336 -91.643 1.00 41.97 321 LEU C O 1
ATOM 2796 N N . PRO D 1 98 ? -20.962 51.113 -91.899 1.00 42.16 322 PRO C N 1
ATOM 2797 C CA . PRO D 1 98 ? -20.120 50.408 -92.887 1.00 44.30 322 PRO C CA 1
ATOM 2798 C C . PRO D 1 98 ? -19.642 49.024 -92.472 1.00 45.33 322 PRO C C 1
ATOM 2799 O O . PRO D 1 98 ? -19.378 48.197 -93.354 1.00 46.27 322 PRO C O 1
ATOM 2803 N N . LEU D 1 99 ? -19.514 48.731 -91.179 1.00 44.36 323 LEU C N 1
ATOM 2804 C CA . LEU D 1 99 ? -18.937 47.454 -90.771 1.00 44.77 323 LEU C CA 1
ATOM 2805 C C . LEU D 1 99 ? -19.973 46.362 -90.514 1.00 44.62 323 LEU C C 1
ATOM 2806 O O . LEU D 1 99 ? -19.594 45.266 -90.088 1.00 44.66 323 LEU C O 1
ATOM 2811 N N . GLY D 1 100 ? -21.252 46.617 -90.751 1.00 44.16 324 GLY C N 1
ATOM 2812 C CA . GLY D 1 100 ? -22.256 45.571 -90.742 1.00 43.35 324 GLY C CA 1
ATOM 2813 C C . GLY D 1 100 ? -23.294 45.759 -89.651 1.00 39.49 324 GLY C C 1
ATOM 2814 O O . GLY D 1 100 ? -23.309 46.750 -88.921 1.00 39.70 324 GLY C O 1
ATOM 2815 N N . VAL D 1 101 ? -24.161 44.747 -89.540 1.00 38.99 325 VAL C N 1
ATOM 2816 C CA . VAL D 1 101 ? -25.326 44.840 -88.658 1.00 39.61 325 VAL C CA 1
ATOM 2817 C C . VAL D 1 101 ? -24.907 44.829 -87.190 1.00 38.05 325 VAL C C 1
ATOM 2818 O O . VAL D 1 101 ? -25.411 45.619 -86.382 1.00 36.90 325 VAL C O 1
ATOM 2822 N N . MET D 1 102 ? -24.008 43.918 -86.808 1.00 35.77 326 MET C N 1
ATOM 2823 C CA . MET D 1 102 ? -23.601 43.865 -85.406 1.00 35.78 326 MET C CA 1
ATOM 2824 C C . MET D 1 102 ? -22.856 45.129 -85.003 1.00 35.69 326 MET C C 1
ATOM 2825 O O . MET D 1 102 ? -23.010 45.613 -83.875 1.00 37.99 326 MET C O 1
ATOM 2830 N N . ALA D 1 103 ? -22.046 45.678 -85.909 1.00 36.04 327 ALA C N 1
ATOM 2831 C CA . ALA D 1 103 ? -21.383 46.946 -85.630 1.00 39.17 327 ALA C CA 1
ATOM 2832 C C . ALA D 1 103 ? -22.399 48.065 -85.436 1.00 39.45 327 ALA C C 1
ATOM 2833 O O . ALA D 1 103 ? -22.195 48.963 -84.611 1.00 39.40 327 ALA C O 1
ATOM 2835 N N . THR D 1 104 ? -23.500 48.030 -86.195 1.00 39.31 328 THR C N 1
ATOM 2836 C CA . THR D 1 104 ? -24.542 49.045 -86.057 1.00 40.01 328 THR C CA 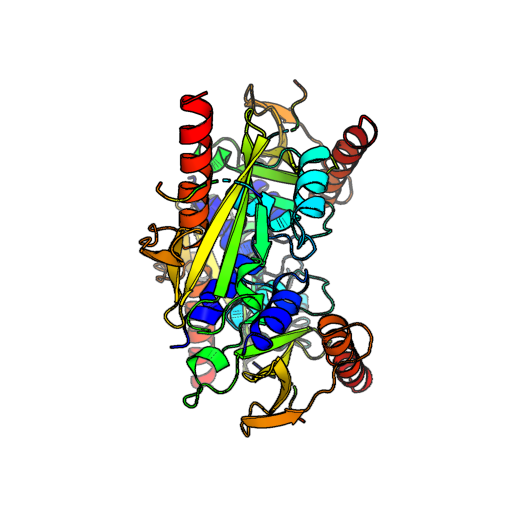1
ATOM 2837 C C . THR D 1 104 ? -25.276 48.900 -84.728 1.00 39.15 328 THR C C 1
ATOM 2838 O O . THR D 1 104 ? -25.420 49.873 -83.973 1.00 37.39 328 THR C O 1
ATOM 2842 N N . LEU D 1 105 ? -25.756 47.689 -84.429 1.00 35.60 329 LEU C N 1
ATOM 2843 C CA . LEU D 1 105 ? -26.461 47.469 -83.172 1.00 35.45 329 LEU C CA 1
ATOM 2844 C C . LEU D 1 105 ? -25.575 47.810 -81.984 1.00 34.22 329 LEU C C 1
ATOM 2845 O O . LEU D 1 105 ? -26.040 48.406 -81.007 1.00 35.26 329 LEU C O 1
ATOM 2850 N N . THR D 1 106 ? -24.288 47.457 -82.061 1.00 33.90 330 THR C N 1
ATOM 2851 C CA . THR D 1 106 ? -23.377 47.748 -80.958 1.00 35.36 330 THR C CA 1
ATOM 2852 C C . THR D 1 106 ? -23.334 49.241 -80.664 1.00 35.80 330 THR C C 1
ATOM 2853 O O . THR D 1 106 ? -23.340 49.651 -79.498 1.00 37.33 330 THR C O 1
ATOM 2857 N N . GLN D 1 107 ? -23.320 50.071 -81.709 1.00 34.40 331 GLN C N 1
ATOM 2858 C CA . GLN D 1 107 ? -23.306 51.515 -81.494 1.00 38.21 331 GLN C CA 1
ATOM 2859 C C . GLN D 1 107 ? -24.632 52.001 -80.923 1.00 39.21 331 GLN C C 1
ATOM 2860 O O . GLN D 1 107 ? -24.648 52.801 -79.979 1.00 39.53 331 GLN C O 1
ATOM 2866 N N . HIS D 1 108 ? -25.752 51.525 -81.474 1.00 38.59 332 HIS C N 1
ATOM 2867 C CA A HIS D 1 108 ? -27.058 51.950 -80.981 0.50 39.12 332 HIS C CA 1
ATOM 2868 C CA B HIS D 1 108 ? -27.059 51.951 -80.981 0.50 39.12 332 HIS C CA 1
ATOM 2869 C C . HIS D 1 108 ? -27.247 51.574 -79.518 1.00 36.82 332 HIS C C 1
ATOM 2870 O O . HIS D 1 108 ? -27.826 52.343 -78.739 1.00 35.89 332 HIS C O 1
ATOM 2883 N N . ILE D 1 109 ? -26.763 50.396 -79.129 1.00 34.31 333 ILE C N 1
ATOM 2884 C CA . ILE D 1 109 ? -26.950 49.919 -77.764 1.00 35.14 333 ILE C CA 1
ATOM 2885 C C . ILE D 1 109 ? -26.007 50.632 -76.803 1.00 36.13 333 ILE C C 1
ATOM 2886 O O . ILE D 1 109 ? -26.433 51.137 -75.757 1.00 34.99 333 ILE C O 1
ATOM 2891 N N . THR D 1 110 ? -24.711 50.675 -77.129 1.00 35.37 334 THR C N 1
ATOM 2892 C CA . THR D 1 110 ? -23.747 51.209 -76.170 1.00 36.33 334 THR C CA 1
ATOM 2893 C C . THR D 1 110 ? -23.868 52.721 -76.027 1.00 36.26 334 THR C C 1
ATOM 2894 O O . THR D 1 110 ? -23.660 53.259 -74.930 1.00 37.72 334 THR C O 1
ATOM 2898 N N . GLN D 1 111 ? -24.208 53.424 -77.107 1.00 36.03 335 GLN C N 1
ATOM 2899 C CA . GLN D 1 111 ? -24.441 54.859 -76.985 1.00 39.02 335 GLN C CA 1
ATOM 2900 C C . GLN D 1 111 ? -25.685 55.139 -76.149 1.00 38.02 335 GLN C C 1
ATOM 2901 O O . GLN D 1 111 ? -25.719 56.109 -75.383 1.00 39.20 335 GLN C O 1
ATOM 2907 N N . ASN D 1 112 ? -26.712 54.296 -76.275 1.00 36.79 336 ASN C N 1
ATOM 2908 C CA . ASN D 1 112 ? -27.896 54.449 -75.438 1.00 37.12 336 ASN C CA 1
ATOM 2909 C C . ASN D 1 112 ? -27.585 54.153 -73.973 1.00 38.38 336 ASN C C 1
ATOM 2910 O O . ASN D 1 112 ? -28.150 54.795 -73.075 1.00 38.73 336 ASN C O 1
ATOM 2915 N N . LYS D 1 113 ? -26.679 53.209 -73.712 1.00 38.33 337 LYS C N 1
ATOM 2916 C CA . LYS D 1 113 ? -26.274 52.950 -72.333 1.00 41.04 337 LYS C CA 1
ATOM 2917 C C . LYS D 1 113 ? -25.489 54.123 -71.760 1.00 42.83 337 LYS C C 1
ATOM 2918 O O . LYS D 1 113 ? -25.689 54.502 -70.597 1.00 44.03 337 LYS C O 1
ATOM 2924 N N . GLU D 1 114 ? -24.589 54.713 -72.556 1.00 43.82 338 GLU C N 1
ATOM 2925 C CA . GLU D 1 114 ? -23.880 55.908 -72.105 1.00 50.13 338 GLU C CA 1
ATOM 2926 C C . GLU D 1 114 ? -24.855 57.018 -71.743 1.00 49.10 338 GLU C C 1
ATOM 2927 O O . GLU D 1 114 ? -24.659 57.724 -70.748 1.00 52.90 338 GLU C O 1
ATOM 2933 N N . LEU D 1 115 ? -25.912 57.185 -72.540 1.00 47.50 339 LEU C N 1
ATOM 2934 C CA . LEU D 1 115 ? -26.930 58.190 -72.243 1.00 50.56 339 LEU C CA 1
ATOM 2935 C C . LEU D 1 115 ? -27.574 57.931 -70.888 1.00 49.35 339 LEU C C 1
ATOM 2936 O O . LEU D 1 115 ? -27.747 58.852 -70.080 1.00 50.59 339 LEU C O 1
ATOM 2941 N N . ILE D 1 116 ? -27.945 56.675 -70.627 1.00 46.49 340 ILE C N 1
ATOM 2942 C CA . ILE D 1 116 ? -28.578 56.323 -69.358 1.00 47.92 340 ILE C CA 1
ATOM 2943 C C . ILE D 1 116 ? -27.625 56.579 -68.198 1.00 50.89 340 ILE C C 1
ATOM 2944 O O . ILE D 1 116 ? -28.001 57.170 -67.178 1.00 51.29 340 ILE C O 1
ATOM 2949 N N . GLU D 1 117 ? -26.371 56.142 -68.339 1.00 52.01 341 GLU C N 1
ATOM 2950 C CA . GLU D 1 117 ? -25.435 56.210 -67.220 1.00 57.64 341 GLU C CA 1
ATOM 2951 C C . GLU D 1 117 ? -25.034 57.648 -66.907 1.00 59.68 341 GLU C C 1
ATOM 2952 O O . GLU D 1 117 ? -24.846 58.002 -65.737 1.00 61.17 341 GLU C O 1
ATOM 2958 N N . LYS D 1 118 ? -24.902 58.493 -67.932 1.00 59.36 342 LYS C N 1
ATOM 2959 C CA . LYS D 1 118 ? -24.509 59.877 -67.684 1.00 63.82 342 LYS C CA 1
ATOM 2960 C C . LYS D 1 118 ? -25.632 60.674 -67.031 1.00 62.04 342 LYS C C 1
ATOM 2961 O O . LYS D 1 118 ? -25.364 61.662 -66.336 1.00 65.29 342 LYS C O 1
ATOM 2967 N N . ALA D 1 119 ? -26.885 60.265 -67.233 1.00 56.90 343 ALA C N 1
ATOM 2968 C CA . ALA D 1 119 ? -28.011 60.956 -66.620 1.00 56.47 343 ALA C CA 1
ATOM 2969 C C . ALA D 1 119 ? -28.183 60.600 -65.150 1.00 57.74 343 ALA C C 1
ATOM 2970 O O . ALA D 1 119 ? -28.772 61.385 -64.399 1.00 60.38 343 ALA C O 1
ATOM 2972 N N . LEU D 1 120 ? -27.684 59.444 -64.727 1.00 102.71 344 LEU C N 1
ATOM 2973 C CA . LEU D 1 120 ? -27.755 59.044 -63.329 1.00 103.14 344 LEU C CA 1
ATOM 2974 C C . LEU D 1 120 ? -26.695 59.773 -62.512 1.00 101.39 344 LEU C C 1
ATOM 2975 O O . LEU D 1 120 ? -26.887 60.915 -62.091 1.00 105.67 344 LEU C O 1
ATOM 2980 N N . PRO E 2 1 ? -40.622 44.259 -68.314 1.00 108.22 902 PRO G N 1
ATOM 2981 C CA . PRO E 2 1 ? -39.310 44.869 -68.532 1.00 107.13 902 PRO G CA 1
ATOM 2982 C C . PRO E 2 1 ? -39.393 46.334 -68.953 1.00 105.47 902 PRO G C 1
ATOM 2983 O O . PRO E 2 1 ? -40.344 46.736 -69.624 1.00 105.45 902 PRO G O 1
ATOM 2987 N N . SER E 2 2 ? -38.398 47.118 -68.552 1.00 98.27 903 SER G N 1
ATOM 2988 C CA . SER E 2 2 ? -38.323 48.523 -68.927 1.00 90.46 903 SER G CA 1
ATOM 2989 C C . SER E 2 2 ? -37.573 48.684 -70.244 1.00 80.28 903 SER G C 1
ATOM 2990 O O . SER E 2 2 ? -36.410 48.296 -70.356 1.00 79.36 903 SER G O 1
ATOM 3009 N N . VAL E 2 4 ? -36.214 51.034 -73.658 1.00 68.24 905 VAL G N 1
ATOM 3010 C CA . VAL E 2 4 ? -35.831 52.346 -74.152 1.00 73.56 905 VAL G CA 1
ATOM 3011 C C . VAL E 2 4 ? -36.695 52.671 -75.362 1.00 75.92 905 VAL G C 1
ATOM 3012 O O . VAL E 2 4 ? -36.557 52.053 -76.416 1.00 65.90 905 VAL G O 1
ATOM 3016 N N . ASN E 2 5 ? -37.602 53.628 -75.203 1.00 80.05 906 ASN G N 1
ATOM 3017 C CA . ASN E 2 5 ? -38.470 54.066 -76.284 1.00 82.28 906 ASN G CA 1
ATOM 3018 C C . ASN E 2 5 ? -38.055 55.460 -76.735 1.00 90.29 906 ASN G C 1
ATOM 3019 O O . ASN E 2 5 ? -37.618 56.283 -75.924 1.00 93.50 906 ASN G O 1
ATOM 3024 N N . VAL E 2 6 ? -38.212 55.710 -78.036 1.00 95.58 907 VAL G N 1
ATOM 3025 C CA . VAL E 2 6 ? -37.625 56.853 -78.748 1.00 101.64 907 VAL G CA 1
ATOM 3026 C C . VAL E 2 6 ? -36.234 57.183 -78.211 1.00 103.87 907 VAL G C 1
ATOM 3027 O O . VAL E 2 6 ? -35.320 56.360 -78.289 1.00 102.56 907 VAL G O 1
ATOM 3031 N N . SER F 1 2 ? -46.711 30.411 -91.205 1.00 107.75 226 SER D N 1
ATOM 3032 C CA . SER F 1 2 ? -45.692 30.730 -92.197 1.00 104.32 226 SER D CA 1
ATOM 3033 C C . SER F 1 2 ? -44.612 31.613 -91.588 1.00 99.64 226 SER D C 1
ATOM 3034 O O . SER F 1 2 ? -44.038 32.467 -92.264 1.00 99.52 226 SER D O 1
ATOM 3037 N N . GLU F 1 3 ? -44.344 31.399 -90.300 1.00 95.47 227 GLU D N 1
ATOM 3038 C CA . GLU F 1 3 ? -43.352 32.188 -89.584 1.00 89.64 227 GLU D CA 1
ATOM 3039 C C . GLU F 1 3 ? -42.481 31.358 -88.652 1.00 81.01 227 GLU D C 1
ATOM 3040 O O . GLU F 1 3 ? -41.571 31.918 -88.032 1.00 80.94 227 GLU D O 1
ATOM 3046 N N . LYS F 1 4 ? -42.725 30.051 -88.533 1.00 75.61 228 LYS D N 1
ATOM 3047 C CA . LYS F 1 4 ? -41.871 29.189 -87.723 1.00 68.82 228 LYS D CA 1
ATOM 3048 C C . LYS F 1 4 ? -40.458 29.072 -88.281 1.00 61.84 228 LYS D C 1
ATOM 3049 O O . LYS F 1 4 ? -39.566 28.596 -87.567 1.00 52.05 228 LYS D O 1
ATOM 3055 N N . ILE F 1 5 ? -40.230 29.503 -89.524 1.00 59.02 229 ILE D N 1
ATOM 3056 C CA . ILE F 1 5 ? -38.920 29.328 -90.149 1.00 50.80 229 ILE D CA 1
ATOM 3057 C C . ILE F 1 5 ? -37.850 30.106 -89.399 1.00 48.12 229 ILE D C 1
ATOM 3058 O O . ILE F 1 5 ? -36.705 29.655 -89.279 1.00 44.87 229 ILE D O 1
ATOM 3063 N N . TYR F 1 6 ? -38.198 31.286 -88.882 1.00 49.75 230 TYR D N 1
ATOM 3064 C CA . TYR F 1 6 ? -37.189 32.130 -88.251 1.00 54.23 230 TYR D CA 1
ATOM 3065 C C . TYR F 1 6 ? -36.646 31.493 -86.978 1.00 51.53 230 TYR D C 1
ATOM 3066 O O . TYR F 1 6 ? -35.442 31.569 -86.705 1.00 42.89 230 TYR D O 1
ATOM 3075 N N . LYS F 1 7 ? -37.514 30.852 -86.193 1.00 52.50 231 LYS D N 1
ATOM 3076 C CA . LYS F 1 7 ? -37.057 30.164 -84.989 1.00 49.71 231 LYS D CA 1
ATOM 3077 C C . LYS F 1 7 ? -36.183 28.962 -85.332 1.00 45.43 231 LYS D C 1
ATOM 3078 O O . LYS F 1 7 ? -35.190 28.692 -84.646 1.00 42.43 231 LYS D O 1
ATOM 3084 N N . VAL F 1 8 ? -36.532 28.225 -86.389 1.00 45.76 232 VAL D N 1
ATOM 3085 C CA . VAL F 1 8 ? -35.687 27.112 -86.814 1.00 44.29 232 VAL D CA 1
ATOM 3086 C C . VAL F 1 8 ? -34.326 27.624 -87.267 1.00 41.92 232 VAL D C 1
ATOM 3087 O O . VAL F 1 8 ? -33.290 27.009 -86.987 1.00 36.71 232 VAL D O 1
ATOM 3091 N N . MET F 1 9 ? -34.303 28.763 -87.966 1.00 42.50 233 MET D N 1
ATOM 3092 C CA . MET F 1 9 ? -33.027 29.322 -88.401 1.00 40.52 233 MET D CA 1
ATOM 3093 C C . MET F 1 9 ? -32.181 29.776 -87.219 1.00 39.94 233 MET D C 1
ATOM 3094 O O . MET F 1 9 ? -30.948 29.696 -87.274 1.00 37.90 233 MET D O 1
ATOM 3099 N N . GLU F 1 10 ? -32.814 30.249 -86.144 1.00 41.72 234 GLU D N 1
ATOM 3100 C CA . GLU F 1 10 ? -32.055 30.611 -84.953 1.00 40.70 234 GLU D CA 1
ATOM 3101 C C . GLU F 1 10 ? -31.318 29.401 -84.393 1.00 39.10 234 GLU D C 1
ATOM 3102 O O . GLU F 1 10 ? -30.116 29.468 -84.115 1.00 38.96 234 GLU D O 1
ATOM 3108 N N . GLU F 1 11 ? -32.026 28.278 -84.232 1.00 39.90 235 GLU D N 1
ATOM 3109 C CA . GLU F 1 11 ? -31.407 27.074 -83.681 1.00 40.85 235 GLU D CA 1
ATOM 3110 C C . GLU F 1 11 ? -30.225 26.620 -84.525 1.00 36.47 235 GLU D C 1
ATOM 3111 O O . GLU F 1 11 ? -29.234 26.103 -83.997 1.00 35.51 235 GLU D O 1
ATOM 3117 N N . ILE F 1 12 ? -30.319 26.793 -85.842 1.00 32.39 236 ILE D N 1
ATOM 3118 C CA . ILE F 1 12 ? -29.245 26.366 -86.726 1.00 30.68 236 ILE D CA 1
ATOM 3119 C C . ILE F 1 12 ? -28.087 27.353 -86.683 1.00 29.43 236 ILE D C 1
ATOM 3120 O O . ILE F 1 12 ? -26.920 26.960 -86.563 1.00 31.05 236 ILE D O 1
ATOM 3125 N N . PHE F 1 13 ? -28.388 28.649 -86.766 1.00 29.79 237 PHE D N 1
ATOM 3126 C CA . PHE F 1 13 ? -27.328 29.647 -86.851 1.00 35.06 237 PHE D CA 1
ATOM 3127 C C . PHE F 1 13 ? -26.525 29.757 -85.553 1.00 36.64 237 PHE D C 1
ATOM 3128 O O . PHE F 1 13 ? -25.330 30.069 -85.595 1.00 33.68 237 PHE D O 1
ATOM 3136 N N . VAL F 1 14 ? -27.152 29.524 -84.397 1.00 32.21 238 VAL D N 1
ATOM 3137 C CA . VAL F 1 14 ? -26.409 29.623 -83.140 1.00 35.48 238 VAL D CA 1
ATOM 3138 C C . VAL F 1 14 ? -25.565 28.385 -82.866 1.00 35.30 238 VAL D C 1
ATOM 3139 O O . VAL F 1 14 ? -24.664 28.440 -82.023 1.00 36.35 238 VAL D O 1
ATOM 3143 N N . ASP F 1 15 ? -25.823 27.274 -83.552 1.00 34.79 239 ASP D N 1
ATOM 3144 C CA . ASP F 1 15 ? -25.142 26.028 -83.231 1.00 34.73 239 ASP D CA 1
ATOM 3145 C C . ASP F 1 15 ? -23.652 26.132 -83.527 1.00 34.92 239 ASP D C 1
ATOM 3146 O O . ASP F 1 15 ? -23.236 26.797 -84.480 1.00 34.48 239 ASP D O 1
ATOM 3151 N N . ARG F 1 16 ? -22.845 25.473 -82.689 1.00 32.95 240 ARG D N 1
ATOM 3152 C CA . ARG F 1 16 ? -21.397 25.512 -82.846 1.00 35.14 240 ARG D CA 1
ATOM 3153 C C . ARG F 1 16 ? -20.936 24.956 -84.186 1.00 33.71 240 ARG D C 1
ATOM 3154 O O . ARG F 1 16 ? -19.832 25.292 -84.628 1.00 35.06 240 ARG D O 1
ATOM 3162 N N . HIS F 1 17 ? -21.744 24.102 -84.830 1.00 31.93 241 HIS D N 1
ATOM 3163 C CA . HIS F 1 17 ? -21.375 23.519 -86.117 1.00 32.91 241 HIS D CA 1
ATOM 3164 C C . HIS F 1 17 ? -21.565 24.474 -87.287 1.00 31.41 241 HIS D C 1
ATOM 3165 O O . HIS F 1 17 ? -20.999 24.230 -88.358 1.00 29.00 241 HIS D O 1
ATOM 3172 N N . TYR F 1 18 ? -22.356 25.532 -87.127 1.00 31.66 242 TYR D N 1
ATOM 3173 C CA . TYR F 1 18 ? -22.618 26.434 -88.240 1.00 31.88 242 TYR D CA 1
ATOM 3174 C C . TYR F 1 18 ? -21.441 27.382 -88.443 1.00 33.78 242 TYR D C 1
ATOM 3175 O O . TYR F 1 18 ? -20.979 28.028 -87.495 1.00 35.56 242 TYR D O 1
ATOM 3184 N N . LYS F 1 19 ? -20.961 27.466 -89.683 1.00 31.80 243 LYS D N 1
ATOM 3185 C CA . LYS F 1 19 ? -19.799 28.280 -90.039 1.00 35.93 243 LYS D CA 1
ATOM 3186 C C . LYS F 1 19 ? -20.238 29.367 -91.017 1.00 39.05 243 LYS D C 1
ATOM 3187 O O . LYS F 1 19 ? -20.388 29.113 -92.217 1.00 40.67 243 LYS D O 1
ATOM 3193 N N . GLU F 1 20 ? -20.430 30.586 -90.505 1.00 38.85 244 GLU D N 1
ATOM 3194 C CA . GLU F 1 20 ? -20.896 31.679 -91.351 1.00 38.93 244 GLU D CA 1
ATOM 3195 C C . GLU F 1 20 ? -19.846 32.139 -92.355 1.00 42.42 244 GLU D C 1
ATOM 3196 O O . GLU F 1 20 ? -20.203 32.769 -93.354 1.00 43.24 244 GLU D O 1
ATOM 3202 N N . ASN F 1 21 ? -18.571 31.833 -92.125 1.00 44.85 245 ASN D N 1
ATOM 3203 C CA . ASN F 1 21 ? -17.496 32.310 -92.986 1.00 50.87 245 ASN D CA 1
ATOM 3204 C C . ASN F 1 21 ? -17.137 31.338 -94.103 1.00 51.19 245 ASN D C 1
ATOM 3205 O O . ASN F 1 21 ? -16.229 31.630 -94.887 1.00 53.28 245 ASN D O 1
ATOM 3210 N N . ILE F 1 22 ? -17.817 30.204 -94.201 1.00 48.53 246 ILE D N 1
ATOM 3211 C CA . ILE F 1 22 ? -17.482 29.161 -95.163 1.00 50.46 246 ILE D CA 1
ATOM 3212 C C . ILE F 1 22 ? -18.590 29.129 -96.209 1.00 48.82 246 ILE D C 1
ATOM 3213 O O . ILE F 1 22 ? -19.679 28.601 -95.962 1.00 45.38 246 ILE D O 1
ATOM 3218 N N . ARG F 1 23 ? -18.315 29.681 -97.389 1.00 53.18 247 ARG D N 1
ATOM 3219 C CA . ARG F 1 23 ? -19.306 29.786 -98.457 1.00 55.23 247 ARG D CA 1
ATOM 3220 C C . ARG F 1 23 ? -18.956 28.980 -99.698 1.00 57.40 247 ARG D C 1
ATOM 3221 O O . ARG F 1 23 ? -19.846 28.385 -100.314 1.00 56.61 247 ARG D O 1
ATOM 3229 N N . THR F 1 24 ? -17.686 28.938 -100.083 1.00 59.41 248 THR D N 1
ATOM 3230 C CA . THR F 1 24 ? -17.260 28.268 -101.301 1.00 61.77 248 THR D CA 1
ATOM 3231 C C . THR F 1 24 ? -16.772 26.854 -101.006 1.00 60.06 248 THR D C 1
ATOM 3232 O O . THR F 1 24 ? -16.420 26.511 -99.875 1.00 57.10 248 THR D O 1
ATOM 3236 N N . GLY F 1 25 ? -16.753 26.030 -102.058 1.00 61.50 249 GLY D N 1
ATOM 3237 C CA . GLY F 1 25 ? -16.197 24.695 -101.928 1.00 61.07 249 GLY D CA 1
ATOM 3238 C C . GLY F 1 25 ? -14.721 24.707 -101.589 1.00 63.97 249 GLY D C 1
ATOM 3239 O O . GLY F 1 25 ? -14.223 23.793 -100.925 1.00 64.58 249 GLY D O 1
ATOM 3240 N N . GLU F 1 26 ? -14.003 25.742 -102.027 1.00 67.20 250 GLU D N 1
ATOM 3241 C CA . GLU F 1 26 ? -12.590 25.861 -101.688 1.00 72.03 250 GLU D CA 1
ATOM 3242 C C . GLU F 1 26 ? -12.400 26.124 -100.200 1.00 69.33 250 GLU D C 1
ATOM 3243 O O . GLU F 1 26 ? -11.433 25.645 -99.596 1.00 70.26 250 GLU D O 1
ATOM 3249 N N . GLU F 1 27 ? -13.316 26.878 -99.589 1.00 66.51 251 GLU D N 1
ATOM 3250 C CA . GLU F 1 27 ? -13.203 27.162 -98.163 1.00 64.66 251 GLU D CA 1
ATOM 3251 C C . GLU F 1 27 ? -13.596 25.959 -97.313 1.00 59.58 251 GLU D C 1
ATOM 3252 O O . GLU F 1 27 ? -13.110 25.817 -96.184 1.00 58.48 251 GLU D O 1
ATOM 3258 N N . VAL F 1 28 ? -14.471 25.091 -97.825 1.00 56.66 252 VAL D N 1
ATOM 3259 C CA . VAL F 1 28 ? -14.792 23.858 -97.109 1.00 54.34 252 VAL D CA 1
ATOM 3260 C C . VAL F 1 28 ? -13.571 22.951 -97.053 1.00 57.98 252 VAL D C 1
ATOM 3261 O O . VAL F 1 28 ? -13.232 22.400 -95.999 1.00 57.79 252 VAL D O 1
ATOM 3265 N N . LYS F 1 29 ? -12.894 22.782 -98.193 1.00 61.59 253 LYS D N 1
ATOM 3266 C CA . LYS F 1 29 ? -11.699 21.948 -98.229 1.00 67.21 253 LYS D CA 1
ATOM 3267 C C . LYS F 1 29 ? -10.610 22.508 -97.325 1.00 70.47 253 LYS D C 1
ATOM 3268 O O . LYS F 1 29 ? -9.896 21.751 -96.658 1.00 73.12 253 LYS D O 1
ATOM 3274 N N . GLN F 1 30 ? -10.476 23.834 -97.278 1.00 71.19 254 GLN D N 1
ATOM 3275 C CA . GLN F 1 30 ? -9.466 24.433 -96.415 1.00 75.19 254 GLN D CA 1
ATOM 3276 C C . GLN F 1 30 ? -9.811 24.259 -94.941 1.00 72.94 254 GLN D C 1
ATOM 3277 O O . GLN F 1 30 ? -8.906 24.157 -94.105 1.00 76.48 254 GLN D O 1
ATOM 3283 N N . TYR F 1 31 ? -11.101 24.218 -94.601 1.00 67.64 255 TYR D N 1
ATOM 3284 C CA . TYR F 1 31 ? -11.484 24.025 -93.206 1.00 64.64 255 TYR D CA 1
ATOM 3285 C C . TYR F 1 31 ? -11.112 22.629 -92.725 1.00 65.63 255 TYR D C 1
ATOM 3286 O O . TYR F 1 31 ? -10.438 22.473 -91.701 1.00 68.19 255 TYR D O 1
ATOM 3295 N N . PHE F 1 32 ? -11.554 21.598 -93.445 1.00 64.53 256 PHE D N 1
ATOM 3296 C CA . PHE F 1 32 ? -11.269 20.230 -93.036 1.00 66.91 256 PHE D CA 1
ATOM 3297 C C . PHE F 1 32 ? -9.807 19.852 -93.230 1.00 75.72 256 PHE D C 1
ATOM 3298 O O . PHE F 1 32 ? -9.390 18.786 -92.762 1.00 77.03 256 PHE D O 1
ATOM 3306 N N . SER F 1 33 ? -9.021 20.697 -93.899 1.00 82.13 257 SER D N 1
ATOM 3307 C CA . SER F 1 33 ? -7.586 20.458 -93.982 1.00 90.00 257 SER D CA 1
ATOM 3308 C C . SER F 1 33 ? -6.900 20.691 -92.642 1.00 95.32 257 SER D C 1
ATOM 3309 O O . SER F 1 33 ? -5.850 20.098 -92.374 1.00 100.67 257 SER D O 1
ATOM 3312 N N . LYS F 1 34 ? -7.475 21.539 -91.789 1.00 96.14 258 LYS D N 1
ATOM 3313 C CA . LYS F 1 34 ? -6.854 21.925 -90.530 1.00 101.78 258 LYS D CA 1
ATOM 3314 C C . LYS F 1 34 ? -7.699 21.575 -89.316 1.00 100.70 258 LYS D C 1
ATOM 3315 O O . LYS F 1 34 ? -7.241 21.770 -88.184 1.00 103.85 258 LYS D O 1
ATOM 3321 N N . SER F 1 35 ? -8.918 21.081 -89.515 1.00 93.82 259 SER D N 1
ATOM 3322 C CA . SER F 1 35 ? -9.794 20.684 -88.424 1.00 91.14 259 SER D CA 1
ATOM 3323 C C . SER F 1 35 ? -10.439 19.347 -88.760 1.00 88.27 259 SER D C 1
ATOM 3324 O O . SER F 1 35 ? -10.809 19.095 -89.910 1.00 87.19 259 SER D O 1
ATOM 3327 N N . LYS F 1 36 ? -10.567 18.491 -87.749 1.00 87.19 260 LYS D N 1
ATOM 3328 C CA . LYS F 1 36 ? -11.202 17.189 -87.897 1.00 84.71 260 LYS D CA 1
ATOM 3329 C C . LYS F 1 36 ? -12.494 17.097 -87.086 1.00 78.67 260 LYS D C 1
ATOM 3330 O O . LYS F 1 36 ? -12.787 16.066 -86.474 1.00 79.72 260 LYS D O 1
ATOM 3336 N N . ALA F 1 37 ? -13.265 18.184 -87.059 1.00 71.91 261 ALA D N 1
ATOM 3337 C CA . ALA F 1 37 ? -14.618 18.143 -86.527 1.00 66.15 261 ALA D CA 1
ATOM 3338 C C . ALA F 1 37 ? -15.466 17.154 -87.322 1.00 60.53 261 ALA D C 1
ATOM 3339 O O . ALA F 1 37 ? -15.175 16.829 -88.476 1.00 61.83 261 ALA D O 1
ATOM 3341 N N . GLU F 1 38 ? -16.531 16.666 -86.687 1.00 55.84 262 GLU D N 1
ATOM 3342 C CA . GLU F 1 38 ? -17.346 15.645 -87.337 1.00 53.74 262 GLU D CA 1
ATOM 3343 C C . GLU F 1 38 ? -18.097 16.215 -88.537 1.00 45.81 262 GLU D C 1
ATOM 3344 O O . GLU F 1 38 ? -18.164 15.573 -89.593 1.00 44.54 262 GLU D O 1
ATOM 3350 N N . PHE F 1 39 ? -18.654 17.418 -88.407 1.00 39.59 263 PHE D N 1
ATOM 3351 C CA . PHE F 1 39 ? -19.330 18.043 -89.539 1.00 36.58 263 PHE D CA 1
ATOM 3352 C C . PHE F 1 39 ? -19.439 19.545 -89.307 1.00 33.60 263 PHE D C 1
ATOM 3353 O O . PHE F 1 39 ? -19.185 20.053 -88.211 1.00 34.71 263 PHE D O 1
ATOM 3361 N N . ILE F 1 40 ? -19.805 20.254 -90.373 1.00 31.32 264 ILE D N 1
ATOM 3362 C CA . ILE F 1 40 ? -20.146 21.666 -90.298 1.00 31.48 264 ILE D CA 1
ATOM 3363 C C . ILE F 1 40 ? -21.460 21.872 -91.030 1.00 29.92 264 ILE D C 1
ATOM 3364 O O . ILE F 1 40 ? -21.840 21.092 -91.903 1.00 27.80 264 ILE D O 1
ATOM 3369 N N . LEU F 1 41 ? -22.152 22.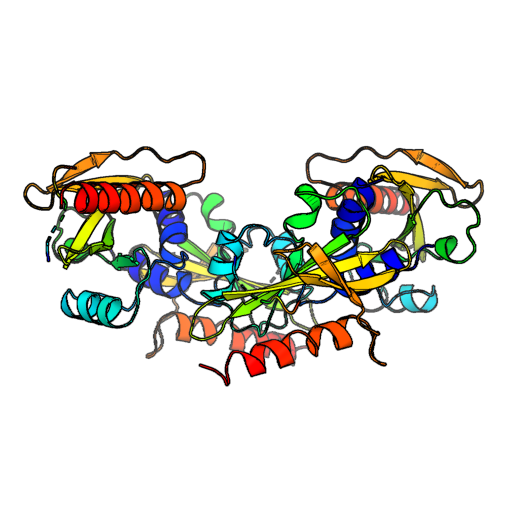938 -90.653 1.00 30.29 265 LEU D N 1
ATOM 3370 C CA . LEU F 1 41 ? -23.284 23.448 -91.407 1.00 29.82 265 LEU D CA 1
ATOM 3371 C C . LEU F 1 41 ? -22.891 24.793 -92.000 1.00 29.44 265 LEU D C 1
ATOM 3372 O O . LEU F 1 41 ? -22.047 25.501 -91.447 1.00 31.74 265 LEU D O 1
ATOM 3377 N N . ARG F 1 42 ? -23.485 25.137 -93.142 1.00 28.62 266 ARG D N 1
ATOM 3378 C CA . ARG F 1 42 ? -23.065 26.334 -93.853 1.00 27.57 266 ARG D CA 1
ATOM 3379 C C . ARG F 1 42 ? -24.188 26.778 -94.780 1.00 28.94 266 ARG D C 1
ATOM 3380 O O . ARG F 1 42 ? -25.116 26.023 -95.074 1.00 27.74 266 ARG D O 1
ATOM 3388 N N . TRP F 1 43 ? -24.079 28.017 -95.243 1.00 29.91 267 TRP D N 1
ATOM 3389 C CA . TRP F 1 43 ? -25.053 28.579 -96.171 1.00 29.47 267 TRP D CA 1
ATOM 3390 C C . TRP F 1 43 ? -24.918 27.889 -97.525 1.00 30.66 267 TRP D C 1
ATOM 3391 O O . TRP F 1 43 ? -23.844 27.903 -98.130 1.00 34.98 267 TRP D O 1
ATOM 3402 N N . SER F 1 44 ? -25.999 27.273 -97.991 1.00 29.53 268 SER D N 1
ATOM 3403 C CA . SER F 1 44 ? -25.955 26.495 -99.220 1.00 30.40 268 SER D CA 1
ATOM 3404 C C . SER F 1 44 ? -25.904 27.388 -100.455 1.00 33.34 268 SER D C 1
ATOM 3405 O O . SER F 1 44 ? -26.455 28.492 -100.476 1.00 35.74 268 SER D O 1
ATOM 3408 N N . SER F 1 45 ? -25.240 26.884 -101.502 1.00 33.89 269 SER D N 1
ATOM 3409 C CA . SER F 1 45 ? -25.167 27.611 -102.767 1.00 39.57 269 SER D CA 1
ATOM 3410 C C . SER F 1 45 ? -26.516 27.692 -103.465 1.00 40.39 269 SER D C 1
ATOM 3411 O O . SER F 1 45 ? -26.687 28.522 -104.367 1.00 42.53 269 SER D O 1
ATOM 3414 N N . ALA F 1 46 ? -27.478 26.857 -103.068 1.00 37.92 270 ALA D N 1
ATOM 3415 C CA . ALA F 1 46 ? -28.792 26.867 -103.697 1.00 40.15 270 ALA D CA 1
ATOM 3416 C C . ALA F 1 46 ? -29.605 28.108 -103.353 1.00 40.43 270 ALA D C 1
ATOM 3417 O O . ALA F 1 46 ? -30.603 28.375 -104.032 1.00 42.62 270 ALA D O 1
ATOM 3419 N N . ASN F 1 47 ? -29.210 28.870 -102.329 1.00 38.01 271 ASN D N 1
ATOM 3420 C CA . ASN F 1 47 ? -29.975 30.060 -101.970 1.00 43.65 271 ASN D CA 1
ATOM 3421 C C . ASN F 1 47 ? -29.902 31.126 -103.058 1.00 51.43 271 ASN D C 1
ATOM 3422 O O . ASN F 1 47 ? -30.897 31.809 -103.328 1.00 53.13 271 ASN D O 1
ATOM 3427 N N . GLU F 1 48 ? -28.742 31.289 -103.690 1.00 56.70 272 GLU D N 1
ATOM 3428 C CA . GLU F 1 48 ? -28.616 32.263 -104.765 1.00 68.77 272 GLU D CA 1
ATOM 3429 C C . GLU F 1 48 ? -29.025 31.703 -106.122 1.00 75.95 272 GLU D C 1
ATOM 3430 O O . GLU F 1 48 ? -29.352 32.481 -107.024 1.00 78.14 272 GLU D O 1
ATOM 3436 N N . SER F 1 49 ? -29.029 30.378 -106.282 1.00 82.98 273 SER D N 1
ATOM 3437 C CA . SER F 1 49 ? -29.444 29.761 -107.536 1.00 84.62 273 SER D CA 1
ATOM 3438 C C . SER F 1 49 ? -30.957 29.672 -107.679 1.00 84.31 273 SER D C 1
ATOM 3439 O O . SER F 1 49 ? -31.454 29.572 -108.805 1.00 89.64 273 SER D O 1
ATOM 3442 N N . ASP F 1 50 ? -31.690 29.717 -106.571 1.00 110.09 274 ASP D N 1
ATOM 3443 C CA . ASP F 1 50 ? -33.103 29.363 -106.562 1.00 104.14 274 ASP D CA 1
ATOM 3444 C C . ASP F 1 50 ? -33.983 30.541 -106.968 1.00 106.74 274 ASP D C 1
ATOM 3445 O O . ASP F 1 50 ? -33.695 31.694 -106.640 1.00 109.76 274 ASP D O 1
ATOM 3450 N N . THR F 1 51 ? -35.066 30.237 -107.688 1.00 105.66 275 THR D N 1
ATOM 3451 C CA . THR F 1 51 ? -36.059 31.235 -108.071 1.00 108.00 275 THR D CA 1
ATOM 3452 C C . THR F 1 51 ? -37.347 31.138 -107.265 1.00 104.94 275 THR D C 1
ATOM 3453 O O . THR F 1 51 ? -38.062 32.138 -107.139 1.00 107.99 275 THR D O 1
ATOM 3457 N N . GLU F 1 52 ? -37.656 29.961 -106.716 1.00 99.31 276 GLU D N 1
ATOM 3458 C CA . GLU F 1 52 ? -38.945 29.745 -106.066 1.00 97.58 276 GLU D CA 1
ATOM 3459 C C . GLU F 1 52 ? -39.029 30.408 -104.697 1.00 89.15 276 GLU D C 1
ATOM 3460 O O . GLU F 1 52 ? -40.112 30.853 -104.299 1.00 90.02 276 GLU D O 1
ATOM 3466 N N . ASN F 1 53 ? -37.911 30.474 -103.969 1.00 85.14 277 ASN D N 1
ATOM 3467 C CA . ASN F 1 53 ? -37.864 31.067 -102.630 1.00 85.93 277 ASN D CA 1
ATOM 3468 C C . ASN F 1 53 ? -38.836 30.385 -101.673 1.00 76.90 277 ASN D C 1
ATOM 3469 O O . ASN F 1 53 ? -39.413 31.028 -100.793 1.00 75.92 277 ASN D O 1
ATOM 3474 N N . LYS F 1 54 ? -39.038 29.081 -101.849 1.00 74.30 278 LYS D N 1
ATOM 3475 C CA . LYS F 1 54 ? -39.889 28.346 -100.925 1.00 76.97 278 LYS D CA 1
ATOM 3476 C C . LYS F 1 54 ? -39.094 27.811 -99.741 1.00 71.22 278 LYS D C 1
ATOM 3477 O O . LYS F 1 54 ? -39.653 27.648 -98.650 1.00 65.50 278 LYS D O 1
ATOM 3483 N N . TYR F 1 55 ? -37.799 27.554 -99.931 1.00 41.95 279 TYR D N 1
ATOM 3484 C CA . TYR F 1 55 ? -36.932 27.029 -98.889 1.00 38.08 279 TYR D CA 1
ATOM 3485 C C . TYR F 1 55 ? -35.739 27.946 -98.675 1.00 38.56 279 TYR D C 1
ATOM 3486 O O . TYR F 1 55 ? -35.234 28.568 -99.614 1.00 40.11 279 TYR D O 1
ATOM 3495 N N . VAL F 1 56 ? -35.288 28.009 -97.426 1.00 36.58 280 VAL D N 1
ATOM 3496 C CA . VAL F 1 56 ? -33.933 28.431 -97.110 1.00 36.54 280 VAL D CA 1
ATOM 3497 C C . VAL F 1 56 ? -33.064 27.182 -97.111 1.00 34.54 280 VAL D C 1
ATOM 3498 O O . VAL F 1 56 ? -33.434 26.154 -96.528 1.00 34.18 280 VAL D O 1
ATOM 3502 N N . PHE F 1 57 ? -31.922 27.252 -97.781 1.00 34.28 281 PHE D N 1
ATOM 3503 C CA . PHE F 1 57 ? -31.095 26.075 -97.999 1.00 31.38 281 PHE D CA 1
ATOM 3504 C C . PHE F 1 57 ? -29.878 26.095 -97.082 1.00 29.32 281 PHE D C 1
ATOM 3505 O O . PHE F 1 57 ? -29.167 27.100 -96.988 1.00 31.32 281 PHE D O 1
ATOM 3513 N N . ILE F 1 58 ? -29.646 24.975 -96.415 1.00 27.52 282 ILE D N 1
ATOM 3514 C CA . ILE F 1 58 ? -28.520 24.803 -95.512 1.00 28.01 282 ILE D CA 1
ATOM 3515 C C . ILE F 1 58 ? -27.828 23.508 -95.888 1.00 28.07 282 ILE D C 1
ATOM 3516 O O . ILE F 1 58 ? -28.485 22.471 -96.010 1.00 31.19 282 ILE D O 1
ATOM 3521 N N . ALA F 1 59 ? -26.511 23.559 -96.050 1.00 28.02 283 ALA D N 1
ATOM 3522 C CA . ALA F 1 59 ? -25.733 22.376 -96.373 1.00 26.76 283 ALA D CA 1
ATOM 3523 C C . ALA F 1 59 ? -24.905 21.918 -95.179 1.00 26.53 283 ALA D C 1
ATOM 3524 O O . ALA F 1 59 ? -24.410 22.726 -94.386 1.00 25.66 283 ALA D O 1
ATOM 3526 N N . ALA F 1 60 ? -24.773 20.607 -95.061 1.00 26.09 284 ALA D N 1
ATOM 3527 C CA . ALA F 1 60 ? -23.832 19.990 -94.145 1.00 27.16 284 ALA D CA 1
ATOM 3528 C C . ALA F 1 60 ? -22.641 19.494 -94.945 1.00 29.43 284 ALA D C 1
ATOM 3529 O O . ALA F 1 60 ? -22.780 19.109 -96.104 1.00 29.46 284 ALA D O 1
ATOM 3531 N N . SER F 1 61 ? -21.465 19.524 -94.335 1.00 32.16 285 SER D N 1
ATOM 3532 C CA . SER F 1 61 ? -20.278 18.979 -94.973 1.00 33.54 285 SER D CA 1
ATOM 3533 C C . SER F 1 61 ? -19.497 18.195 -93.933 1.00 34.21 285 SER D C 1
ATOM 3534 O O . SER F 1 61 ? -19.487 18.548 -92.751 1.00 33.49 285 SER D O 1
ATOM 3537 N N . PHE F 1 62 ? -18.864 17.114 -94.381 1.00 34.87 286 PHE D N 1
ATOM 3538 C CA . PHE F 1 62 ? -18.030 16.300 -93.511 1.00 38.44 286 PHE D CA 1
ATOM 3539 C C . PHE F 1 62 ? -16.946 15.642 -94.350 1.00 41.67 286 PHE D C 1
ATOM 3540 O O . PHE F 1 62 ? -16.979 15.667 -95.583 1.00 41.14 286 PHE D O 1
ATOM 3548 N N . GLN F 1 63 ? -15.974 15.057 -93.662 1.00 45.20 287 GLN D N 1
ATOM 3549 C CA . GLN F 1 63 ? -14.843 14.405 -94.300 1.00 48.93 287 GLN D CA 1
ATOM 3550 C C . GLN F 1 63 ? -14.930 12.906 -94.061 1.00 52.87 287 GLN D C 1
ATOM 3551 O O . GLN F 1 63 ? -15.034 12.462 -92.912 1.00 56.34 287 GLN D O 1
ATOM 3557 N N . ALA F 1 64 ? -14.897 12.137 -95.141 1.00 53.88 288 ALA D N 1
ATOM 3558 C CA . ALA F 1 64 ? -14.753 10.691 -95.086 1.00 60.02 288 ALA D CA 1
ATOM 3559 C C . ALA F 1 64 ? -13.371 10.309 -95.604 1.00 65.87 288 ALA D C 1
ATOM 3560 O O . ALA F 1 64 ? -12.589 11.158 -96.040 1.00 65.82 288 ALA D O 1
ATOM 3562 N N . SER F 1 65 ? -13.063 9.011 -95.539 1.00 72.53 289 SER D N 1
ATOM 3563 C CA . SER F 1 65 ? -11.855 8.516 -96.193 1.00 79.48 289 SER D CA 1
ATOM 3564 C C . SER F 1 65 ? -11.915 8.775 -97.692 1.00 80.05 289 SER D C 1
ATOM 3565 O O . SER F 1 65 ? -10.894 9.075 -98.324 1.00 84.10 289 SER D O 1
ATOM 3568 N N . ASP F 1 66 ? -13.109 8.640 -98.274 1.00 77.88 290 ASP D N 1
ATOM 3569 C CA . ASP F 1 66 ? -13.372 9.084 -99.639 1.00 79.31 290 ASP D CA 1
ATOM 3570 C C . ASP F 1 66 ? -12.887 10.510 -99.858 1.00 75.12 290 ASP D C 1
ATOM 3571 O O . ASP F 1 66 ? -12.241 10.813 -100.868 1.00 76.49 290 ASP D O 1
ATOM 3576 N N . GLY F 1 67 ? -13.182 11.391 -98.922 1.00 69.78 291 GLY D N 1
ATOM 3577 C CA . GLY F 1 67 ? -12.951 12.807 -99.054 1.00 65.94 291 GLY D CA 1
ATOM 3578 C C . GLY F 1 67 ? -14.124 13.556 -98.474 1.00 57.24 291 GLY D C 1
ATOM 3579 O O . GLY F 1 67 ? -14.853 13.031 -97.636 1.00 55.95 291 GLY D O 1
ATOM 3580 N N . ILE F 1 68 ? -14.316 14.781 -98.947 1.00 52.61 292 ILE D N 1
ATOM 3581 C CA . ILE F 1 68 ? -15.363 15.650 -98.422 1.00 48.44 292 ILE D CA 1
ATOM 3582 C C . ILE F 1 68 ? -16.675 15.368 -99.142 1.00 44.18 292 ILE D C 1
ATOM 3583 O O . ILE F 1 68 ? -16.716 15.276 -100.374 1.00 43.60 292 ILE D O 1
ATOM 3588 N N . HIS F 1 69 ? -17.747 15.218 -98.371 1.00 40.42 293 HIS D N 1
ATOM 3589 C CA . HIS F 1 69 ? -19.098 15.068 -98.890 1.00 37.82 293 HIS D CA 1
ATOM 3590 C C . HIS F 1 69 ? -19.983 16.145 -98.283 1.00 34.63 293 HIS D C 1
ATOM 3591 O O . HIS F 1 69 ? -19.720 16.627 -97.175 1.00 32.70 293 HIS D O 1
ATOM 3598 N N . SER F 1 70 ? -21.042 16.509 -99.005 1.00 31.13 294 SER D N 1
ATOM 3599 C CA . SER F 1 70 ? -22.026 17.453 -98.498 1.00 30.22 294 SER D CA 1
ATOM 3600 C C . SER F 1 70 ? -23.431 16.875 -98.625 1.00 30.86 294 SER D C 1
ATOM 3601 O O . SER F 1 70 ? -23.684 15.943 -99.394 1.00 34.70 294 SER D O 1
ATOM 3604 N N . ILE F 1 71 ? -24.343 17.435 -97.834 1.00 29.26 295 ILE D N 1
ATOM 3605 C CA . ILE F 1 71 ? -25.769 17.139 -97.903 1.00 29.06 295 ILE D CA 1
ATOM 3606 C C . ILE F 1 71 ? -26.503 18.470 -97.891 1.00 27.34 295 ILE D C 1
ATOM 3607 O O . ILE F 1 71 ? -26.205 19.331 -97.057 1.00 26.73 295 ILE D O 1
ATOM 3612 N N . ARG F 1 72 ? -27.434 18.656 -98.828 1.00 28.23 296 ARG D N 1
ATOM 3613 C CA . ARG F 1 72 ? -28.215 19.884 -98.917 1.00 27.16 296 ARG D CA 1
ATOM 3614 C C . ARG F 1 72 ? -29.536 19.700 -98.186 1.00 27.56 296 ARG D C 1
ATOM 3615 O O . ARG F 1 72 ? -30.233 18.704 -98.400 1.00 29.02 296 ARG D O 1
ATOM 3623 N N . TYR F 1 73 ? -29.872 20.653 -97.318 1.00 24.15 297 TYR D N 1
ATOM 3624 C CA . TYR F 1 73 ? -31.142 20.653 -96.613 1.00 25.28 297 TYR D CA 1
ATOM 3625 C C . TYR F 1 73 ? -31.939 21.887 -97.004 1.00 26.07 297 TYR D C 1
ATOM 3626 O O . TYR F 1 73 ? -31.378 22.912 -97.397 1.00 27.01 297 TYR D O 1
ATOM 3635 N N . GLY F 1 74 ? -33.251 21.780 -96.879 1.00 27.79 298 GLY D N 1
ATOM 3636 C CA . GLY F 1 74 ? -34.132 22.924 -97.059 1.00 29.99 298 GLY D CA 1
ATOM 3637 C C . GLY F 1 74 ? -35.120 23.049 -95.922 1.00 32.78 298 GLY D C 1
ATOM 3638 O O . GLY F 1 74 ? -35.605 22.048 -95.389 1.00 34.03 298 GLY D O 1
ATOM 3639 N N . ILE F 1 75 ? -35.427 24.291 -95.556 1.00 32.95 299 ILE D N 1
ATOM 3640 C CA . ILE F 1 75 ? -36.439 24.587 -94.548 1.00 36.30 299 ILE D CA 1
ATOM 3641 C C . ILE F 1 75 ? -37.464 25.525 -95.168 1.00 38.55 299 ILE D C 1
ATOM 3642 O O . ILE F 1 75 ? -37.099 26.581 -95.697 1.00 38.99 299 ILE D O 1
ATOM 3647 N N . ASN F 1 76 ? -38.742 25.150 -95.095 1.00 41.41 300 ASN D N 1
ATOM 3648 C CA . ASN F 1 76 ? -39.789 26.000 -95.638 1.00 44.59 300 ASN D CA 1
ATOM 3649 C C . ASN F 1 76 ? -40.265 26.998 -94.582 1.00 48.55 300 ASN D C 1
ATOM 3650 O O . ASN F 1 76 ? -39.762 27.044 -93.456 1.00 48.01 300 ASN D O 1
ATOM 3655 N N . LYS F 1 77 ? -41.263 27.808 -94.952 1.00 47.99 301 LYS D N 1
ATOM 3656 C CA . LYS F 1 77 ? -41.758 28.852 -94.059 1.00 51.70 301 LYS D CA 1
ATOM 3657 C C . LYS F 1 77 ? -42.449 28.290 -92.823 1.00 52.95 301 LYS D C 1
ATOM 3658 O O . LYS F 1 77 ? -42.544 28.992 -91.809 1.00 53.34 301 LYS D O 1
ATOM 3664 N N . ASN F 1 78 ? -42.929 27.049 -92.880 1.00 53.38 302 ASN D N 1
ATOM 3665 C CA . ASN F 1 78 ? -43.499 26.383 -91.716 1.00 56.01 302 ASN D CA 1
ATOM 3666 C C . ASN F 1 78 ? -42.435 25.732 -90.837 1.00 52.81 302 ASN D C 1
ATOM 3667 O O . ASN F 1 78 ? -42.780 25.026 -89.883 1.00 54.24 302 ASN D O 1
ATOM 3672 N N . GLY F 1 79 ? -41.157 25.947 -91.140 1.00 48.99 303 GLY D N 1
ATOM 3673 C CA . GLY F 1 79 ? -40.094 25.387 -90.334 1.00 46.54 303 GLY D CA 1
ATOM 3674 C C . GLY F 1 79 ? -39.898 23.897 -90.474 1.00 44.81 303 GLY D C 1
ATOM 3675 O O . GLY F 1 79 ? -39.223 23.294 -89.639 1.00 44.36 303 GLY D O 1
ATOM 3676 N N . GLU F 1 80 ? -40.467 23.279 -91.503 1.00 44.73 304 GLU D N 1
ATOM 3677 C CA . GLU F 1 80 ? -40.269 21.853 -91.705 1.00 44.56 304 GLU D CA 1
ATOM 3678 C C . GLU F 1 80 ? -38.959 21.609 -92.445 1.00 39.19 304 GLU D C 1
ATOM 3679 O O . GLU F 1 80 ? -38.507 22.438 -93.239 1.00 35.29 304 GLU D O 1
ATOM 3685 N N . LEU F 1 81 ? -38.336 20.470 -92.152 1.00 38.80 305 LEU D N 1
ATOM 3686 C CA . LEU F 1 81 ? -37.002 20.144 -92.639 1.00 35.00 305 LEU D CA 1
ATOM 3687 C C . LEU F 1 81 ? -37.078 19.133 -93.774 1.00 33.50 305 LEU D C 1
ATOM 3688 O O . LEU F 1 81 ? -37.895 18.208 -93.744 1.00 35.62 305 LEU D O 1
ATOM 3693 N N . PHE F 1 82 ? -36.213 19.315 -94.770 1.00 30.13 306 PHE D N 1
ATOM 3694 C CA . PHE F 1 82 ? -36.170 18.461 -95.947 1.00 32.22 306 PHE D CA 1
ATOM 3695 C C . PHE F 1 82 ? -34.722 18.224 -96.343 1.00 29.84 306 PHE D C 1
ATOM 3696 O O . PHE F 1 82 ? -33.888 19.127 -96.240 1.00 30.91 306 PHE D O 1
ATOM 3704 N N . SER F 1 83 ? -34.424 17.012 -96.794 1.00 28.29 307 SER D N 1
ATOM 3705 C CA . SER F 1 83 ? -33.193 16.800 -97.533 1.00 27.15 307 SER D CA 1
ATOM 3706 C C . SER F 1 83 ? -33.496 17.007 -99.014 1.00 27.98 307 SER D C 1
ATOM 3707 O O . SER F 1 83 ? -34.627 16.807 -99.463 1.00 29.85 307 SER D O 1
ATOM 3710 N N . ILE F 1 84 ? -32.485 17.438 -99.762 1.00 26.58 308 ILE D N 1
ATOM 3711 C CA . ILE F 1 84 ? -32.663 17.882 -101.142 1.00 27.74 308 ILE D CA 1
ATOM 3712 C C . ILE F 1 84 ? -31.824 16.999 -102.052 1.00 28.28 308 ILE D C 1
ATOM 3713 O O . ILE F 1 84 ? -30.630 16.804 -101.808 1.00 30.07 308 ILE D O 1
ATOM 3718 N N . ASN F 1 85 ? -32.442 16.480 -103.107 1.00 27.53 309 ASN D N 1
ATOM 3719 C CA . ASN F 1 85 ? -31.690 15.837 -104.172 1.00 29.29 309 ASN D CA 1
ATOM 3720 C C . ASN F 1 85 ? -31.126 16.935 -105.065 1.00 30.21 309 ASN D C 1
ATOM 3721 O O . ASN F 1 85 ? -31.891 17.681 -105.680 1.00 33.00 309 ASN D O 1
ATOM 3726 N N . THR F 1 86 ? -29.799 17.049 -105.138 1.00 27.38 310 THR D N 1
ATOM 3727 C CA . THR F 1 86 ? -29.219 18.177 -105.862 1.00 28.32 310 THR D CA 1
ATOM 3728 C C . THR F 1 86 ? -29.221 18.004 -107.379 1.00 27.82 310 THR D C 1
ATOM 3729 O O . THR F 1 86 ? -28.783 18.920 -108.086 1.00 29.61 310 THR D O 1
ATOM 3733 N N . ALA F 1 87 ? -29.701 16.877 -107.907 1.00 26.55 311 ALA D N 1
ATOM 3734 C CA . ALA F 1 87 ? -29.860 16.735 -109.353 1.00 27.17 311 ALA D CA 1
ATOM 3735 C C . ALA F 1 87 ? -31.264 17.108 -109.812 1.00 30.75 311 ALA D C 1
ATOM 3736 O O . ALA F 1 87 ? -31.429 17.853 -110.784 1.00 34.36 311 ALA D O 1
ATOM 3738 N N . SER F 1 88 ? -32.283 16.597 -109.123 1.00 29.33 312 SER D N 1
ATOM 3739 C CA . SER F 1 88 ? -33.673 16.834 -109.476 1.00 30.80 312 SER D CA 1
ATOM 3740 C C . SER F 1 88 ? -34.301 17.990 -108.710 1.00 31.41 312 SER D C 1
ATOM 3741 O O . SER F 1 88 ? -35.361 18.475 -109.124 1.00 30.93 312 SER D O 1
ATOM 3744 N N . ASN F 1 89 ? -33.691 18.410 -107.596 1.00 32.07 313 ASN D N 1
ATOM 3745 C CA . ASN F 1 89 ? -34.202 19.392 -106.635 1.00 33.35 313 ASN D CA 1
ATOM 3746 C C . ASN F 1 89 ? -35.427 18.895 -105.875 1.00 31.37 313 ASN D C 1
ATOM 3747 O O . ASN F 1 89 ? -36.045 19.676 -105.137 1.00 32.32 313 ASN D O 1
ATOM 3752 N N . LYS F 1 90 ? -35.794 17.622 -106.021 1.00 27.97 314 LYS D N 1
ATOM 3753 C CA . LYS F 1 90 ? -36.903 17.067 -105.259 1.00 29.05 314 LYS D CA 1
ATOM 3754 C C . LYS F 1 90 ? -36.553 17.016 -103.773 1.00 31.25 314 LYS D C 1
ATOM 3755 O O . LYS F 1 90 ? -35.399 16.795 -103.392 1.00 28.90 314 LYS D O 1
ATOM 3761 N N . VAL F 1 91 ? -37.566 17.218 -102.932 1.00 33.75 315 VAL D N 1
ATOM 3762 C CA . VAL F 1 91 ? -37.371 17.321 -101.490 1.00 34.27 315 VAL D CA 1
ATOM 3763 C C . VAL F 1 91 ? -37.924 16.076 -100.815 1.00 36.22 315 VAL D C 1
ATOM 3764 O O . VAL F 1 91 ? -38.834 15.412 -101.327 1.00 38.57 315 VAL D O 1
ATOM 3768 N N . THR F 1 92 ? -37.359 15.763 -99.647 1.00 33.80 316 THR D N 1
ATOM 3769 C CA . THR F 1 92 ? -37.719 14.572 -98.887 1.00 35.26 316 THR D CA 1
ATOM 3770 C C . THR F 1 92 ? -37.913 15.012 -97.446 1.00 34.77 316 THR D C 1
ATOM 3771 O O . THR F 1 92 ? -36.950 15.495 -96.815 1.00 32.07 316 THR D O 1
ATOM 3775 N N . PRO F 1 93 ? -39.110 14.877 -96.881 1.00 38.64 317 PRO D N 1
ATOM 3776 C CA . PRO F 1 93 ? -39.337 15.376 -95.523 1.00 37.89 317 PRO D CA 1
ATOM 3777 C C . PRO F 1 93 ? -38.520 14.608 -94.498 1.00 38.49 317 PRO D C 1
ATOM 3778 O O . PRO F 1 93 ? -38.277 13.404 -94.630 1.00 38.49 317 PRO D O 1
ATOM 3782 N N . ILE F 1 94 ? -38.085 15.333 -93.470 1.00 37.21 318 ILE D N 1
ATOM 3783 C CA . ILE F 1 94 ? -37.371 14.766 -92.335 1.00 38.11 318 ILE D CA 1
ATOM 3784 C C . ILE F 1 94 ? -38.146 15.155 -91.086 1.00 40.39 318 ILE D C 1
ATOM 3785 O O . ILE F 1 94 ? -38.236 16.343 -90.749 1.00 38.78 318 ILE D O 1
ATOM 3790 N N . ASP F 1 95 ? -38.718 14.166 -90.408 1.00 44.87 319 ASP D N 1
ATOM 3791 C CA . ASP F 1 95 ? -39.399 14.429 -89.150 1.00 47.85 319 ASP D CA 1
ATOM 3792 C C . ASP F 1 95 ? -38.386 14.805 -88.076 1.00 44.85 319 ASP D C 1
ATOM 3793 O O . ASP F 1 95 ? -37.254 14.315 -88.061 1.00 41.91 319 ASP D O 1
ATOM 3798 N N . ILE F 1 96 ? -38.805 15.683 -87.166 1.00 42.39 320 ILE D N 1
ATOM 3799 C CA . ILE F 1 96 ? -37.925 16.198 -86.127 1.00 41.48 320 ILE D CA 1
ATOM 3800 C C . ILE F 1 96 ? -37.872 15.198 -84.978 1.00 44.00 320 ILE D C 1
ATOM 3801 O O . ILE F 1 96 ? -38.913 14.766 -84.467 1.00 46.08 320 ILE D O 1
ATOM 3806 N N . LEU F 1 97 ? -36.658 14.829 -84.572 1.00 41.81 321 LEU D N 1
ATOM 3807 C CA . LEU F 1 97 ? -36.481 13.926 -83.450 1.00 44.98 321 LEU D CA 1
ATOM 3808 C C . LEU F 1 97 ? -36.857 14.634 -82.147 1.00 47.36 321 LEU D C 1
ATOM 3809 O O . LEU F 1 97 ? -36.907 15.866 -82.095 1.00 47.44 321 LEU D O 1
ATOM 3814 N N . PRO F 1 98 ? -37.139 13.874 -81.082 1.00 49.23 322 PRO D N 1
ATOM 3815 C 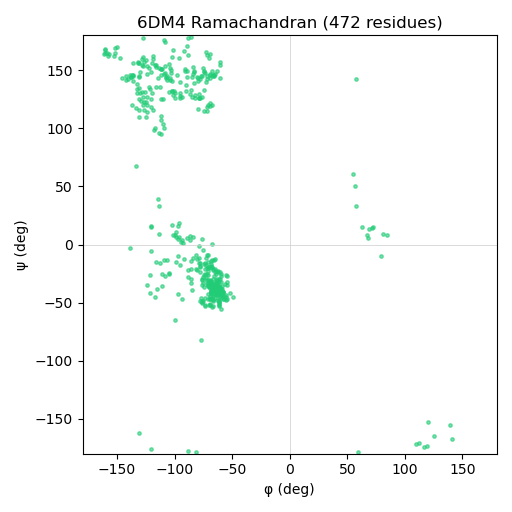CA . PRO F 1 98 ? -37.657 14.498 -79.850 1.00 52.93 322 PRO D CA 1
ATOM 3816 C C . PRO F 1 98 ? -36.806 15.628 -79.293 1.00 51.32 322 PRO D C 1
ATOM 3817 O O . PRO F 1 98 ? -37.356 16.520 -78.638 1.00 52.79 322 PRO D O 1
ATOM 3821 N N . LEU F 1 99 ? -35.496 15.639 -79.536 1.00 49.00 323 LEU D N 1
ATOM 3822 C CA . LEU F 1 99 ? -34.631 16.639 -78.922 1.00 49.42 323 LEU D CA 1
ATOM 3823 C C . LEU F 1 99 ? -34.397 17.865 -79.799 1.00 46.05 323 LEU D C 1
ATOM 3824 O O . LEU F 1 99 ? -33.642 18.754 -79.395 1.00 45.74 323 LEU D O 1
ATOM 3829 N N . GLY F 1 100 ? -35.002 17.941 -80.977 1.00 44.20 324 GLY D N 1
ATOM 3830 C CA . GLY F 1 100 ? -35.048 19.184 -81.722 1.00 42.15 324 GLY D CA 1
ATOM 3831 C C . GLY F 1 100 ? -34.376 19.090 -83.077 1.00 39.03 324 GLY D C 1
ATOM 3832 O O . GLY F 1 100 ? -33.954 18.020 -83.530 1.00 38.83 324 GLY D O 1
ATOM 3833 N N . VAL F 1 101 ? -34.278 20.250 -83.733 1.00 34.69 325 VAL D N 1
ATOM 3834 C CA . VAL F 1 101 ? -33.821 20.288 -85.122 1.00 36.04 325 VAL D CA 1
ATOM 3835 C C . VAL F 1 101 ? -32.334 19.964 -85.208 1.00 34.81 325 VAL D C 1
ATOM 3836 O O . VAL F 1 101 ? -31.902 19.198 -86.080 1.00 32.83 325 VAL D O 1
ATOM 3840 N N . MET F 1 102 ? -31.528 20.524 -84.301 1.00 32.99 326 MET D N 1
ATOM 3841 C CA . MET F 1 102 ? -30.097 20.233 -84.326 1.00 34.98 326 MET D CA 1
ATOM 3842 C C . MET F 1 102 ? -29.823 18.775 -83.973 1.00 34.43 326 MET D C 1
ATOM 3843 O O . MET F 1 102 ? -28.922 18.154 -84.545 1.00 34.11 326 MET D O 1
ATOM 3848 N N . ALA F 1 103 ? -30.579 18.211 -83.028 1.00 34.24 327 ALA D N 1
ATOM 3849 C CA . ALA F 1 103 ? -30.424 16.788 -82.738 1.00 34.50 327 ALA D CA 1
ATOM 3850 C C . ALA F 1 103 ? -30.790 15.941 -83.950 1.00 32.73 327 ALA D C 1
ATOM 3851 O O . ALA F 1 103 ? -30.198 14.879 -84.177 1.00 35.99 327 ALA D O 1
ATOM 3853 N N . THR F 1 104 ? -31.773 16.392 -84.730 1.00 31.11 328 THR D N 1
ATOM 3854 C CA . THR F 1 104 ? -32.190 15.674 -85.935 1.00 30.38 328 THR D CA 1
ATOM 3855 C C . THR F 1 104 ? -31.136 15.769 -87.033 1.00 31.28 328 THR D C 1
ATOM 3856 O O . THR F 1 104 ? -30.800 14.766 -87.684 1.00 32.09 328 THR D O 1
ATOM 3860 N N . LEU F 1 105 ? -30.631 16.980 -87.280 1.00 27.91 329 LEU D N 1
ATOM 3861 C CA . LEU F 1 105 ? -29.590 17.152 -88.287 1.00 29.88 329 LEU D CA 1
ATOM 3862 C C . LEU F 1 105 ? -28.335 16.372 -87.920 1.00 30.66 329 LEU D C 1
ATOM 3863 O O . LEU F 1 105 ? -27.723 15.731 -88.785 1.00 31.20 329 LEU D O 1
ATOM 3868 N N . THR F 1 106 ? -27.933 16.417 -86.642 1.00 30.30 330 THR D N 1
ATOM 3869 C CA . THR F 1 106 ? -26.773 15.646 -86.211 1.00 33.04 330 THR D CA 1
ATOM 3870 C C . THR F 1 106 ? -26.931 14.166 -86.550 1.00 35.42 330 THR D C 1
ATOM 3871 O O . THR F 1 106 ? -25.996 13.534 -87.054 1.00 38.17 330 THR D O 1
ATOM 3875 N N . GLN F 1 107 ? -28.108 13.594 -86.284 1.00 32.14 331 GLN D N 1
ATOM 3876 C CA . GLN F 1 107 ? -28.312 12.178 -86.571 1.00 32.83 331 GLN D CA 1
ATOM 3877 C C . GLN F 1 107 ? -28.299 11.920 -88.072 1.00 34.04 331 GLN D C 1
ATOM 3878 O O . GLN F 1 107 ? -27.645 10.984 -88.547 1.00 37.33 331 GLN D O 1
ATOM 3884 N N . HIS F 1 108 ? -29.013 12.746 -88.834 1.00 30.69 332 HIS D N 1
ATOM 3885 C CA . HIS F 1 108 ? -29.054 12.573 -90.283 1.00 32.65 332 HIS D CA 1
ATOM 3886 C C . HIS F 1 108 ? -27.661 12.687 -90.894 1.00 31.58 332 HIS D C 1
ATOM 3887 O O . HIS F 1 108 ? -27.289 11.897 -91.768 1.00 35.27 332 HIS D O 1
ATOM 3894 N N . ILE F 1 109 ? -26.873 13.663 -90.438 1.00 30.57 333 ILE D N 1
ATOM 3895 C CA . ILE F 1 109 ? -25.540 13.882 -90.997 1.00 32.12 333 ILE D CA 1
ATOM 3896 C C . ILE F 1 109 ? -24.590 12.757 -90.602 1.00 34.86 333 ILE D C 1
ATOM 3897 O O . ILE F 1 109 ? -23.926 12.160 -91.457 1.00 37.54 333 ILE D O 1
ATOM 3902 N N . THR F 1 110 ? -24.494 12.456 -89.299 1.00 36.15 334 THR D N 1
ATOM 3903 C CA . THR F 1 110 ? -23.500 11.480 -88.860 1.00 38.75 334 THR D CA 1
ATOM 3904 C C . THR F 1 110 ? -23.865 10.065 -89.297 1.00 39.99 334 THR D C 1
ATOM 3905 O O . THR F 1 110 ? -22.971 9.249 -89.561 1.00 42.51 334 THR D O 1
ATOM 3909 N N . GLN F 1 111 ? -25.157 9.744 -89.385 1.00 37.06 335 GLN D N 1
ATOM 3910 C CA . GLN F 1 111 ? -25.509 8.416 -89.875 1.00 39.04 335 GLN D CA 1
ATOM 3911 C C . GLN F 1 111 ? -25.214 8.290 -91.367 1.00 37.98 335 GLN D C 1
ATOM 3912 O O . GLN F 1 111 ? -24.828 7.211 -91.831 1.00 40.91 335 GLN D O 1
ATOM 3918 N N . ASN F 1 112 ? -25.357 9.381 -92.120 1.00 36.09 336 ASN D N 1
ATOM 3919 C CA . ASN F 1 112 ? -24.959 9.357 -93.525 1.00 37.53 336 ASN D CA 1
ATOM 3920 C C . ASN F 1 112 ? -23.450 9.208 -93.660 1.00 39.11 336 ASN D C 1
ATOM 3921 O O . ASN F 1 112 ? -22.968 8.488 -94.541 1.00 39.65 336 ASN D O 1
ATOM 3926 N N . LYS F 1 113 ? -22.687 9.860 -92.781 1.00 40.54 337 LYS D N 1
ATOM 3927 C CA . LYS F 1 113 ? -21.239 9.697 -92.833 1.00 42.95 337 LYS D CA 1
ATOM 3928 C C . LYS F 1 113 ? -20.836 8.274 -92.465 1.00 46.59 337 LYS D C 1
ATOM 3929 O O . LYS F 1 113 ? -19.920 7.706 -93.073 1.00 49.06 337 LYS D O 1
ATOM 3935 N N . GLU F 1 114 ? -21.518 7.671 -91.486 1.00 48.53 338 GLU D N 1
ATOM 3936 C CA . GLU F 1 114 ? -21.208 6.288 -91.132 1.00 54.64 338 GLU D CA 1
ATOM 3937 C C . GLU F 1 114 ? -21.607 5.334 -92.250 1.00 56.31 338 GLU D C 1
ATOM 3938 O O . GLU F 1 114 ? -20.886 4.371 -92.537 1.00 59.01 338 GLU D O 1
ATOM 3944 N N . LEU F 1 115 ? -22.755 5.579 -92.884 1.00 53.69 339 LEU D N 1
ATOM 3945 C CA . LEU F 1 115 ? -23.160 4.779 -94.035 1.00 55.42 339 LEU D CA 1
ATOM 3946 C C . LEU F 1 115 ? -22.096 4.819 -95.123 1.00 56.98 339 LEU D C 1
ATOM 3947 O O . LEU F 1 115 ? -21.705 3.777 -95.664 1.00 62.19 339 LEU D O 1
ATOM 3952 N N . ILE F 1 116 ? -21.599 6.018 -95.437 1.00 54.48 340 ILE D N 1
ATOM 3953 C CA . ILE F 1 116 ? -20.566 6.165 -96.462 1.00 57.70 340 ILE D CA 1
ATOM 3954 C C . ILE F 1 116 ? -19.324 5.368 -96.083 1.00 63.75 340 ILE D C 1
ATOM 3955 O O . ILE F 1 116 ? -18.862 4.503 -96.837 1.00 67.46 340 ILE D O 1
ATOM 3960 N N . GLU F 1 117 ? -18.778 5.630 -94.893 1.00 65.02 341 GLU D N 1
ATOM 3961 C CA . GLU F 1 117 ? -17.523 4.990 -94.508 1.00 71.58 341 GLU D CA 1
ATOM 3962 C C . GLU F 1 117 ? -17.674 3.483 -94.328 1.00 74.66 341 GLU D C 1
ATOM 3963 O O . GLU F 1 117 ? -16.711 2.739 -94.549 1.00 78.99 341 GLU D O 1
ATOM 3969 N N . LYS F 1 118 ? -18.859 3.010 -93.937 1.00 73.70 342 LYS D N 1
ATOM 3970 C CA . LYS F 1 118 ? -19.075 1.570 -93.84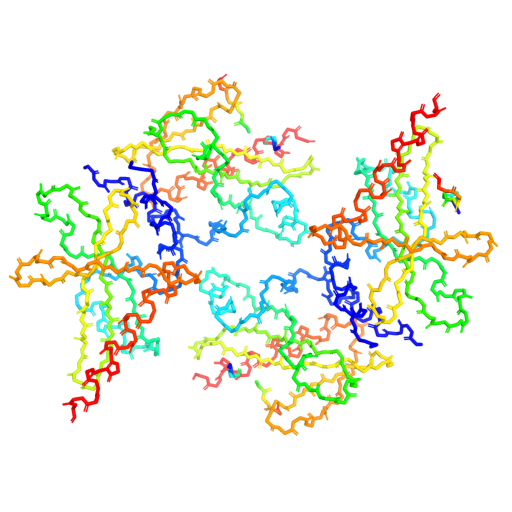0 1.00 79.92 342 LYS D CA 1
ATOM 3971 C C . LYS F 1 118 ? -19.149 0.906 -95.208 1.00 83.47 342 LYS D C 1
ATOM 3972 O O . LYS F 1 118 ? -18.963 -0.312 -95.302 1.00 87.27 342 LYS D O 1
ATOM 3978 N N . ALA F 1 119 ? -19.419 1.671 -96.264 1.00 83.31 343 ALA D N 1
ATOM 3979 C CA . ALA F 1 119 ? -19.398 1.147 -97.622 1.00 88.53 343 ALA D CA 1
ATOM 3980 C C . ALA F 1 119 ? -18.007 1.169 -98.242 1.00 93.85 343 ALA D C 1
ATOM 3981 O O . ALA F 1 119 ? -17.795 0.522 -99.274 1.00 99.86 343 ALA D O 1
ATOM 3983 N N . LEU F 1 120 ? -17.080 1.896 -97.627 1.00 96.19 344 LEU D N 1
ATOM 3984 C CA . LEU F 1 120 ? -15.716 1.987 -98.134 1.00 98.85 344 LEU D CA 1
ATOM 3985 C C . LEU F 1 120 ? -14.827 0.911 -97.522 1.00 103.76 344 LEU D C 1
ATOM 3986 O O . LEU F 1 120 ? -14.341 0.019 -98.218 1.00 108.39 344 LEU D O 1
ATOM 3991 N N . PRO G 2 1 ? -19.806 20.199 -105.298 1.00 112.25 902 PRO H N 1
ATOM 3992 C CA . PRO G 2 1 ? -18.743 19.495 -104.574 1.00 111.53 902 PRO H CA 1
ATOM 3993 C C . PRO G 2 1 ? -19.227 18.230 -103.862 1.00 108.26 902 PRO H C 1
ATOM 3994 O O . PRO G 2 1 ? -19.213 18.181 -102.632 1.00 109.40 902 PRO H O 1
ATOM 3998 N N . SER G 2 2 ? -19.655 17.237 -104.640 1.00 96.24 903 SER H N 1
ATOM 3999 C CA . SER G 2 2 ? -20.003 15.908 -104.133 1.00 82.95 903 SER H CA 1
ATOM 4000 C C . SER G 2 2 ? -21.096 15.913 -103.062 1.00 68.06 903 SER H C 1
ATOM 4001 O O . SER G 2 2 ? -20.806 15.979 -101.869 1.00 66.97 903 SER H O 1
ATOM 4020 N N . VAL G 2 4 ? -24.608 14.036 -101.280 1.00 44.78 905 VAL H N 1
ATOM 4021 C CA . VAL G 2 4 ? -25.325 12.779 -101.082 1.00 49.88 905 VAL H CA 1
ATOM 4022 C C . VAL G 2 4 ? -26.778 13.007 -101.491 1.00 51.34 905 VAL H C 1
ATOM 4023 O O . VAL G 2 4 ? -27.425 13.901 -100.955 1.00 45.35 905 VAL H O 1
ATOM 4027 N N . ASN G 2 5 ? -27.309 12.220 -102.428 1.00 53.63 906 ASN H N 1
ATOM 4028 C CA . ASN G 2 5 ? -28.542 12.642 -103.093 1.00 58.14 906 ASN H CA 1
ATOM 4029 C C . ASN G 2 5 ? -29.741 11.726 -102.879 1.00 69.92 906 ASN H C 1
ATOM 4030 O O . ASN G 2 5 ? -30.845 12.227 -102.632 1.00 66.97 906 ASN H O 1
ATOM 4035 N N . VAL G 2 6 ? -29.575 10.408 -102.992 1.00 84.39 907 VAL H N 1
ATOM 4036 C CA . VAL G 2 6 ? -30.667 9.449 -102.816 1.00 96.48 907 VAL H CA 1
ATOM 4037 C C . VAL G 2 6 ? -30.456 8.580 -101.570 1.00 109.31 907 VAL H C 1
ATOM 4038 O O . VAL G 2 6 ? -30.829 7.409 -101.559 1.00 113.53 907 VAL H O 1
ATOM 4042 N N . GLN G 2 7 ? -29.841 9.134 -100.526 1.00 117.79 908 GLN H N 1
ATOM 4043 C CA . GLN G 2 7 ? -29.972 8.602 -99.163 1.00 124.44 908 GLN H CA 1
ATOM 4044 C C . GLN G 2 7 ? -29.467 7.169 -98.997 1.00 129.17 908 GLN H C 1
ATOM 4045 O O . GLN G 2 7 ? -28.621 6.891 -98.139 1.00 129.99 908 GLN H O 1
#

Nearest PDB structures (foldseek):
  6dm4-assembly1_B  TM=9.901E-01  e=4.731E-20  Legionella pneumophila subsp. pneumophila str. Philadelphia 1
  6dm3-assembly1_B  TM=9.786E-01  e=1.411E-17  Legionella pneumophila subsp. pneumophila str. Philadelphia 1
  6dm3-assembly1_A  TM=9.870E-01  e=3.278E-16  Legionella pneumophila subsp. pneumophila str. Philadelphia 1
  1i3z-assembly1_A  TM=6.846E-01  e=1.201E-01  Mus musculus
  1w1g-assembly1_A  TM=3.166E-01  e=7.559E-01  Homo sapiens

Organism: Legionella pneumophila subsp. pneumophila (strain Philadelphia 1 / ATCC 33152 / DSM 7513) (NCBI:txid272624)

Secondary structure (DSSP, 8-state):
--HHHHHHHHHHTSTTB-TT--SHHHHHHHHHH---S-EEEE-THHHHSS-SSEEEEEEEEEETTEEEEEEEEEETT--EEEE-TTT--EEEEPPPTT-HHHHHHHHHHHHHHHHHHH-/--THHHHHHHHHTSTTB-TT--SHHHHHHHHHH---S-EEEE-THHHH--S-S-EEEEEEEE-SS-EEEEEEEE-TT--EEEE-TTT--EEEEPPPTT-HHHHHHHHHHHHHHHHHHT-/--HHHHHHHHHHTSTTB-TT--SHHHHHHHHTT---S-EEEE-GGGGT-SS---EEEEEEEEETTEEEEEEEEE-TT--EEEE-TTT--EEEEPPPTT-HHHHHHHHHHHHHHHHHHH-/--THHHHHHHHHHSTTB-TT--SHHHHHHHHHH---S-EEEE-THHHH-SS--EEEEEEEEE-SS-EEEEEEEEETT--EEEE-TTT--EEEEPPBTTBHHHHHHHHHHHHHHHHHHH-/------/-----/------

Sequence (493 aa):
SEKIYKVMEEIFVDRHYKENIRTGEEVKQYFSKKSKAEFILRWSSANESDTENKYVFIAASFQASDGIHSIRYGINKNGELFSINTASNKVTPIDILPLGVMATLTQHHITQNKELIEEKALPSVNVQSEKIYKVMEEIFVDRHYKENIRTGEEVKQQYFSKSKAEFILRWSSANESDTENKKYVFIAASFQASDGIHSIRYGINKNGELFSINTASNKVTPIDILPLGVMATLTQHITQNKELIEKALSEKIYKVMEEIFVDRHYKENIRTGEEVKQYFSSKSKAEFILRWSSANESDTENKYVFIAASFQASDGIHSIRYGINKNGELFSINTASNKVTPIDILPLGVMATLTQHHITQNKELIEKALPSVNVSEKIYKVMEEIFVDRHYKENIRTGEEVKQYFSKSKAEFILRWSSANESDTENKYVFIAASFQASDGIHSIRYGINKNGELFSINTASNKVTPIDILPLGVMATLTQHITQNKELIEKALPSVNVQ